Protein 2QGH (pdb70)

B-factor: mean 27.23, std 9.6, range [7.0, 59.51]

Radius of gyration: 22.52 Å; Cα contacts (8 Å, |Δi|>4): 878; chains: 1; bounding box: 40×56×71 Å

Foldseek 3Di:
DVVVVVVPDPDWFKEFALVLLVVLLVQLVVLDPVAFAAEAAECLFPLQLVSLLVCVVVQHAHEEAFLVSVVSNVSSNHQQQRYEYEYADYDLVRLLVNVVSNHNAYEYADLVVLVSSLVSLVVVVAAGEYEYEAQCQFFLPDFPVFFANHPPHSGGYHLVVVLVSQVVQVPRPRYAYAEYEYDGGAQHADLVRLLVSLLVSLVSVVVCVVVVRHYAEYESEEHFHDCQPPDDTDDSNVNSVSNVVSNVPPRHHYYYHHYLSSFQQRMKTKWFFADWDDVAIETETADWCLQFVCCLVRVGAGDKAWPDPDPWFFYWYAYPDPDPSGTRDHRDIDDDDHGGTMMIGGRCRTSGRSNHHCPVLNWHHWYWYDDVDIDTSHHTDDSCVSCVVVVVVD

Nearest PDB structures (foldseek):
  2qgh-assembly1_A-2  TM=1.003E+00  e=7.743E-89  unclassified
  3c5q-assembly1_A-2  TM=1.002E+00  e=3.601E-86  unclassified
  4xg1-assembly1_B  TM=9.597E-01  e=1.257E-49  Psychromonas ingrahamii 37
  3n2b-assembly2_D  TM=9.218E-01  e=8.362E-47  Vibrio cholerae O1 biovar El Tor str. N16961
  3n2b-assembly2_C  TM=9.068E-01  e=1.411E-44  Vibrio cholerae O1 biovar El Tor str. N16961

Structure (mmCIF, N/CA/C/O backbone):
data_2QGH
#
_entry.id   2QGH
#
_cell.length_a   79.248
_cell.length_b   79.248
_cell.length_c   134.275
_cell.angle_alpha   90.000
_cell.angle_beta   90.000
_cell.angle_gamma   120.000
#
_symmetry.space_group_name_H-M   'P 32 2 1'
#
loop_
_entity.id
_entity.type
_entity.pdbx_description
1 polymer 'Diaminopimelate decarboxylase'
2 non-polymer "PYRIDOXAL-5'-PHOSPHATE"
3 non-polymer LYSINE
4 non-polymer GLYCEROL
5 water water
#
loop_
_atom_site.group_PDB
_atom_site.id
_atom_site.type_symbol
_atom_site.label_atom_id
_atom_site.label_alt_id
_atom_site.label_comp_id
_atom_site.label_asym_id
_atom_site.label_entity_id
_atom_site.label_seq_id
_atom_site.pdbx_PDB_ins_code
_atom_site.Cartn_x
_atom_site.Cartn_y
_atom_site.Cartn_z
_atom_site.occupancy
_atom_site.B_iso_or_equiv
_atom_site.auth_seq_id
_atom_site.auth_comp_id
_atom_site.auth_asym_id
_atom_site.auth_atom_id
_atom_site.pdbx_PDB_model_num
ATOM 1 N N . ASN A 1 23 ? -31.683 23.044 42.999 1.00 49.63 3 ASN A N 1
ATOM 2 C CA . ASN A 1 23 ? -33.099 22.579 43.112 1.00 51.16 3 ASN A CA 1
ATOM 3 C C . ASN A 1 23 ? -33.154 21.060 43.046 1.00 50.12 3 ASN A C 1
ATOM 4 O O . ASN A 1 23 ? -34.219 20.467 42.869 1.00 48.46 3 ASN A O 1
ATOM 9 N N . TYR A 1 24 ? -31.994 20.439 43.188 1.00 49.25 4 TYR A N 1
ATOM 10 C CA . TYR A 1 24 ? -31.896 18.997 43.119 1.00 49.25 4 TYR A CA 1
ATOM 11 C C . TYR A 1 24 ? -32.833 18.231 44.046 1.00 48.35 4 TYR A C 1
ATOM 12 O O . TYR A 1 24 ? -33.227 17.103 43.739 1.00 47.93 4 TYR A O 1
ATOM 21 N N . GLU A 1 25 ? -33.207 18.837 45.167 1.00 47.51 5 GLU A N 1
ATOM 22 C CA . GLU A 1 25 ? -34.083 18.157 46.114 1.00 45.78 5 GLU A CA 1
ATOM 23 C C . GLU A 1 25 ? -35.478 17.859 45.587 1.00 44.00 5 GLU A C 1
ATOM 24 O O . GLU A 1 25 ? -35.969 16.737 45.735 1.00 42.37 5 GLU A O 1
ATOM 30 N N . GLU A 1 26 ? -36.124 18.846 44.976 1.00 41.73 6 GLU A N 1
ATOM 31 C CA . GLU A 1 26 ? -37.457 18.607 44.439 1.00 39.83 6 GLU A CA 1
ATOM 32 C C . GLU A 1 26 ? -37.336 17.536 43.366 1.00 38.41 6 GLU A C 1
ATOM 33 O O . GLU A 1 26 ? -38.182 16.645 43.253 1.00 38.02 6 GLU A O 1
ATOM 39 N N . LEU A 1 27 ? -36.259 17.632 42.594 1.00 35.77 7 LEU A N 1
ATOM 40 C CA . LEU A 1 27 ? -35.993 16.710 41.505 1.00 33.88 7 LEU A CA 1
ATOM 41 C C . LEU A 1 27 ? -35.891 15.260 41.979 1.00 32.54 7 LEU A C 1
ATOM 42 O O . LEU A 1 27 ? -36.631 14.394 41.513 1.00 30.14 7 LEU A O 1
ATOM 47 N N . PHE A 1 28 ? -34.983 15.005 42.914 1.00 31.38 8 PHE A N 1
ATOM 48 C CA . PHE A 1 28 ? -34.785 13.657 43.436 1.00 30.88 8 PHE A CA 1
ATOM 49 C C . PHE A 1 28 ? -36.004 13.099 44.168 1.00 30.94 8 PHE A C 1
ATOM 50 O O . PHE A 1 28 ? -36.078 11.900 44.462 1.00 30.46 8 PHE A O 1
ATOM 58 N N . GLN A 1 29 ? -36.966 13.968 44.453 1.00 29.12 9 GLN A N 1
ATOM 59 C CA . GLN A 1 29 ? -38.164 13.540 45.151 1.00 28.74 9 GLN A CA 1
ATOM 60 C C . GLN A 1 29 ? -39.201 12.971 44.189 1.00 28.47 9 GLN A C 1
ATOM 61 O O . GLN A 1 29 ? -39.944 12.055 44.545 1.00 28.75 9 GLN A O 1
ATOM 67 N N . THR A 1 30 ? -39.249 13.515 42.974 1.00 27.92 10 THR A N 1
ATOM 68 C CA . THR A 1 30 ? -40.221 13.071 41.978 1.00 28.64 10 THR A CA 1
ATOM 69 C C . THR A 1 30 ? -39.644 12.232 40.844 1.00 28.30 10 THR A C 1
ATOM 70 O O . THR A 1 30 ? -40.388 11.770 39.985 1.00 29.92 10 THR A O 1
ATOM 74 N N . HIS A 1 31 ? -38.328 12.030 40.842 1.00 27.57 11 HIS A N 1
ATOM 75 C CA . HIS A 1 31 ? -37.681 11.230 39.804 1.00 26.47 11 HIS A CA 1
ATOM 76 C C . HIS A 1 31 ? -36.569 10.342 40.354 1.00 26.50 11 HIS A C 1
ATOM 77 O O . HIS A 1 31 ? -35.719 10.779 41.128 1.00 26.79 11 HIS A O 1
ATOM 84 N N . LYS A 1 32 ? -36.592 9.080 39.948 1.00 26.53 12 LYS A N 1
ATOM 85 C CA . LYS A 1 32 ? -35.610 8.101 40.393 1.00 26.16 12 LYS A CA 1
ATOM 86 C C . LYS A 1 32 ? -34.432 8.048 39.431 1.00 24.35 12 LYS A C 1
ATOM 87 O O . LYS A 1 32 ? -34.603 8.281 38.237 1.00 23.11 12 LYS A O 1
ATOM 93 N N . THR A 1 33 ? -33.245 7.747 39.957 1.00 22.63 13 THR A N 1
ATOM 94 C CA . THR A 1 33 ? -32.032 7.643 39.143 1.00 22.11 13 THR A CA 1
ATOM 95 C C . THR A 1 33 ? -31.921 6.254 38.485 1.00 21.35 13 THR A C 1
ATOM 96 O O . THR A 1 33 ? -32.587 5.307 38.903 1.00 22.26 13 THR A O 1
ATOM 100 N N . PRO A 1 34 ? -31.086 6.118 37.440 1.00 20.26 14 PRO A N 1
ATOM 101 C CA . PRO A 1 34 ? -30.262 7.182 36.853 1.00 19.22 14 PRO A CA 1
ATOM 102 C C . PRO A 1 34 ? -31.031 7.829 35.705 1.00 18.37 14 PRO A C 1
ATOM 103 O O . PRO A 1 34 ? -31.946 7.228 35.143 1.00 19.35 14 PRO A O 1
ATOM 107 N N . PHE A 1 35 ? -30.682 9.057 35.364 1.00 17.77 15 PHE A N 1
ATOM 108 C CA . PHE A 1 35 ? -31.360 9.707 34.261 1.00 17.81 15 PHE A CA 1
ATOM 109 C C . PHE A 1 35 ? -30.508 10.768 33.606 1.00 17.64 15 PHE A C 1
ATOM 110 O O . PHE A 1 35 ? -29.486 11.181 34.142 1.00 20.79 15 PHE A O 1
ATOM 118 N N . TYR A 1 36 ? -30.914 11.179 32.417 1.00 17.58 16 TYR A N 1
ATOM 119 C CA . TYR A 1 36 ? -30.210 12.227 31.714 1.00 18.35 16 TYR A CA 1
ATOM 120 C C . TYR A 1 36 ? -30.930 13.544 32.010 1.00 19.04 16 TYR A C 1
ATOM 121 O O . TYR A 1 36 ? -32.160 13.596 32.005 1.00 20.37 16 TYR A O 1
ATOM 130 N N . LEU A 1 37 ? -30.164 14.594 32.288 1.00 19.58 17 LEU A N 1
ATOM 131 C CA . LEU A 1 37 ? -30.728 15.919 32.559 1.00 21.06 17 LEU A CA 1
ATOM 132 C C . LEU A 1 37 ? -30.076 16.932 31.616 1.00 21.94 17 LEU A C 1
ATOM 133 O O . LEU A 1 37 ? -28.844 17.044 31.568 1.00 22.14 17 LEU A O 1
ATOM 138 N N . TYR A 1 38 ? -30.900 17.668 30.874 1.00 23.39 18 TYR A N 1
ATOM 139 C CA . TYR A 1 38 ? -30.391 18.648 29.917 1.00 24.41 18 TYR A CA 1
ATOM 140 C C . TYR A 1 38 ? -30.738 20.097 30.228 1.00 25.13 18 TYR A C 1
ATOM 141 O O . TYR A 1 38 ? -31.910 20.436 30.407 1.00 26.16 18 TYR A O 1
ATOM 150 N N . ASP A 1 39 ? -29.713 20.945 30.283 1.00 25.42 19 ASP A N 1
ATOM 151 C CA . ASP A 1 39 ? -29.909 22.378 30.507 1.00 24.79 19 ASP A CA 1
ATOM 152 C C . ASP A 1 39 ? -30.094 22.906 29.091 1.00 22.97 19 ASP A C 1
ATOM 153 O O . ASP A 1 39 ? -29.124 23.095 28.364 1.00 21.97 19 ASP A O 1
ATOM 158 N N . PHE A 1 40 ? -31.340 23.130 28.700 1.00 23.32 20 PHE A N 1
ATOM 159 C CA . PHE A 1 40 ? -31.635 23.586 27.356 1.00 22.62 20 PHE A CA 1
ATOM 160 C C . PHE A 1 40 ? -31.024 24.931 26.946 1.00 25.75 20 PHE A C 1
ATOM 161 O O . PHE A 1 40 ? -30.708 25.132 25.765 1.00 25.02 20 PHE A O 1
ATOM 169 N N . ASP A 1 41 ? -30.843 25.842 27.902 1.00 26.52 21 ASP A N 1
ATOM 170 C CA . ASP A 1 41 ? -30.253 27.145 27.595 1.00 27.94 21 ASP A CA 1
ATOM 171 C C . ASP A 1 41 ? -28.891 26.986 26.947 1.00 28.49 21 ASP A C 1
ATOM 172 O O . ASP A 1 41 ? -28.543 27.712 26.010 1.00 30.51 21 ASP A O 1
ATOM 177 N N . LYS A 1 42 ? -28.107 26.048 27.460 1.00 27.42 22 LYS A N 1
ATOM 178 C CA . LYS A 1 42 ? -26.787 25.812 26.917 1.00 27.23 22 LYS A CA 1
ATOM 179 C C . LYS A 1 42 ? -26.858 25.338 25.470 1.00 26.83 22 LYS A C 1
ATOM 180 O O . LYS A 1 42 ? -25.943 25.585 24.686 1.00 26.84 22 LYS A O 1
ATOM 186 N N . ILE A 1 43 ? -27.949 24.662 25.117 1.00 26.73 23 ILE A N 1
ATOM 187 C CA . ILE A 1 43 ? -28.131 24.166 23.755 1.00 24.99 23 ILE A CA 1
ATOM 188 C C . ILE A 1 43 ? -28.481 25.338 22.843 1.00 26.41 23 ILE A C 1
ATOM 189 O O . ILE A 1 43 ? -27.983 25.437 21.722 1.00 25.02 23 ILE A O 1
ATOM 194 N N . LYS A 1 44 ? -29.341 26.219 23.346 1.00 27.13 24 LYS A N 1
ATOM 195 C CA . LYS A 1 44 ? -29.782 27.401 22.617 1.00 28.76 24 LYS A CA 1
ATOM 196 C C . LYS A 1 44 ? -28.651 28.410 22.432 1.00 30.25 24 LYS A C 1
ATOM 197 O O . LYS A 1 44 ? -28.573 29.087 21.403 1.00 32.32 24 LYS A O 1
ATOM 203 N N . GLN A 1 45 ? -27.774 28.508 23.426 1.00 30.53 25 GLN A N 1
ATOM 204 C CA . GLN A 1 45 ? -26.658 29.446 23.364 1.00 29.71 25 GLN A CA 1
ATOM 205 C C . GLN A 1 45 ? -25.544 28.918 22.460 1.00 29.50 25 GLN A C 1
ATOM 206 O O . GLN A 1 45 ? -24.952 29.677 21.693 1.00 30.25 25 GLN A O 1
ATOM 212 N N . ALA A 1 46 ? -25.267 27.619 22.541 1.00 28.38 26 ALA A N 1
ATOM 213 C CA . ALA A 1 46 ? -24.228 27.004 21.718 1.00 26.38 26 ALA A CA 1
ATOM 214 C C . ALA A 1 46 ? -24.615 27.094 20.248 1.00 26.64 26 ALA A C 1
ATOM 215 O O . ALA A 1 46 ? -23.766 27.286 19.378 1.00 26.18 26 ALA A O 1
ATOM 217 N N . PHE A 1 47 ? -25.905 26.946 19.971 1.00 26.90 27 PHE A N 1
ATOM 218 C CA . PHE A 1 47 ? -26.377 27.026 18.598 1.00 27.08 27 PHE A CA 1
ATOM 219 C C . PHE A 1 47 ? -26.282 28.464 18.106 1.00 27.13 27 PHE A C 1
ATOM 220 O O . PHE A 1 47 ? -25.827 28.718 16.994 1.00 27.47 27 PHE A O 1
ATOM 228 N N . LEU A 1 48 ? -26.726 29.396 18.943 1.00 27.24 28 LEU A N 1
ATOM 229 C CA . LEU A 1 48 ? -26.681 30.814 18.607 1.00 28.55 28 LEU A CA 1
ATOM 230 C C . LEU A 1 48 ? -25.255 31.304 18.361 1.00 28.47 28 LEU A C 1
ATOM 231 O O . LEU A 1 48 ? -25.051 32.281 17.655 1.00 28.84 28 LEU A O 1
ATOM 236 N N . ASN A 1 49 ? -24.268 30.630 18.938 1.00 29.08 29 ASN A N 1
ATOM 237 C CA . ASN A 1 49 ? -22.884 31.035 18.728 1.00 31.06 29 ASN A CA 1
ATOM 238 C C . ASN A 1 49 ? -22.419 30.660 17.317 1.00 32.62 29 ASN A C 1
ATOM 239 O O . ASN A 1 49 ? -21.660 31.398 16.695 1.00 33.77 29 ASN A O 1
ATOM 244 N N . TYR A 1 50 ? -22.875 29.514 16.816 1.00 32.65 30 TYR A N 1
ATOM 245 C CA . TYR A 1 50 ? -22.518 29.079 15.470 1.00 33.81 30 TYR A CA 1
ATOM 246 C C . TYR A 1 50 ? -23.250 29.954 14.462 1.00 36.15 30 TYR A C 1
ATOM 247 O O . TYR A 1 50 ? -22.711 30.307 13.416 1.00 36.02 30 TYR A O 1
ATOM 256 N N . LYS A 1 51 ? -24.487 30.304 14.795 1.00 38.88 31 LYS A N 1
ATOM 257 C CA . LYS A 1 51 ? -25.318 31.121 13.923 1.00 41.84 31 LYS A CA 1
ATOM 258 C C . LYS A 1 51 ? -24.744 32.518 13.717 1.00 43.11 31 LYS A C 1
ATOM 259 O O . LYS A 1 51 ? -24.853 33.078 12.628 1.00 44.61 31 LYS A O 1
ATOM 265 N N . GLU A 1 52 ? -24.124 33.075 14.754 1.00 43.48 32 GLU A N 1
ATOM 266 C CA . GLU A 1 52 ? -23.558 34.417 14.665 1.00 44.06 32 GLU A CA 1
ATOM 267 C C . GLU A 1 52 ? -22.095 34.431 14.222 1.00 44.25 32 GLU A C 1
ATOM 268 O O . GLU A 1 52 ? -21.603 35.438 13.713 1.00 44.24 32 GLU A O 1
ATOM 274 N N . ALA A 1 53 ? -21.396 33.320 14.424 1.00 44.13 33 ALA A N 1
ATOM 275 C CA . ALA A 1 53 ? -19.995 33.228 14.036 1.00 43.51 33 ALA A CA 1
ATOM 276 C C . ALA A 1 53 ? -19.840 33.462 12.534 1.00 43.86 33 ALA A C 1
ATOM 277 O O . ALA A 1 53 ? -18.732 33.630 12.029 1.00 44.23 33 ALA A O 1
ATOM 279 N N . PHE A 1 54 ? -20.964 33.478 11.830 1.00 44.17 34 PHE A N 1
ATOM 280 C CA . PHE A 1 54 ? -20.972 33.683 10.393 1.00 44.82 34 PHE A CA 1
ATOM 281 C C . PHE A 1 54 ? -22.039 34.699 9.999 1.00 46.30 34 PHE A C 1
ATOM 282 O O . PHE A 1 54 ? -23.096 34.337 9.482 1.00 47.26 34 PHE A O 1
ATOM 290 N N . LYS A 1 55 ? -21.758 35.971 10.249 1.00 48.37 35 LYS A N 1
ATOM 291 C CA . LYS A 1 55 ? -22.689 37.043 9.910 1.00 49.79 35 LYS A CA 1
ATOM 292 C C . LYS A 1 55 ? -22.267 37.707 8.599 1.00 49.40 35 LYS A C 1
ATOM 293 O O . LYS A 1 55 ? -23.110 38.125 7.801 1.00 49.59 35 LYS A O 1
ATOM 299 N N . GLY A 1 56 ? -20.956 37.794 8.385 1.00 48.90 36 GLY A N 1
ATOM 300 C CA . GLY A 1 56 ? -20.439 38.401 7.170 1.00 47.70 36 GLY A CA 1
ATOM 301 C C . GLY A 1 56 ? -20.587 37.497 5.959 1.00 47.03 36 GLY A C 1
ATOM 302 O O . GLY A 1 56 ? -19.918 37.694 4.939 1.00 48.54 36 GLY A O 1
ATOM 303 N N . ARG A 1 57 ? -21.466 36.504 6.075 1.00 43.83 37 ARG A N 1
ATOM 304 C CA . ARG A 1 57 ? -21.720 35.552 5.000 1.00 40.63 37 ARG A CA 1
ATOM 305 C C . ARG A 1 57 ? -23.010 34.773 5.211 1.00 38.76 37 ARG A C 1
ATOM 306 O O . ARG A 1 57 ? -23.550 34.714 6.318 1.00 39.32 37 ARG A O 1
ATOM 314 N N . LYS A 1 58 ? -23.499 34.173 4.133 1.00 36.29 38 LYS A N 1
ATOM 315 C CA . LYS A 1 58 ? -24.699 33.360 4.206 1.00 33.94 38 LYS A CA 1
ATOM 316 C C . LYS A 1 58 ? -24.222 31.992 4.690 1.00 31.51 38 LYS A C 1
ATOM 317 O O . LYS A 1 58 ? -23.264 31.427 4.161 1.00 29.48 38 LYS A O 1
ATOM 323 N N . SER A 1 59 ? -24.870 31.470 5.719 1.00 28.75 39 SER A N 1
ATOM 324 C CA . SER A 1 59 ? -24.469 30.179 6.241 1.00 27.43 39 SER A CA 1
ATOM 325 C C . SER A 1 59 ? -25.653 29.398 6.790 1.00 26.94 39 SER A C 1
ATOM 326 O O . SER A 1 59 ? -26.702 29.971 7.114 1.00 25.42 39 SER A O 1
ATOM 329 N N . LEU A 1 60 ? -25.478 28.081 6.874 1.00 24.96 40 LEU A N 1
ATOM 330 C CA . LEU A 1 60 ? -26.510 27.191 7.382 1.00 22.20 40 LEU A CA 1
ATOM 331 C C . LEU A 1 60 ? -25.895 26.243 8.395 1.00 20.74 40 LEU A C 1
ATOM 332 O O . LEU A 1 60 ? -24.930 25.539 8.087 1.00 20.59 40 LEU A O 1
ATOM 337 N N . ILE A 1 61 ? -26.448 26.233 9.605 1.00 19.67 41 ILE A N 1
ATOM 338 C CA . ILE A 1 61 ? -25.945 25.354 10.651 1.00 19.77 41 ILE A CA 1
ATOM 339 C C . ILE A 1 61 ? -26.825 24.109 10.757 1.00 19.87 41 ILE A C 1
ATOM 340 O O . ILE A 1 61 ? -27.939 24.160 11.266 1.00 19.89 41 ILE A O 1
ATOM 345 N N . CYS A 1 62 ? -26.319 22.991 10.252 1.00 19.88 42 CYS A N 1
ATOM 346 C CA . CYS A 1 62 ? -27.068 21.746 10.279 1.00 18.57 42 CYS A CA 1
ATOM 347 C C . CYS A 1 62 ? -26.651 20.866 11.433 1.00 17.07 42 CYS A C 1
ATOM 348 O O . CYS A 1 62 ? -25.648 20.154 11.356 1.00 17.22 42 CYS A O 1
ATOM 351 N N . TYR A 1 63 ? -27.434 20.918 12.505 1.00 15.27 43 TYR A N 1
ATOM 352 C CA . TYR A 1 63 ? -27.168 20.123 13.691 1.00 14.99 43 TYR A CA 1
ATOM 353 C C . TYR A 1 63 ? -27.083 18.623 13.364 1.00 15.72 43 TYR A C 1
ATOM 354 O O . TYR A 1 63 ? -27.995 18.048 12.775 1.00 15.43 43 TYR A O 1
ATOM 363 N N . ALA A 1 64 ? -25.971 17.997 13.730 1.00 16.61 44 ALA A N 1
ATOM 364 C CA . ALA A 1 64 ? -25.788 16.574 13.472 1.00 18.58 44 ALA A CA 1
ATOM 365 C C . ALA A 1 64 ? -26.572 15.774 14.517 1.00 19.10 44 ALA A C 1
ATOM 366 O O . ALA A 1 64 ? -26.139 15.644 15.665 1.00 17.52 44 ALA A O 1
ATOM 368 N N . LEU A 1 65 ? -27.727 15.250 14.107 1.00 19.74 45 LEU A N 1
ATOM 369 C CA . LEU A 1 65 ? -28.609 14.487 14.995 1.00 18.83 45 LEU A CA 1
ATOM 370 C C . LEU A 1 65 ? -27.951 13.324 15.726 1.00 17.73 45 LEU A C 1
ATOM 371 O O . LEU A 1 65 ? -28.281 13.042 16.877 1.00 17.77 45 LEU A O 1
ATOM 376 N N . LYS A 1 66 ? -27.024 12.652 15.058 1.00 17.58 46 LYS A N 1
ATOM 377 C CA . LYS A 1 66 ? -26.310 11.540 15.667 1.00 17.16 46 LYS A CA 1
ATOM 378 C C . LYS A 1 66 ? -25.832 11.898 17.076 1.00 17.94 46 LYS A C 1
ATOM 379 O O . LYS A 1 66 ? -25.739 11.030 17.938 1.00 19.31 46 LYS A O 1
ATOM 385 N N . ALA A 1 67 ? -25.528 13.172 17.321 1.00 17.72 47 ALA A N 1
ATOM 386 C CA . ALA A 1 67 ? -25.071 13.587 18.651 1.00 17.17 47 ALA A CA 1
ATOM 387 C C . ALA A 1 67 ? -26.170 13.339 19.681 1.00 17.96 47 ALA A C 1
ATOM 388 O O . ALA A 1 67 ? -25.936 12.728 20.726 1.00 16.63 47 ALA A O 1
ATOM 390 N N . ASN A 1 68 ? -27.371 13.822 19.370 1.00 16.82 48 ASN A N 1
ATOM 391 C CA . ASN A 1 68 ? -28.535 13.662 20.231 1.00 15.98 48 ASN A CA 1
ATOM 392 C C . ASN A 1 68 ? -29.757 14.025 19.397 1.00 15.77 48 ASN A C 1
ATOM 393 O O . ASN A 1 68 ? -29.890 15.160 18.951 1.00 15.47 48 ASN A O 1
ATOM 398 N N . SER A 1 69 ? -30.639 13.053 19.192 1.00 15.86 49 SER A N 1
ATOM 399 C CA . SER A 1 69 ? -31.834 13.236 18.375 1.00 17.06 49 SER A CA 1
ATOM 400 C C . SER A 1 69 ? -33.137 13.363 19.150 1.00 17.29 49 SER A C 1
ATOM 401 O O . SER A 1 69 ? -34.214 13.249 18.554 1.00 17.37 49 SER A O 1
ATOM 404 N N . ASN A 1 70 ? -33.060 13.588 20.460 1.00 15.50 50 ASN A N 1
ATOM 405 C CA . ASN A 1 70 ? -34.282 13.713 21.242 1.00 16.86 50 ASN A CA 1
ATOM 406 C C . ASN A 1 70 ? -35.223 14.756 20.609 1.00 16.93 50 ASN A C 1
ATOM 407 O O . ASN A 1 70 ? -34.823 15.882 20.289 1.00 17.08 50 ASN A O 1
ATOM 412 N N . LEU A 1 71 ? -36.470 14.339 20.400 1.00 16.69 51 LEU A N 1
ATOM 413 C CA . LEU A 1 71 ? -37.504 15.168 19.797 1.00 16.30 51 LEU A CA 1
ATOM 414 C C . LEU A 1 71 ? -37.618 16.570 20.377 1.00 16.44 51 LEU A C 1
ATOM 415 O O . LEU A 1 71 ? -37.783 17.534 19.641 1.00 15.52 51 LEU A O 1
ATOM 420 N N . SER A 1 72 ? -37.534 16.672 21.699 1.00 17.42 52 SER A N 1
ATOM 421 C CA . SER A 1 72 ? -37.643 17.955 22.371 1.00 18.64 52 SER A CA 1
ATOM 422 C C . SER A 1 72 ? -36.492 18.880 22.045 1.00 18.97 52 SER A C 1
ATOM 423 O O . SER A 1 72 ? -36.709 20.059 21.757 1.00 20.01 52 SER A O 1
ATOM 426 N N . ILE A 1 73 ? -35.270 18.367 22.075 1.00 18.64 53 ILE A N 1
ATOM 427 C CA . ILE A 1 73 ? -34.147 19.231 21.762 1.00 20.59 53 ILE A CA 1
ATOM 428 C C . ILE A 1 73 ? -34.173 19.638 20.283 1.00 21.21 53 ILE A C 1
ATOM 429 O O . ILE A 1 73 ? -33.857 20.782 19.952 1.00 20.51 53 ILE A O 1
ATOM 434 N N . LEU A 1 74 ? -34.548 18.714 19.399 1.00 20.75 54 LEU A N 1
ATOM 435 C CA . LEU A 1 74 ? -34.610 19.033 17.979 1.00 19.91 54 LEU A CA 1
ATOM 436 C C . LEU A 1 74 ? -35.648 20.138 17.755 1.00 21.68 54 LEU A C 1
ATOM 437 O O . LEU A 1 74 ? -35.483 21.000 16.889 1.00 19.97 54 LEU A O 1
ATOM 442 N N . SER A 1 75 ? -36.716 20.110 18.545 1.00 22.04 55 SER A N 1
ATOM 443 C CA . SER A 1 75 ? -37.768 21.112 18.430 1.00 21.42 55 SER A CA 1
ATOM 444 C C . SER A 1 75 ? -37.239 22.477 18.869 1.00 21.84 55 SER A C 1
ATOM 445 O O . SER A 1 75 ? -37.554 23.503 18.272 1.00 22.76 55 SER A O 1
ATOM 448 N N . LEU A 1 76 ? -36.446 22.483 19.932 1.00 22.39 56 LEU A N 1
ATOM 449 C CA . LEU A 1 76 ? -35.853 23.714 20.423 1.00 22.35 56 LEU A CA 1
ATOM 450 C C . LEU A 1 76 ? -34.956 24.278 19.321 1.00 22.38 56 LEU A C 1
ATOM 451 O O . LEU A 1 76 ? -34.969 25.478 19.038 1.00 23.92 56 LEU A O 1
ATOM 456 N N . LEU A 1 77 ? -34.178 23.412 18.685 1.00 21.15 57 LEU A N 1
ATOM 457 C CA . LEU A 1 77 ? -33.297 23.878 17.627 1.00 19.61 57 LEU A CA 1
ATOM 458 C C . LEU A 1 77 ? -34.095 24.373 16.435 1.00 20.58 57 LEU A C 1
ATOM 459 O O . LEU A 1 77 ? -33.693 25.319 15.768 1.00 22.32 57 LEU A O 1
ATOM 464 N N . ALA A 1 78 ? -35.240 23.750 16.178 1.00 20.87 58 ALA A N 1
ATOM 465 C CA . ALA A 1 78 ? -36.078 24.149 15.055 1.00 21.92 58 ALA A CA 1
ATOM 466 C C . ALA A 1 78 ? -36.638 25.559 15.241 1.00 24.33 58 ALA A C 1
ATOM 467 O O . ALA A 1 78 ? -36.751 26.323 14.283 1.00 24.15 58 ALA A O 1
ATOM 469 N N . HIS A 1 79 ? -36.991 25.898 16.477 1.00 26.33 59 HIS A N 1
ATOM 470 C CA . HIS A 1 79 ? -37.544 27.213 16.771 1.00 27.12 59 HIS A CA 1
ATOM 471 C C . HIS A 1 79 ? -36.489 28.280 16.515 1.00 26.84 59 HIS A C 1
ATOM 472 O O . HIS A 1 79 ? -36.810 29.456 16.335 1.00 28.42 59 HIS A O 1
ATOM 479 N N . LEU A 1 80 ? -35.231 27.853 16.491 1.00 24.52 60 LEU A N 1
ATOM 480 C CA . LEU A 1 80 ? -34.107 28.741 16.246 1.00 21.66 60 LEU A CA 1
ATOM 481 C C . LEU A 1 80 ? -33.748 28.653 14.771 1.00 22.50 60 LEU A C 1
ATOM 482 O O . LEU A 1 80 ? -32.683 29.097 14.348 1.00 22.40 60 LEU A O 1
ATOM 487 N N . GLU A 1 81 ? -34.659 28.070 13.999 1.00 22.82 61 GLU A N 1
ATOM 488 C CA . GLU A 1 81 ? -34.496 27.898 12.559 1.00 24.29 61 GLU A CA 1
ATOM 489 C C . GLU A 1 81 ? -33.252 27.118 12.195 1.00 22.64 61 GLU A C 1
ATOM 490 O O . GLU A 1 81 ? -32.590 27.404 11.201 1.00 23.51 61 GLU A O 1
ATOM 496 N N . SER A 1 82 ? -32.946 26.116 13.003 1.00 21.56 62 SER A N 1
ATOM 497 C CA . SER A 1 82 ? -31.781 25.287 12.767 1.00 20.18 62 SER A CA 1
ATOM 498 C C . SER A 1 82 ? -32.003 24.312 11.623 1.00 18.31 62 SER A C 1
ATOM 499 O O . SER A 1 82 ? -33.138 24.025 11.245 1.00 17.60 62 SER A O 1
ATOM 502 N N . GLY A 1 83 ? -30.899 23.816 11.078 1.00 17.02 63 GLY A N 1
ATOM 503 C CA . GLY A 1 83 ? -30.963 22.847 10.006 1.00 16.62 63 GLY A CA 1
ATOM 504 C C . GLY A 1 83 ? -30.694 21.498 10.633 1.00 14.55 63 GLY A C 1
ATOM 505 O O . GLY A 1 83 ? -30.635 21.393 11.855 1.00 14.45 63 GLY A O 1
ATOM 506 N N . ALA A 1 84 ? -30.525 20.467 9.817 1.00 15.11 64 ALA A N 1
ATOM 507 C CA . ALA A 1 84 ? -30.258 19.136 10.353 1.00 15.93 64 ALA A CA 1
ATOM 508 C C . ALA A 1 84 ? -29.368 18.295 9.453 1.00 14.94 64 ALA A C 1
ATOM 509 O O . ALA A 1 84 ? -29.602 18.196 8.254 1.00 17.16 64 ALA A O 1
ATOM 511 N N . ASP A 1 85 ? -28.327 17.713 10.033 1.00 16.14 65 ASP A N 1
ATOM 512 C CA . ASP A 1 85 ? -27.437 16.830 9.282 1.00 16.40 65 ASP A CA 1
ATOM 513 C C . ASP A 1 85 ? -27.881 15.434 9.700 1.00 14.78 65 ASP A C 1
ATOM 514 O O . ASP A 1 85 ? -27.726 15.044 10.856 1.00 11.95 65 ASP A O 1
ATOM 519 N N . CYS A 1 86 ? -28.462 14.705 8.754 1.00 14.99 66 CYS A N 1
ATOM 520 C CA . CYS A 1 86 ? -28.982 13.368 9.011 1.00 15.17 66 CYS A CA 1
ATOM 521 C C . CYS A 1 86 ? -28.179 12.278 8.319 1.00 15.74 66 CYS A C 1
ATOM 522 O O . CYS A 1 86 ? -27.537 12.525 7.293 1.00 15.55 66 CYS A O 1
ATOM 525 N N . VAL A 1 87 ? -28.213 11.070 8.878 1.00 14.91 67 VAL A N 1
ATOM 526 C CA . VAL A 1 87 ? -27.479 9.956 8.288 1.00 14.87 67 VAL A CA 1
ATOM 527 C C . VAL A 1 87 ? -28.388 8.750 8.057 1.00 16.31 67 VAL A C 1
ATOM 528 O O . VAL A 1 87 ? -27.923 7.668 7.699 1.00 18.36 67 VAL A O 1
ATOM 532 N N . SER A 1 88 ? -29.690 8.944 8.240 1.00 16.21 68 SER A N 1
ATOM 533 C CA . SER A 1 88 ? -30.661 7.866 8.046 1.00 16.59 68 SER A CA 1
ATOM 534 C C . SER A 1 88 ? -32.062 8.424 7.868 1.00 16.87 68 SER A C 1
ATOM 535 O O . SER A 1 88 ? -32.339 9.556 8.262 1.00 19.63 68 SER A O 1
ATOM 538 N N . ILE A 1 89 ? -32.952 7.631 7.281 1.00 16.85 69 ILE A N 1
ATOM 539 C CA . ILE A 1 89 ? -34.325 8.077 7.097 1.00 14.96 69 ILE A CA 1
ATOM 540 C C . ILE A 1 89 ? -34.910 8.325 8.478 1.00 15.86 69 ILE A C 1
ATOM 541 O O . ILE A 1 89 ? -35.714 9.236 8.667 1.00 17.67 69 ILE A O 1
ATOM 546 N N . GLY A 1 90 ? -34.485 7.523 9.450 1.00 16.22 70 GLY A N 1
ATOM 547 C CA . GLY A 1 90 ? -34.968 7.693 10.813 1.00 15.27 70 GLY A CA 1
ATOM 548 C C . GLY A 1 90 ? -34.657 9.082 11.361 1.00 15.61 70 GLY A C 1
ATOM 549 O O . GLY A 1 90 ? -35.495 9.698 12.025 1.00 15.41 70 GLY A O 1
ATOM 550 N N . GLU A 1 91 ? -33.456 9.586 11.089 1.00 14.53 71 GLU A N 1
ATOM 551 C CA . GLU A 1 91 ? -33.087 10.914 11.566 1.00 14.73 71 GLU A CA 1
ATOM 552 C C . GLU A 1 91 ? -33.813 12.010 10.782 1.00 14.46 71 GLU A C 1
ATOM 553 O O . GLU A 1 91 ? -34.160 13.055 11.334 1.00 15.65 71 GLU A O 1
ATOM 559 N N . ILE A 1 92 ? -34.030 11.780 9.492 1.00 13.38 72 ILE A N 1
ATOM 560 C CA . ILE A 1 92 ? -34.729 12.750 8.675 1.00 14.94 72 ILE A CA 1
ATOM 561 C C . ILE A 1 92 ? -36.164 12.862 9.195 1.00 17.60 72 ILE A C 1
ATOM 562 O O . ILE A 1 92 ? -36.700 13.970 9.348 1.00 16.80 72 ILE A O 1
ATOM 567 N N . GLN A 1 93 ? -36.781 11.716 9.484 1.00 17.05 73 GLN A N 1
ATOM 568 C CA . GLN A 1 93 ? -38.145 11.723 9.989 1.00 18.23 73 GLN A CA 1
ATOM 569 C C . GLN A 1 93 ? -38.228 12.428 11.330 1.00 17.58 73 GLN A C 1
ATOM 570 O O . GLN A 1 93 ? -39.166 13.184 11.566 1.00 17.95 73 GLN A O 1
ATOM 576 N N . ARG A 1 94 ? -37.255 12.187 12.209 1.00 16.95 74 ARG A N 1
ATOM 577 C CA . ARG A 1 94 ? -37.236 12.849 13.519 1.00 15.50 74 ARG A CA 1
ATOM 578 C C . ARG A 1 94 ? -37.193 14.366 13.331 1.00 16.17 74 ARG A C 1
ATOM 579 O O . ARG A 1 94 ? -38.001 15.096 13.904 1.00 12.77 74 ARG A O 1
ATOM 587 N N . ALA A 1 95 ? -36.230 14.818 12.529 1.00 15.79 75 ALA A N 1
ATOM 588 C CA . ALA A 1 95 ? -36.036 16.234 12.250 1.00 18.36 75 ALA A CA 1
ATOM 589 C C . ALA A 1 95 ? -37.300 16.912 11.742 1.00 19.25 75 ALA A C 1
ATOM 590 O O . ALA A 1 95 ? -37.684 17.973 12.243 1.00 20.00 75 ALA A O 1
ATOM 592 N N . LEU A 1 96 ? -37.937 16.303 10.745 1.00 19.68 76 LEU A N 1
ATOM 593 C CA . LEU A 1 96 ? -39.162 16.852 10.166 1.00 19.48 76 LEU A CA 1
ATOM 594 C C . LEU A 1 96 ? -40.278 16.905 11.194 1.00 18.98 76 LEU A C 1
ATOM 595 O O . LEU A 1 96 ? -41.042 17.862 11.247 1.00 21.62 76 LEU A O 1
ATOM 600 N N . LYS A 1 97 ? -40.361 15.866 12.009 1.00 20.26 77 LYS A N 1
ATOM 601 C CA . LYS A 1 97 ? -41.383 15.762 13.042 1.00 20.85 77 LYS A CA 1
ATOM 602 C C . LYS A 1 97 ? -41.158 16.798 14.144 1.00 19.97 77 LYS A C 1
ATOM 603 O O . LYS A 1 97 ? -42.099 17.205 14.816 1.00 21.23 77 LYS A O 1
ATOM 609 N N . ALA A 1 98 ? -39.914 17.228 14.329 1.00 19.73 78 ALA A N 1
ATOM 610 C CA . ALA A 1 98 ? -39.610 18.209 15.362 1.00 18.02 78 ALA A CA 1
ATOM 611 C C . ALA A 1 98 ? -39.781 19.630 14.857 1.00 17.72 78 ALA A C 1
ATOM 612 O O . ALA A 1 98 ? -39.659 20.577 15.629 1.00 17.29 78 ALA A O 1
ATOM 614 N N . GLY A 1 99 ? -40.046 19.782 13.561 1.00 17.84 79 GLY A N 1
ATOM 615 C CA . GLY A 1 99 ? -40.258 21.108 13.005 1.00 17.99 79 GLY A CA 1
ATOM 616 C C . GLY A 1 99 ? -39.145 21.702 12.160 1.00 19.85 79 GLY A C 1
ATOM 617 O O . GLY A 1 99 ? -39.209 22.875 11.775 1.00 19.71 79 GLY A O 1
ATOM 618 N N . ILE A 1 100 ? -38.116 20.916 11.868 1.00 19.87 80 ILE A N 1
ATOM 619 C CA . ILE A 1 100 ? -37.019 21.420 11.061 1.00 18.95 80 ILE A CA 1
ATOM 620 C C . ILE A 1 100 ? -37.482 21.466 9.610 1.00 20.26 80 ILE A C 1
ATOM 621 O O . ILE A 1 100 ? -38.152 20.552 9.142 1.00 20.81 80 ILE A O 1
ATOM 626 N N . LYS A 1 101 ? -37.169 22.555 8.911 1.00 21.00 81 LYS A N 1
ATOM 627 C CA . LYS A 1 101 ? -37.590 22.692 7.518 1.00 21.06 81 LYS A CA 1
ATOM 628 C C . LYS A 1 101 ? -36.852 21.708 6.627 1.00 19.30 81 LYS A C 1
ATOM 629 O O . LYS A 1 101 ? -35.636 21.536 6.741 1.00 18.96 81 LYS A O 1
ATOM 635 N N . PRO A 1 102 ? -37.583 21.035 5.729 1.00 18.50 82 PRO A N 1
ATOM 636 C CA . PRO A 1 102 ? -36.937 20.076 4.834 1.00 17.90 82 PRO A CA 1
ATOM 637 C C . PRO A 1 102 ? -35.773 20.674 4.045 1.00 18.93 82 PRO A C 1
ATOM 638 O O . PRO A 1 102 ? -34.756 19.999 3.832 1.00 20.60 82 PRO A O 1
ATOM 642 N N . TYR A 1 103 ? -35.904 21.936 3.633 1.00 16.94 83 TYR A N 1
ATOM 643 C CA . TYR A 1 103 ? -34.847 22.593 2.864 1.00 16.34 83 TYR A CA 1
ATOM 644 C C . TYR A 1 103 ? -33.604 22.951 3.686 1.00 17.24 83 TYR A C 1
ATOM 645 O O . TYR A 1 103 ? -32.676 23.580 3.176 1.00 17.45 83 TYR A O 1
ATOM 654 N N . ARG A 1 104 ? -33.588 22.547 4.954 1.00 14.28 84 ARG A N 1
ATOM 655 C CA . ARG A 1 104 ? -32.436 22.780 5.817 1.00 15.15 84 ARG A CA 1
ATOM 656 C C . ARG A 1 104 ? -31.894 21.424 6.275 1.00 15.26 84 ARG A C 1
ATOM 657 O O . ARG A 1 104 ? -31.083 21.342 7.198 1.00 15.26 84 ARG A O 1
ATOM 665 N N . ILE A 1 105 ? -32.357 20.362 5.623 1.00 16.50 85 ILE A N 1
ATOM 666 C CA . ILE A 1 105 ? -31.944 19.000 5.948 1.00 16.15 85 ILE A CA 1
ATOM 667 C C . ILE A 1 105 ? -30.965 18.440 4.927 1.00 16.44 85 ILE A C 1
ATOM 668 O O . ILE A 1 105 ? -31.248 18.413 3.731 1.00 18.79 85 ILE A O 1
ATOM 673 N N . VAL A 1 106 ? -29.811 17.994 5.402 1.00 15.91 86 VAL A N 1
ATOM 674 C CA . VAL A 1 106 ? -28.818 17.406 4.518 1.00 16.08 86 VAL A CA 1
ATOM 675 C C . VAL A 1 106 ? -28.653 15.944 4.936 1.00 17.23 86 VAL A C 1
ATOM 676 O O . VAL A 1 106 ? -28.640 15.622 6.122 1.00 15.58 86 VAL A O 1
ATOM 680 N N . PHE A 1 107 ? -28.535 15.066 3.946 1.00 18.46 87 PHE A N 1
ATOM 681 C CA . PHE A 1 107 ? -28.445 13.625 4.176 1.00 17.86 87 PHE A CA 1
ATOM 682 C C . PHE A 1 107 ? -27.101 13.033 3.756 1.00 18.27 87 PHE A C 1
ATOM 683 O O . PHE A 1 107 ? -26.797 12.940 2.569 1.00 18.61 87 PHE A O 1
ATOM 691 N N . SER A 1 108 ? -26.298 12.651 4.745 1.00 18.62 88 SER A N 1
ATOM 692 C CA . SER A 1 108 ? -24.996 12.029 4.508 1.00 20.76 88 SER A CA 1
ATOM 693 C C . SER A 1 108 ? -25.151 10.529 4.718 1.00 20.51 88 SER A C 1
ATOM 694 O O . SER A 1 108 ? -26.227 10.060 5.078 1.00 20.21 88 SER A O 1
ATOM 697 N N . GLY A 1 109 ? -24.083 9.776 4.494 1.00 19.79 89 GLY A N 1
ATOM 698 C CA . GLY A 1 109 ? -24.166 8.343 4.688 1.00 18.93 89 GLY A CA 1
ATOM 699 C C . GLY A 1 109 ? -23.556 7.529 3.568 1.00 21.29 89 GLY A C 1
ATOM 700 O O . GLY A 1 109 ? -23.903 7.686 2.389 1.00 20.88 89 GLY A O 1
ATOM 701 N N . VAL A 1 110 ? -22.637 6.647 3.942 1.00 20.64 90 VAL A N 1
ATOM 702 C CA . VAL A 1 110 ? -21.976 5.786 2.980 1.00 19.86 90 VAL A CA 1
ATOM 703 C C . VAL A 1 110 ? -22.881 4.594 2.657 1.00 20.70 90 VAL A C 1
ATOM 704 O O . VAL A 1 110 ? -22.714 3.927 1.633 1.00 21.49 90 VAL A O 1
ATOM 708 N N . GLY A 1 111 ? -23.857 4.336 3.520 1.00 19.79 91 GLY A N 1
ATOM 709 C CA . GLY A 1 111 ? -24.737 3.210 3.280 1.00 19.67 91 GLY A CA 1
ATOM 710 C C . GLY A 1 111 ? -26.229 3.485 3.182 1.00 19.44 91 GLY A C 1
ATOM 711 O O . GLY A 1 111 ? -27.031 2.728 3.728 1.00 18.23 91 GLY A O 1
ATOM 712 N N . LYS A 1 112 ? -26.619 4.552 2.494 1.00 19.33 92 LYS A N 1
ATOM 713 C CA . LYS A 1 112 ? -28.045 4.845 2.342 1.00 18.22 92 LYS A CA 1
ATOM 714 C C . LYS A 1 112 ? -28.648 3.743 1.463 1.00 19.11 92 LYS A C 1
ATOM 715 O O . LYS A 1 112 ? -28.053 3.351 0.456 1.00 18.76 92 LYS A O 1
ATOM 721 N N . SER A 1 113 ? -29.820 3.240 1.827 1.00 16.86 93 SER A N 1
ATOM 722 C CA . SER A 1 113 ? -30.435 2.213 1.007 1.00 18.13 93 SER A CA 1
ATOM 723 C C . SER A 1 113 ? -31.391 2.865 0.011 1.00 19.19 93 SER A C 1
ATOM 724 O O . SER A 1 113 ? -31.754 4.027 0.161 1.00 20.77 93 SER A O 1
ATOM 727 N N . ALA A 1 114 ? -31.779 2.115 -1.015 1.00 20.98 94 ALA A N 1
ATOM 728 C CA . ALA A 1 114 ? -32.701 2.616 -2.025 1.00 20.50 94 ALA A CA 1
ATOM 729 C C . ALA A 1 114 ? -33.935 3.192 -1.349 1.00 20.20 94 ALA A C 1
ATOM 730 O O . ALA A 1 114 ? -34.471 4.210 -1.783 1.00 19.20 94 ALA A O 1
ATOM 732 N N . PHE A 1 115 ? -34.392 2.544 -0.283 1.00 20.39 95 PHE A N 1
ATOM 733 C CA . PHE A 1 115 ? -35.572 3.052 0.405 1.00 21.80 95 PHE A CA 1
ATOM 734 C C . PHE A 1 115 ? -35.312 4.443 0.981 1.00 21.82 95 PHE A C 1
ATOM 735 O O . PHE A 1 115 ? -36.133 5.346 0.822 1.00 20.86 95 PHE A O 1
ATOM 743 N N . GLU A 1 116 ? -34.170 4.614 1.643 1.00 21.35 96 GLU A N 1
ATOM 744 C CA . GLU A 1 116 ? -33.826 5.902 2.237 1.00 20.99 96 GLU A CA 1
ATOM 745 C C . GLU A 1 116 ? -33.641 6.981 1.155 1.00 21.21 96 GLU A C 1
ATOM 746 O O . GLU A 1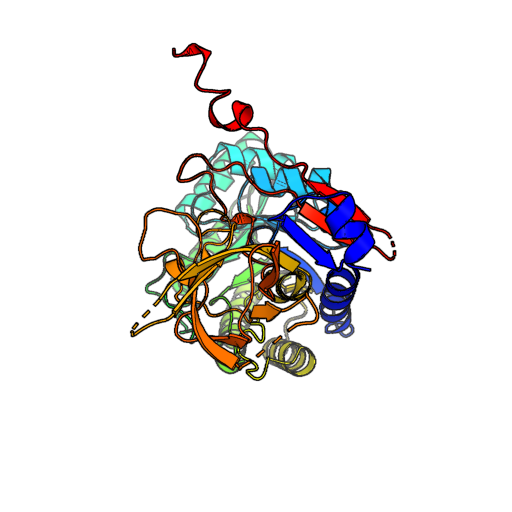 116 ? -34.110 8.115 1.305 1.00 21.09 96 GLU A O 1
ATOM 752 N N . ILE A 1 117 ? -32.968 6.631 0.065 1.00 20.88 97 ILE A N 1
ATOM 753 C CA . ILE A 1 117 ? -32.753 7.581 -1.030 1.00 22.54 97 ILE A CA 1
ATOM 754 C C . ILE A 1 117 ? -34.094 8.072 -1.575 1.00 24.18 97 ILE A C 1
ATOM 755 O O . ILE A 1 117 ? -34.364 9.276 -1.618 1.00 25.31 97 ILE A O 1
ATOM 760 N N . GLU A 1 118 ? -34.929 7.126 -1.995 1.00 25.77 98 GLU A N 1
ATOM 761 C CA . GLU A 1 118 ? -36.249 7.429 -2.535 1.00 26.30 98 GLU A CA 1
ATOM 762 C C . GLU A 1 118 ? -37.076 8.309 -1.595 1.00 26.07 98 GLU A C 1
ATOM 763 O O . GLU A 1 118 ? -37.684 9.289 -2.024 1.00 26.41 98 GLU A O 1
ATOM 769 N N . GLN A 1 119 ? -37.101 7.952 -0.316 1.00 25.71 99 GLN A N 1
ATOM 770 C CA . GLN A 1 119 ? -37.867 8.697 0.676 1.00 24.39 99 GLN A CA 1
ATOM 771 C C . GLN A 1 119 ? -37.347 10.104 0.851 1.00 22.82 99 GLN A C 1
ATOM 772 O O . GLN A 1 119 ? -38.117 11.041 1.023 1.00 22.53 99 GLN A O 1
ATOM 778 N N . ALA A 1 120 ? -36.032 10.250 0.802 1.00 22.35 100 ALA A N 1
ATOM 779 C CA . ALA A 1 120 ? -35.422 11.555 0.972 1.00 22.13 100 ALA A CA 1
ATOM 780 C C . ALA A 1 120 ? -35.755 12.475 -0.193 1.00 22.12 100 ALA A C 1
ATOM 781 O O . ALA A 1 120 ? -36.075 13.646 0.006 1.00 22.56 100 ALA A O 1
ATOM 783 N N . LEU A 1 121 ? -35.674 11.940 -1.406 1.00 23.00 101 LEU A N 1
ATOM 784 C CA . LEU A 1 121 ? -35.960 12.711 -2.613 1.00 23.92 101 LEU A CA 1
ATOM 785 C C . LEU A 1 121 ? -37.398 13.205 -2.632 1.00 24.36 101 LEU A C 1
ATOM 786 O O . LEU A 1 121 ? -37.687 14.289 -3.132 1.00 23.30 101 LEU A O 1
ATOM 791 N N . LYS A 1 122 ? -38.294 12.397 -2.082 1.00 24.80 102 LYS A N 1
ATOM 792 C CA . LYS A 1 122 ? -39.707 12.739 -2.029 1.00 26.07 102 LYS A CA 1
ATOM 793 C C . LYS A 1 122 ? -40.028 13.752 -0.936 1.00 25.96 102 LYS A C 1
ATOM 794 O O . LYS A 1 122 ? -41.104 14.344 -0.938 1.00 25.97 102 LYS A O 1
ATOM 800 N N . LEU A 1 123 ? -39.096 13.940 -0.006 1.00 25.80 103 LEU A N 1
ATOM 801 C CA . LEU A 1 123 ? -39.282 14.856 1.108 1.00 24.07 103 LEU A CA 1
ATOM 802 C C . LEU A 1 123 ? -38.671 16.228 0.852 1.00 24.06 103 LEU A C 1
ATOM 803 O O . LEU A 1 123 ? -38.727 17.124 1.697 1.00 24.54 103 LEU A O 1
ATOM 808 N N . ASN A 1 124 ? -38.077 16.382 -0.320 1.00 25.38 104 ASN A N 1
ATOM 809 C CA . ASN A 1 124 ? -37.491 17.653 -0.729 1.00 26.26 104 ASN A CA 1
ATOM 810 C C . ASN A 1 124 ? -36.468 18.256 0.223 1.00 24.49 104 ASN A C 1
ATOM 811 O O . ASN A 1 124 ? -36.529 19.448 0.524 1.00 26.03 104 ASN A O 1
ATOM 816 N N . ILE A 1 125 ? -35.522 17.450 0.693 1.00 21.34 105 ILE A N 1
ATOM 817 C CA . ILE A 1 125 ? -34.498 17.965 1.590 1.00 17.32 105 ILE A CA 1
ATOM 818 C C . ILE A 1 125 ? -33.490 18.797 0.791 1.00 15.47 105 ILE A C 1
ATOM 819 O O . ILE A 1 125 ? -33.587 18.872 -0.434 1.00 12.45 105 ILE A O 1
ATOM 824 N N . LEU A 1 126 ? -32.529 19.429 1.462 1.00 16.00 106 LEU A N 1
ATOM 825 C CA . LEU A 1 126 ? -31.567 20.276 0.738 1.00 16.54 106 LEU A CA 1
ATOM 826 C C . LEU A 1 126 ? -30.754 19.499 -0.295 1.00 17.06 106 LEU A C 1
ATOM 827 O O . LEU A 1 126 ? -30.717 19.850 -1.472 1.00 16.84 106 LEU A O 1
ATOM 832 N N . PHE A 1 127 ? -30.080 18.450 0.142 1.00 17.15 107 PHE A N 1
ATOM 833 C CA . PHE A 1 127 ? -29.323 17.660 -0.807 1.00 18.05 107 PHE A CA 1
ATOM 834 C C . PHE A 1 127 ? -28.862 16.364 -0.192 1.00 18.64 107 PHE A C 1
ATOM 835 O O . PHE A 1 127 ? -28.887 16.208 1.035 1.00 17.76 107 PHE A O 1
ATOM 843 N N . LEU A 1 128 ? -28.490 15.426 -1.058 1.00 18.47 108 LEU A N 1
ATOM 844 C CA . LEU A 1 128 ? -27.969 14.137 -0.632 1.00 18.95 108 LEU A CA 1
ATOM 845 C C . LEU A 1 128 ? -26.460 14.243 -0.803 1.00 18.07 108 LEU A C 1
ATOM 846 O O . LEU A 1 128 ? -25.975 14.606 -1.873 1.00 17.32 108 LEU A O 1
ATOM 851 N N . ASN A 1 129 ? -25.723 13.951 0.261 1.00 18.09 109 ASN A N 1
ATOM 852 C CA . ASN A 1 129 ? -24.271 14.023 0.222 1.00 17.11 109 ASN A CA 1
ATOM 853 C C . ASN A 1 129 ? -23.780 12.620 -0.062 1.00 16.32 109 ASN A C 1
ATOM 854 O O . ASN A 1 129 ? -23.779 11.764 0.820 1.00 14.98 109 ASN A O 1
ATOM 859 N N . VAL A 1 130 ? -23.376 12.380 -1.307 1.00 17.78 110 VAL A N 1
ATOM 860 C CA . VAL A 1 130 ? -22.945 11.044 -1.710 1.00 18.34 110 VAL A CA 1
ATOM 861 C C . VAL A 1 130 ? -21.487 10.735 -1.391 1.00 18.37 110 VAL A C 1
ATOM 862 O O . VAL A 1 130 ? -20.611 11.597 -1.492 1.00 18.57 110 VAL A O 1
ATOM 866 N N . GLU A 1 131 ? -21.241 9.485 -1.015 1.00 19.76 111 GLU A N 1
ATOM 867 C CA . GLU A 1 131 ? -19.911 9.051 -0.635 1.00 20.91 111 GLU A CA 1
ATOM 868 C C . GLU A 1 131 ? -19.277 8.073 -1.621 1.00 21.16 111 GLU A C 1
ATOM 869 O O . GLU A 1 131 ? -18.110 7.719 -1.474 1.00 20.73 111 GLU A O 1
ATOM 875 N N . SER A 1 132 ? -20.038 7.627 -2.617 1.00 22.32 112 SER A N 1
ATOM 876 C CA . SER A 1 132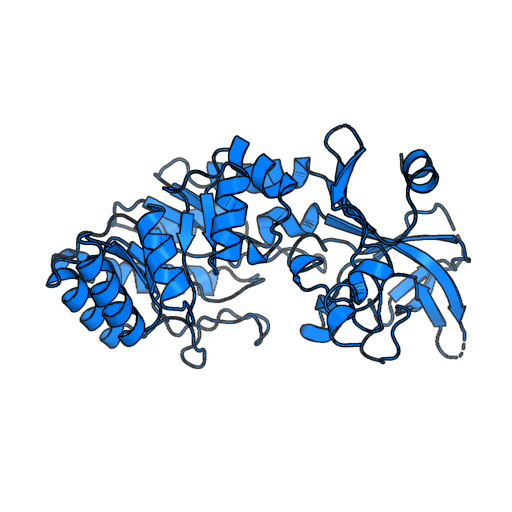 ? -19.490 6.701 -3.606 1.00 23.78 112 SER A CA 1
ATOM 877 C C . SER A 1 132 ? -20.084 6.940 -4.986 1.00 24.21 112 SER A C 1
ATOM 878 O O . SER A 1 132 ? -21.186 7.461 -5.115 1.00 26.27 112 SER A O 1
ATOM 881 N N . PHE A 1 133 ? -19.350 6.559 -6.024 1.00 25.39 113 PHE A N 1
ATOM 882 C CA . PHE A 1 133 ? -19.840 6.736 -7.379 1.00 25.67 113 PHE A CA 1
ATOM 883 C C . PHE A 1 133 ? -21.053 5.832 -7.602 1.00 25.25 113 PHE A C 1
ATOM 884 O O . PHE A 1 133 ? -21.992 6.216 -8.294 1.00 24.69 113 PHE A O 1
ATOM 892 N N . MET A 1 134 ? -21.037 4.641 -7.004 1.00 25.11 114 MET A N 1
ATOM 893 C CA . MET A 1 134 ? -22.152 3.708 -7.147 1.00 24.55 114 MET A CA 1
ATOM 894 C C . MET A 1 134 ? -23.401 4.263 -6.462 1.00 23.73 114 MET A C 1
ATOM 895 O O . MET A 1 134 ? -24.520 3.963 -6.863 1.00 24.14 114 MET A O 1
ATOM 900 N N . GLU A 1 135 ? -23.211 5.073 -5.424 1.00 23.62 115 GLU A N 1
ATOM 901 C CA . GLU A 1 135 ? -24.342 5.682 -4.729 1.00 21.87 115 GLU A CA 1
ATOM 902 C C . GLU A 1 135 ? -24.949 6.732 -5.656 1.00 20.78 115 GLU A C 1
ATOM 903 O O . GLU A 1 135 ? -26.161 6.871 -5.748 1.00 20.58 115 GLU A O 1
ATOM 909 N N . LEU A 1 136 ? -24.086 7.483 -6.330 1.00 20.72 116 LEU A N 1
ATOM 910 C CA . LEU A 1 136 ? -24.517 8.525 -7.247 1.00 20.25 116 LEU A CA 1
ATOM 911 C C . LEU A 1 136 ? -25.362 7.938 -8.379 1.00 21.29 116 LEU A C 1
ATOM 912 O O . LEU A 1 136 ? -26.375 8.515 -8.772 1.00 21.35 116 LEU A O 1
ATOM 917 N N . LYS A 1 137 ? -24.939 6.794 -8.904 1.00 21.47 117 LYS A N 1
ATOM 918 C CA . LYS A 1 137 ? -25.670 6.140 -9.986 1.00 24.11 117 LYS A CA 1
ATOM 919 C C . LYS A 1 137 ? -26.991 5.586 -9.463 1.00 23.48 117 LYS A C 1
ATOM 920 O O . LYS A 1 137 ? -27.992 5.547 -10.179 1.00 22.50 117 LYS A O 1
ATOM 926 N N . THR A 1 138 ? -26.983 5.158 -8.206 1.00 23.23 118 THR A N 1
ATOM 927 C CA . THR A 1 138 ? -28.174 4.607 -7.584 1.00 22.89 118 THR A CA 1
ATOM 928 C C . THR A 1 138 ? -29.209 5.706 -7.406 1.00 23.41 118 THR A C 1
ATOM 929 O O . THR A 1 138 ? -30.390 5.518 -7.709 1.00 25.68 118 THR A O 1
ATOM 933 N N . ILE A 1 139 ? -28.759 6.856 -6.920 1.00 22.19 119 ILE A N 1
ATOM 934 C CA . ILE A 1 139 ? -29.642 7.993 -6.713 1.00 21.46 119 ILE A CA 1
ATOM 935 C C . ILE A 1 139 ? -30.237 8.435 -8.051 1.00 22.94 119 ILE A C 1
ATOM 936 O O . ILE A 1 139 ? -31.434 8.733 -8.147 1.00 23.11 119 ILE A O 1
ATOM 941 N N . GLU A 1 140 ? -29.398 8.470 -9.083 1.00 22.53 120 GLU A N 1
ATOM 942 C CA . GLU A 1 140 ? -29.844 8.877 -10.406 1.00 24.98 120 GLU A CA 1
ATOM 943 C C . GLU A 1 140 ? -30.985 8.008 -10.904 1.00 26.37 120 GLU A C 1
ATOM 944 O O . GLU A 1 140 ? -31.992 8.513 -11.407 1.00 28.87 120 GLU A O 1
ATOM 950 N N . THR A 1 141 ? -30.819 6.697 -10.779 1.00 26.16 121 THR A N 1
ATOM 951 C CA . THR A 1 141 ? -31.843 5.765 -11.225 1.00 25.64 121 THR A CA 1
ATOM 952 C C . THR A 1 141 ? -33.163 6.000 -10.498 1.00 25.01 121 THR A C 1
ATOM 953 O O . THR A 1 141 ? -34.236 5.935 -11.102 1.00 23.88 121 THR A O 1
ATOM 957 N N . ILE A 1 142 ? -33.085 6.269 -9.198 1.00 24.77 122 ILE A N 1
ATOM 958 C CA . ILE A 1 142 ? -34.288 6.488 -8.410 1.00 24.19 122 ILE A CA 1
ATOM 959 C C . ILE A 1 142 ? -34.904 7.846 -8.726 1.00 25.21 122 ILE A C 1
ATOM 960 O O . ILE A 1 142 ? -36.120 7.970 -8.831 1.00 26.09 122 ILE A O 1
ATOM 965 N N . ALA A 1 143 ? -34.063 8.860 -8.893 1.00 25.47 123 ALA A N 1
ATOM 966 C CA . ALA A 1 143 ? -34.553 10.196 -9.203 1.00 25.48 123 ALA A CA 1
ATOM 967 C C . ALA A 1 143 ? -35.262 10.158 -10.553 1.00 24.97 123 ALA A C 1
ATOM 968 O O . ALA A 1 143 ? -36.324 10.761 -10.742 1.00 21.05 123 ALA A O 1
ATOM 970 N N . GLN A 1 144 ? -34.664 9.429 -11.484 1.00 25.03 124 GLN A N 1
ATOM 971 C CA . GLN A 1 144 ? -35.217 9.309 -12.814 1.00 26.36 124 GLN A CA 1
ATOM 972 C C . GLN A 1 144 ? -36.611 8.705 -12.800 1.00 28.01 124 GLN A C 1
ATOM 973 O O . GLN A 1 144 ? -37.502 9.170 -13.512 1.00 28.08 124 GLN A O 1
ATOM 979 N N . SER A 1 145 ? -36.810 7.674 -11.988 1.00 26.78 125 SER A N 1
ATOM 980 C CA . SER A 1 145 ? -38.112 7.027 -11.938 1.00 26.91 125 SER A CA 1
ATOM 981 C C . SER A 1 145 ? -39.147 7.927 -11.297 1.00 28.12 125 SER A C 1
ATOM 982 O O . SER A 1 145 ? -40.339 7.803 -11.572 1.00 27.45 125 SER A O 1
ATOM 985 N N . LEU A 1 146 ? -38.694 8.832 -10.436 1.00 29.73 126 LEU A N 1
ATOM 986 C CA . LEU A 1 146 ? -39.611 9.752 -9.766 1.00 32.21 126 LEU A CA 1
ATOM 987 C C . LEU A 1 146 ? -39.772 11.023 -10.598 1.00 32.39 126 LEU A C 1
ATOM 988 O O . LEU A 1 146 ? -40.585 11.888 -10.280 1.00 32.57 126 LEU A O 1
ATOM 993 N N . GLY A 1 147 ? -38.987 11.124 -11.665 1.00 33.41 127 GLY A N 1
ATOM 994 C CA . GLY A 1 147 ? -39.059 12.276 -12.544 1.00 32.91 127 GLY A CA 1
ATOM 995 C C . GLY A 1 147 ? -38.563 13.588 -11.965 1.00 32.98 127 GLY A C 1
ATOM 996 O O . GLY A 1 147 ? -39.060 14.647 -12.348 1.00 34.05 127 GLY A O 1
ATOM 997 N N . ILE A 1 148 ? -37.592 13.535 -11.054 1.00 31.77 128 ILE A N 1
ATOM 998 C CA . ILE A 1 148 ? -37.049 14.752 -10.455 1.00 29.97 128 ILE A CA 1
ATOM 999 C C . ILE A 1 148 ? -35.541 14.869 -10.664 1.00 29.08 128 ILE A C 1
ATOM 1000 O O . ILE A 1 148 ? -34.869 13.896 -11.000 1.00 27.46 128 ILE A O 1
ATOM 1005 N N . LYS A 1 149 ? -35.023 16.076 -10.465 1.00 28.18 129 LYS A N 1
ATOM 1006 C CA . LYS A 1 149 ? -33.595 16.344 -10.604 1.00 28.21 129 LYS A CA 1
ATOM 1007 C C . LYS A 1 149 ? -33.084 16.454 -9.165 1.00 27.67 129 LYS A C 1
ATOM 1008 O O . LYS A 1 149 ? -33.314 17.454 -8.487 1.00 27.15 129 LYS A O 1
ATOM 1014 N N . ALA A 1 150 ? -32.403 15.413 -8.704 1.00 26.30 130 ALA A N 1
ATOM 1015 C CA . ALA A 1 150 ? -31.894 15.372 -7.340 1.00 24.39 130 ALA A CA 1
ATOM 1016 C C . ALA A 1 150 ? -30.697 16.273 -7.051 1.00 23.27 130 ALA A C 1
ATOM 1017 O O . ALA A 1 150 ? -29.658 16.174 -7.705 1.00 21.56 130 ALA A O 1
ATOM 1019 N N . ARG A 1 151 ? -30.854 17.153 -6.064 1.00 23.24 131 ARG A N 1
ATOM 1020 C CA . ARG A 1 151 ? -29.770 18.040 -5.650 1.00 22.79 131 ARG A CA 1
ATOM 1021 C C . ARG A 1 151 ? -28.794 17.184 -4.860 1.00 23.05 131 ARG A C 1
ATOM 1022 O O . ARG A 1 151 ? -29.182 16.531 -3.902 1.00 24.84 131 ARG A O 1
ATOM 1030 N N . ILE A 1 152 ? -27.531 17.162 -5.262 1.00 23.41 132 ILE A N 1
ATOM 1031 C CA . ILE A 1 152 ? -26.559 16.368 -4.529 1.00 24.40 132 ILE A CA 1
ATOM 1032 C C . ILE A 1 152 ? -25.306 17.162 -4.201 1.00 24.10 132 ILE A C 1
ATOM 1033 O O . ILE A 1 152 ? -25.019 18.188 -4.812 1.00 24.40 132 ILE A O 1
ATOM 1038 N N . SER A 1 153 ? -24.584 16.683 -3.201 1.00 23.25 133 SER A N 1
ATOM 1039 C CA . SER A 1 153 ? -23.330 17.278 -2.775 1.00 22.17 133 SER A CA 1
ATOM 1040 C C . SER A 1 153 ? -22.377 16.092 -2.817 1.00 21.05 133 SER A C 1
ATOM 1041 O O . SER A 1 153 ? -22.816 14.951 -2.746 1.00 20.79 133 SER A O 1
ATOM 1044 N N . ILE A 1 154 ? -21.085 16.335 -2.955 1.00 20.62 134 ILE A N 1
ATOM 1045 C CA . ILE A 1 154 ? -20.162 15.218 -2.976 1.00 21.72 134 ILE A CA 1
ATOM 1046 C C . ILE A 1 154 ? -19.125 15.403 -1.897 1.00 22.13 134 ILE A C 1
ATOM 1047 O O . ILE A 1 154 ? -18.494 16.447 -1.801 1.00 23.57 134 ILE A O 1
ATOM 1052 N N . ARG A 1 155 ? -18.973 14.378 -1.068 1.00 24.20 135 ARG A N 1
ATOM 1053 C CA . ARG A 1 155 ? -18.013 14.408 0.026 1.00 24.48 135 ARG A CA 1
ATOM 1054 C C . ARG A 1 155 ? -16.642 13.960 -0.454 1.00 24.97 135 ARG A C 1
ATOM 1055 O O . ARG A 1 155 ? -16.494 12.861 -0.983 1.00 23.30 135 ARG A O 1
ATOM 1063 N N . ILE A 1 156 ? -15.634 14.808 -0.284 1.00 26.73 136 ILE A N 1
ATOM 1064 C CA . ILE A 1 156 ? -14.305 14.413 -0.711 1.00 29.36 136 ILE A CA 1
ATOM 1065 C C . ILE A 1 156 ? -13.427 14.109 0.489 1.00 30.73 136 ILE A C 1
ATOM 1066 O O . ILE A 1 156 ? -13.555 14.721 1.550 1.00 28.50 136 ILE A O 1
ATOM 1071 N N . ASN A 1 157 ? -12.548 13.134 0.312 1.00 32.62 137 ASN A N 1
ATOM 1072 C CA . ASN A 1 157 ? -11.617 12.746 1.351 1.00 34.06 137 ASN A CA 1
ATOM 1073 C C . ASN A 1 157 ? -10.329 13.494 1.009 1.00 35.49 137 ASN A C 1
ATOM 1074 O O . ASN A 1 157 ? -9.585 13.091 0.122 1.00 36.63 137 ASN A O 1
ATOM 1079 N N . PRO A 1 158 ? -10.062 14.613 1.699 1.00 37.05 138 PRO A N 1
ATOM 1080 C CA . PRO A 1 158 ? -8.858 15.408 1.446 1.00 38.03 138 PRO A CA 1
ATOM 1081 C C . PRO A 1 158 ? -7.595 14.717 1.957 1.00 39.67 138 PRO A C 1
ATOM 1082 O O . PRO A 1 158 ? -6.515 15.311 1.977 1.00 40.94 138 PRO A O 1
ATOM 1086 N N . ASN A 1 159 ? -7.743 13.460 2.362 1.00 40.31 139 ASN A N 1
ATOM 1087 C CA . ASN A 1 159 ? -6.637 12.668 2.892 1.00 41.97 139 ASN A CA 1
ATOM 1088 C C . ASN A 1 159 ? -5.808 13.449 3.909 1.00 41.55 139 ASN A C 1
ATOM 1089 O O . ASN A 1 159 ? -4.601 13.619 3.740 1.00 41.16 139 ASN A O 1
ATOM 1094 N N . ILE A 1 160 ? -6.469 13.926 4.960 1.00 41.15 140 ILE A N 1
ATOM 1095 C CA . ILE A 1 160 ? -5.799 14.681 6.011 1.00 41.75 140 ILE A CA 1
ATOM 1096 C C . ILE A 1 160 ? -6.127 14.098 7.390 1.00 42.24 140 ILE A C 1
ATOM 1097 O O . ILE A 1 160 ? -7.283 13.807 7.702 1.00 42.31 140 ILE A O 1
ATOM 1102 N N . ASP A 1 161 ? -5.091 13.924 8.205 1.00 42.23 141 ASP A N 1
ATOM 1103 C CA . ASP A 1 161 ? -5.225 13.379 9.554 1.00 41.35 141 ASP A CA 1
ATOM 1104 C C . ASP A 1 161 ? -5.808 14.450 10.484 1.00 40.17 141 ASP A C 1
ATOM 1105 O O . ASP A 1 161 ? -5.189 15.487 10.714 1.00 39.84 141 ASP A O 1
ATOM 1110 N N . ALA A 1 162 ? -6.998 14.195 11.020 1.00 39.12 142 ALA A N 1
ATOM 1111 C CA . ALA A 1 162 ? -7.656 15.155 11.906 1.00 39.13 142 ALA A CA 1
ATOM 1112 C C . ALA A 1 162 ? -7.025 15.231 13.301 1.00 39.34 142 ALA A C 1
ATOM 1113 O O . ALA A 1 162 ? -7.347 16.124 14.092 1.00 38.22 142 ALA A O 1
ATOM 1115 N N . LYS A 1 163 ? -6.129 14.294 13.597 1.00 38.46 143 LYS A N 1
ATOM 1116 C CA . LYS A 1 163 ? -5.452 14.251 14.888 1.00 39.03 143 LYS A CA 1
ATOM 1117 C C . LYS A 1 163 ? -6.426 14.062 16.051 1.00 38.95 143 LYS A C 1
ATOM 1118 O O . LYS A 1 163 ? -6.496 14.892 16.961 1.00 38.79 143 LYS A O 1
ATOM 1124 N N . THR A 1 164 ? -7.168 12.960 16.014 1.00 37.60 144 THR A N 1
ATOM 1125 C CA . THR A 1 164 ? -8.133 12.644 17.055 1.00 37.59 144 THR A CA 1
ATOM 1126 C C . THR A 1 164 ? -8.096 11.137 17.329 1.00 37.36 144 THR A C 1
ATOM 1127 O O . THR A 1 164 ? -7.105 10.469 17.028 1.00 36.36 144 THR A O 1
ATOM 1131 N N . HIS A 1 165 ? -9.163 10.603 17.913 1.00 38.60 145 HIS A N 1
ATOM 1132 C CA . HIS A 1 165 ? -9.226 9.170 18.193 1.00 39.79 145 HIS A CA 1
ATOM 1133 C C . HIS A 1 165 ? -9.486 8.462 16.857 1.00 40.01 145 HIS A C 1
ATOM 1134 O O . HIS A 1 165 ? -10.309 8.909 16.057 1.00 39.56 145 HIS A O 1
ATOM 1141 N N . PRO A 1 166 ? -8.775 7.355 16.595 1.00 40.26 146 PRO A N 1
ATOM 1142 C CA . PRO A 1 166 ? -8.977 6.638 15.331 1.00 39.71 146 PRO A CA 1
ATOM 1143 C C . PRO A 1 166 ? -10.437 6.316 14.990 1.00 39.68 146 PRO A C 1
ATOM 1144 O O . PRO A 1 166 ? -10.830 6.382 13.823 1.00 39.29 146 PRO A O 1
ATOM 1148 N N . TYR A 1 167 ? -11.237 5.983 16.002 1.00 38.66 147 TYR A N 1
ATOM 1149 C CA . TYR A 1 167 ? -12.644 5.638 15.780 1.00 37.61 147 TYR A CA 1
ATOM 1150 C C . TYR A 1 167 ? -13.528 6.781 15.284 1.00 36.60 147 TYR A C 1
ATOM 1151 O O . TYR A 1 167 ? -14.551 6.545 14.640 1.00 36.72 147 TYR A O 1
ATOM 1160 N N . ILE A 1 168 ? -13.142 8.012 15.594 1.00 34.92 148 ILE A N 1
ATOM 1161 C CA . ILE A 1 168 ? -13.906 9.175 15.168 1.00 34.10 148 ILE A CA 1
ATOM 1162 C C . ILE A 1 168 ? -13.073 10.078 14.254 1.00 33.14 148 ILE A C 1
ATOM 1163 O O . ILE A 1 168 ? -13.368 11.260 14.090 1.00 31.59 148 ILE A O 1
ATOM 1168 N N . SER A 1 169 ? -12.014 9.513 13.683 1.00 32.65 149 SER A N 1
ATOM 1169 C CA . SER A 1 169 ? -11.158 10.242 12.757 1.00 33.46 149 SER A CA 1
ATOM 1170 C C . SER A 1 169 ? -11.624 9.722 11.402 1.00 33.66 149 SER A C 1
ATOM 1171 O O . SER A 1 169 ? -11.592 8.517 11.156 1.00 33.93 149 SER A O 1
ATOM 1174 N N . THR A 1 170 ? -12.056 10.618 10.522 1.00 33.25 150 THR A N 1
ATOM 1175 C CA . THR A 1 170 ? -12.589 10.178 9.239 1.00 33.68 150 THR A CA 1
ATOM 1176 C C . THR A 1 170 ? -12.023 10.843 7.983 1.00 35.31 150 THR A C 1
ATOM 1177 O O . THR A 1 170 ? -12.491 10.566 6.875 1.00 35.34 150 THR A O 1
ATOM 1181 N N . GLY A 1 171 ? -11.016 11.699 8.146 1.00 37.67 151 GLY A N 1
ATOM 1182 C CA . GLY A 1 171 ? -10.449 12.402 7.000 1.00 39.10 151 GLY A CA 1
ATOM 1183 C C . GLY A 1 171 ? -9.241 11.810 6.293 1.00 39.81 151 GLY A C 1
ATOM 1184 O O . GLY A 1 171 ? -8.700 12.418 5.370 1.00 40.25 151 GLY A O 1
ATOM 1185 N N . LEU A 1 172 ? -8.814 10.627 6.709 1.00 40.17 152 LEU A N 1
ATOM 1186 C CA . LEU A 1 172 ? -7.665 9.991 6.094 1.00 40.64 152 LEU A CA 1
ATOM 1187 C C . LEU A 1 172 ? -8.149 9.115 4.944 1.00 41.62 152 LEU A C 1
ATOM 1188 O O . LEU A 1 172 ? -9.306 8.699 4.924 1.00 42.95 152 LEU A O 1
ATOM 1193 N N . LYS A 1 173 ? -7.271 8.841 3.985 1.00 41.10 153 LYS A N 1
ATOM 1194 C CA . LYS A 1 173 ? -7.641 8.019 2.836 1.00 42.18 153 LYS A CA 1
ATOM 1195 C C . LYS A 1 173 ? -7.973 6.600 3.296 1.00 41.97 153 LYS A C 1
ATOM 1196 O O . LYS A 1 173 ? -8.661 5.843 2.610 1.00 42.66 153 LYS A O 1
ATOM 1202 N N . GLU A 1 174 ? -7.463 6.257 4.470 1.00 40.93 154 GLU A N 1
ATOM 1203 C CA . GLU A 1 174 ? -7.652 4.948 5.081 1.00 39.44 154 GLU A CA 1
ATOM 1204 C C . GLU A 1 174 ? -9.135 4.681 5.384 1.00 37.41 154 GLU A C 1
ATOM 1205 O O . GLU A 1 174 ? -9.594 3.540 5.349 1.00 36.82 154 GLU A O 1
ATOM 1211 N N . ASN A 1 175 ? -9.870 5.751 5.674 1.00 34.64 155 ASN A N 1
ATOM 1212 C CA . ASN A 1 175 ? -11.291 5.675 6.019 1.00 32.65 155 ASN A CA 1
ATOM 1213 C C . ASN A 1 175 ? -12.250 5.455 4.839 1.00 30.23 155 ASN A C 1
ATOM 1214 O O . ASN A 1 175 ? -11.898 5.679 3.682 1.00 28.63 155 ASN A O 1
ATOM 1219 N N . LYS A 1 176 ? -13.471 5.031 5.159 1.00 27.87 156 LYS A N 1
ATOM 1220 C CA . LYS A 1 176 ? -14.511 4.746 4.169 1.00 24.77 156 LYS A CA 1
ATOM 1221 C C . LYS A 1 176 ? -15.329 5.966 3.773 1.00 22.32 156 LYS A C 1
ATOM 1222 O O . LYS A 1 176 ? -16.246 5.862 2.970 1.00 22.54 156 LYS A O 1
ATOM 1228 N N . PHE A 1 177 ? -14.991 7.122 4.323 1.00 22.69 157 PHE A N 1
ATOM 1229 C CA . PHE A 1 177 ? -15.743 8.338 4.050 1.00 23.56 157 PHE A CA 1
ATOM 1230 C C . PHE A 1 177 ? -15.174 9.233 2.961 1.00 25.33 157 PHE A C 1
ATOM 1231 O O . PHE A 1 177 ? -13.973 9.497 2.922 1.00 26.54 157 PHE A O 1
ATOM 1239 N N . GLY A 1 178 ? -16.060 9.704 2.087 1.00 25.84 158 GLY A N 1
ATOM 1240 C CA . GLY A 1 178 ? -15.663 10.588 1.008 1.00 27.59 158 GLY A CA 1
ATOM 1241 C C . GLY A 1 178 ? -14.853 9.916 -0.082 1.00 28.95 158 GLY A C 1
ATOM 1242 O O . GLY A 1 178 ? -14.648 8.703 -0.061 1.00 29.49 158 GLY A O 1
ATOM 1243 N N . VAL A 1 179 ? -14.401 10.706 -1.050 1.00 30.25 159 VAL A N 1
ATOM 1244 C CA . VAL A 1 179 ? -13.595 10.170 -2.142 1.00 30.33 159 VAL A CA 1
ATOM 1245 C C . VAL A 1 179 ? -12.478 11.140 -2.523 1.00 28.66 159 VAL A C 1
ATOM 1246 O O . VAL A 1 179 ? -12.572 12.342 -2.259 1.00 28.05 159 VAL A O 1
ATOM 1250 N N . GLY A 1 180 ? -11.422 10.603 -3.131 1.00 27.57 160 GLY A N 1
ATOM 1251 C CA . GLY A 1 180 ? -10.298 11.422 -3.552 1.00 27.02 160 GLY A CA 1
ATOM 1252 C C . GLY A 1 180 ? -10.673 12.469 -4.582 1.00 27.05 160 GLY A C 1
ATOM 1253 O O . GLY A 1 180 ? -11.761 12.436 -5.149 1.00 27.79 160 GLY A O 1
ATOM 1254 N N . GLU A 1 181 ? -9.765 13.397 -4.841 1.00 28.61 161 GLU A N 1
ATOM 1255 C CA . GLU A 1 181 ? -10.023 14.468 -5.798 1.00 30.77 161 GLU A CA 1
ATOM 1256 C C . GLU A 1 181 ? -10.300 14.003 -7.226 1.00 30.99 161 GLU A C 1
ATOM 1257 O O . GLU A 1 181 ? -11.270 14.433 -7.844 1.00 31.03 161 GLU A O 1
ATOM 1263 N N . LYS A 1 182 ? -9.446 13.135 -7.753 1.00 31.50 162 LYS A N 1
ATOM 1264 C CA . LYS A 1 182 ? -9.622 12.647 -9.113 1.00 32.55 162 LYS A CA 1
ATOM 1265 C C . LYS A 1 182 ? -11.004 12.025 -9.300 1.00 31.59 162 LYS A C 1
ATOM 1266 O O . LYS A 1 182 ? -11.755 12.415 -10.194 1.00 30.20 162 LYS A O 1
ATOM 1272 N N . GLU A 1 183 ? -11.333 11.055 -8.452 1.00 31.30 163 GLU A N 1
ATOM 1273 C CA . GLU A 1 183 ? -12.619 10.377 -8.529 1.00 31.54 163 GLU A CA 1
ATOM 1274 C C . GLU A 1 183 ? -13.778 11.356 -8.367 1.00 31.08 163 GLU A C 1
ATOM 1275 O O . GLU A 1 183 ? -14.804 11.230 -9.033 1.00 31.41 163 GLU A O 1
ATOM 1281 N N . ALA A 1 184 ? -13.614 12.326 -7.475 1.00 30.17 164 ALA A N 1
ATOM 1282 C CA . ALA A 1 184 ? -14.655 13.314 -7.230 1.00 30.55 164 ALA A CA 1
ATOM 1283 C C . ALA A 1 184 ? -14.888 14.158 -8.476 1.00 30.98 164 ALA A C 1
ATOM 1284 O O . ALA A 1 184 ? -16.031 14.424 -8.855 1.00 30.26 164 ALA A O 1
ATOM 1286 N N . LEU A 1 185 ? -13.798 14.582 -9.104 1.00 31.53 165 LEU A N 1
ATOM 1287 C CA . LEU A 1 185 ? -13.886 15.388 -10.312 1.00 31.89 165 LEU A CA 1
ATOM 1288 C C . LEU A 1 185 ? -14.712 14.646 -11.342 1.00 30.34 165 LEU A C 1
ATOM 1289 O O . LEU A 1 185 ? -15.562 15.230 -12.007 1.00 31.84 165 LEU A O 1
ATOM 1294 N N . GLU A 1 186 ? -14.467 13.350 -11.457 1.00 28.84 166 GLU A N 1
ATOM 1295 C CA . GLU A 1 186 ? -15.188 12.531 -12.413 1.00 29.17 166 GLU A CA 1
ATOM 1296 C C . GLU A 1 186 ? -16.666 12.422 -12.033 1.00 28.44 166 GLU A C 1
ATOM 1297 O O . GLU A 1 186 ? -17.546 12.577 -12.881 1.00 29.13 166 GLU A O 1
ATOM 1303 N N . MET A 1 187 ? -16.933 12.165 -10.756 1.00 27.28 167 MET A N 1
ATOM 1304 C CA . MET A 1 187 ? -18.304 12.040 -10.271 1.00 26.36 167 MET A CA 1
ATOM 1305 C C . MET A 1 187 ? -19.097 13.323 -10.531 1.00 26.27 167 MET A C 1
ATOM 1306 O O . MET A 1 187 ? -20.253 13.281 -10.960 1.00 24.24 167 MET A O 1
ATOM 1311 N N . PHE A 1 188 ? -18.467 14.462 -10.276 1.00 26.19 168 PHE A N 1
ATOM 1312 C CA . PHE A 1 188 ? -19.116 15.746 -10.494 1.00 27.96 168 PHE A CA 1
ATOM 1313 C C . PHE A 1 188 ? -19.505 15.937 -11.957 1.00 28.10 168 PHE A C 1
ATOM 1314 O O . PHE A 1 188 ? -20.642 16.300 -12.266 1.00 28.07 168 PHE A O 1
ATOM 1322 N N . LEU A 1 189 ? -18.555 15.708 -12.856 1.00 27.51 169 LEU A N 1
ATOM 1323 C CA . LEU A 1 189 ? -18.823 15.859 -14.280 1.00 29.57 169 LEU A CA 1
ATOM 1324 C C . LEU A 1 189 ? -20.005 14.973 -14.643 1.00 28.18 169 LEU A C 1
ATOM 1325 O O . LEU A 1 189 ? -20.869 15.358 -15.427 1.00 28.62 169 LEU A O 1
ATOM 1330 N N . TRP A 1 190 ? -20.039 13.792 -14.034 1.00 28.36 170 TRP A N 1
ATOM 1331 C CA . TRP A 1 190 ? -21.092 12.817 -14.271 1.00 27.79 170 TRP A CA 1
ATOM 1332 C C . TRP A 1 190 ? -22.464 13.321 -13.838 1.00 28.74 170 TRP A C 1
ATOM 1333 O O . TRP A 1 190 ? -23.463 13.091 -14.523 1.00 29.17 170 TRP A O 1
ATOM 1344 N N . ALA A 1 191 ? -22.512 13.997 -12.693 1.00 27.94 171 ALA A N 1
ATOM 1345 C CA . ALA A 1 191 ? -23.769 14.527 -12.180 1.00 28.60 171 ALA A CA 1
ATOM 1346 C C . ALA A 1 191 ? -24.213 15.729 -13.010 1.00 29.14 171 ALA A C 1
ATOM 1347 O O . ALA A 1 191 ? -25.401 16.028 -13.093 1.00 30.02 171 ALA A O 1
ATOM 1349 N N . LYS A 1 192 ? -23.254 16.414 -13.623 1.00 28.58 172 LYS A N 1
ATOM 1350 C CA . LYS A 1 192 ? -23.560 17.578 -14.452 1.00 29.04 172 LYS A CA 1
ATOM 1351 C C . LYS A 1 192 ? -24.289 17.137 -15.724 1.00 27.49 172 LYS A C 1
ATOM 1352 O O . LYS A 1 192 ? -25.326 17.690 -16.070 1.00 26.84 172 LYS A O 1
ATOM 1358 N N . LYS A 1 193 ? -23.740 16.131 -16.399 1.00 28.41 173 LYS A N 1
ATOM 1359 C CA . LYS A 1 193 ? -24.317 15.593 -17.633 1.00 29.50 173 LYS A CA 1
ATOM 1360 C C . LYS A 1 193 ? -25.706 14.992 -17.411 1.00 30.11 173 LYS A C 1
ATOM 1361 O O . LYS A 1 193 ? -26.599 15.138 -18.246 1.00 30.62 173 LYS A O 1
ATOM 1367 N N . SER A 1 194 ? -25.880 14.306 -16.287 1.00 29.27 174 SER A N 1
ATOM 1368 C CA . SER A 1 194 ? -27.153 13.674 -15.974 1.00 28.38 174 SER A CA 1
ATOM 1369 C C . SER A 1 194 ? -28.279 14.690 -15.869 1.00 27.20 174 SER A C 1
ATOM 1370 O O . SER A 1 194 ? -28.084 15.802 -15.389 1.00 28.20 174 SER A O 1
ATOM 1373 N N . ALA A 1 195 ? -29.461 14.291 -16.323 1.00 26.49 175 ALA A N 1
ATOM 1374 C CA . ALA A 1 195 ? -30.633 15.152 -16.291 1.00 25.64 175 ALA A CA 1
ATOM 1375 C C . ALA A 1 195 ? -31.373 14.945 -14.977 1.00 26.58 175 ALA A C 1
ATOM 1376 O O . ALA A 1 195 ? -32.348 15.645 -14.673 1.00 26.62 175 ALA A O 1
ATOM 1378 N N . PHE A 1 196 ? -30.900 13.983 -14.189 1.00 26.81 176 PHE A N 1
ATOM 1379 C CA . PHE A 1 196 ? -31.549 13.680 -12.925 1.00 26.82 176 PHE A CA 1
ATOM 1380 C C . PHE A 1 196 ? -30.700 13.960 -11.697 1.00 26.64 176 PHE A C 1
ATOM 1381 O O . PHE A 1 196 ? -31.053 13.573 -10.584 1.00 28.21 176 PHE A O 1
ATOM 1389 N N . LEU A 1 197 ? -29.584 14.643 -11.904 1.00 25.98 177 LEU A N 1
ATOM 1390 C CA . LEU A 1 197 ? -28.703 15.002 -10.810 1.00 27.38 177 LEU A CA 1
ATOM 1391 C C . LEU A 1 197 ? -28.358 16.466 -10.976 1.00 27.01 177 LEU A C 1
ATOM 1392 O O . LEU A 1 197 ? -28.292 16.966 -12.090 1.00 29.02 177 LEU A O 1
ATOM 1397 N N . GLU A 1 198 ? -28.151 17.150 -9.862 1.00 28.06 178 GLU A N 1
ATOM 1398 C CA . GLU A 1 198 ? -27.803 18.561 -9.879 1.00 25.99 178 GLU A CA 1
ATOM 1399 C C . GLU A 1 198 ? -26.784 18.808 -8.773 1.00 24.63 178 GLU A C 1
ATOM 1400 O O . GLU A 1 198 ? -27.148 19.034 -7.618 1.00 24.51 178 GLU A O 1
ATOM 1406 N N . PRO A 1 199 ? -25.484 18.753 -9.112 1.00 23.32 179 PRO A N 1
ATOM 1407 C CA . PRO A 1 199 ? -24.435 18.978 -8.113 1.00 22.52 179 PRO A CA 1
ATOM 1408 C C . PRO A 1 199 ? -24.466 20.429 -7.660 1.00 23.06 179 PRO A C 1
ATOM 1409 O O . PRO A 1 199 ? -24.262 21.338 -8.463 1.00 25.06 179 PRO A O 1
ATOM 1413 N N . VAL A 1 200 ? -24.722 20.650 -6.377 1.00 21.74 180 VAL A N 1
ATOM 1414 C CA . VAL A 1 200 ? -24.801 22.010 -5.863 1.00 20.01 180 VAL A CA 1
ATOM 1415 C C . VAL A 1 200 ? -23.897 22.267 -4.664 1.00 19.66 180 VAL A C 1
ATOM 1416 O O . VAL A 1 200 ? -23.832 23.383 -4.153 1.00 20.82 180 VAL A O 1
ATOM 1420 N N . SER A 1 201 ? -23.167 21.254 -4.229 1.00 17.45 181 SER A N 1
ATOM 1421 C CA . SER A 1 201 ? -22.347 21.448 -3.059 1.00 17.55 181 SER A CA 1
ATOM 1422 C C . SER A 1 201 ? -21.126 20.551 -2.971 1.00 18.35 181 SER A C 1
ATOM 1423 O O . SER A 1 201 ? -21.102 19.469 -3.556 1.00 20.86 181 SER A O 1
ATOM 1426 N N . VAL A 1 202 ? -20.101 21.024 -2.263 1.00 16.35 182 VAL A N 1
ATOM 1427 C CA . VAL A 1 202 ? -18.897 20.230 -2.030 1.00 15.72 182 VAL A CA 1
ATOM 1428 C C . VAL A 1 202 ? -18.947 20.044 -0.532 1.00 15.83 182 VAL A C 1
ATOM 1429 O O . VAL A 1 202 ? -19.420 20.931 0.183 1.00 14.47 182 VAL A O 1
ATOM 1433 N N . HIS A 1 203 ? -18.450 18.918 -0.045 1.00 15.46 183 HIS A N 1
ATOM 1434 C CA . HIS A 1 203 ? -18.484 18.679 1.390 1.00 17.15 183 HIS A CA 1
ATOM 1435 C C . HIS A 1 203 ? -17.275 17.901 1.904 1.00 17.87 183 HIS A C 1
ATOM 1436 O O . HIS A 1 203 ? -16.620 17.180 1.152 1.00 18.07 183 HIS A O 1
ATOM 1443 N N . PHE A 1 204 ? -16.964 18.078 3.184 1.00 19.00 184 PHE A N 1
ATOM 1444 C CA . PHE A 1 204 ? -15.877 17.337 3.807 1.00 19.08 184 PHE A CA 1
ATOM 1445 C C . PHE A 1 204 ? -16.052 17.308 5.319 1.00 20.47 184 PHE A C 1
ATOM 1446 O O . PHE A 1 204 ? -16.599 18.239 5.920 1.00 20.73 184 PHE A O 1
ATOM 1454 N N . HIS A 1 205 ? -15.607 16.214 5.922 1.00 19.80 185 HIS A N 1
ATOM 1455 C CA . HIS A 1 205 ? -15.670 16.045 7.367 1.00 19.81 185 HIS A CA 1
ATOM 1456 C C . HIS A 1 205 ? -14.490 15.156 7.732 1.00 18.76 185 HIS A C 1
ATOM 1457 O O . HIS A 1 205 ? -14.519 13.952 7.477 1.00 15.91 185 HIS A O 1
ATOM 1464 N N . ILE A 1 206 ? -13.457 15.748 8.327 1.00 19.05 186 ILE A N 1
ATOM 1465 C CA . ILE A 1 206 ? -12.247 15.001 8.663 1.00 21.18 186 ILE A CA 1
ATOM 1466 C C . ILE A 1 206 ? -12.156 14.291 10.013 1.00 22.25 186 ILE A C 1
ATOM 1467 O O . ILE A 1 206 ? -11.203 13.536 10.243 1.00 24.08 186 ILE A O 1
ATOM 1472 N N . GLY A 1 207 ? -13.123 14.514 10.902 1.00 21.82 187 GLY A N 1
ATOM 1473 C CA . GLY A 1 207 ? -13.080 13.853 12.196 1.00 19.52 187 GLY A CA 1
ATOM 1474 C C . GLY A 1 207 ? -13.954 14.493 13.259 1.00 20.69 187 GLY A C 1
ATOM 1475 O O . GLY A 1 207 ? -14.621 15.498 13.009 1.00 17.27 187 GLY A O 1
ATOM 1476 N N . SER A 1 208 ? -13.943 13.905 14.454 1.00 20.43 188 SER A N 1
ATOM 1477 C CA . SER A 1 208 ? -14.736 14.404 15.573 1.00 21.08 188 SER A CA 1
ATOM 1478 C C . SER A 1 208 ? -13.870 14.683 16.806 1.00 23.00 188 SER A C 1
ATOM 1479 O O . SER A 1 208 ? -12.789 14.115 16.958 1.00 25.31 188 SER A O 1
ATOM 1482 N N . GLN A 1 209 ? -14.361 15.555 17.683 1.00 24.15 189 GLN A N 1
ATOM 1483 C CA . GLN A 1 209 ? -13.650 15.923 18.904 1.00 25.28 189 GLN A CA 1
ATOM 1484 C C . GLN A 1 209 ? -12.260 16.444 18.557 1.00 26.09 189 GLN A C 1
ATOM 1485 O O . GLN A 1 209 ? -11.264 16.029 19.140 1.00 27.32 189 GLN A O 1
ATOM 1491 N N . LEU A 1 210 ? -12.207 17.366 17.600 1.00 27.72 190 LEU A N 1
ATOM 1492 C CA . LEU A 1 210 ? -10.947 17.950 17.151 1.00 26.92 190 LEU A CA 1
ATOM 1493 C C . LEU A 1 210 ? -10.549 19.145 18.011 1.00 27.14 190 LEU A C 1
ATOM 1494 O O . LEU A 1 210 ? -11.354 20.046 18.242 1.00 26.19 190 LEU A O 1
ATOM 1499 N N . LEU A 1 211 ? -9.306 19.149 18.483 1.00 28.14 191 LEU A N 1
ATOM 1500 C CA . LEU A 1 211 ? -8.815 20.243 19.313 1.00 28.96 191 LEU A CA 1
ATOM 1501 C C . LEU A 1 211 ? -7.827 21.126 18.550 1.00 30.27 191 LEU A C 1
ATOM 1502 O O . LEU A 1 211 ? -7.513 22.235 18.988 1.00 29.34 191 LEU A O 1
ATOM 1507 N N . ASP A 1 212 ? -7.334 20.638 17.416 1.00 30.08 192 ASP A N 1
ATOM 1508 C CA . ASP A 1 212 ? -6.393 21.417 16.620 1.00 31.96 192 ASP A CA 1
ATOM 1509 C C . ASP A 1 212 ? -7.086 21.965 15.366 1.00 32.69 192 ASP A C 1
ATOM 1510 O O . ASP A 1 212 ? -7.636 21.208 14.565 1.00 32.63 192 ASP A O 1
ATOM 1515 N N . LEU A 1 213 ? -7.051 23.286 15.203 1.00 33.00 193 LEU A N 1
ATOM 1516 C CA . LEU A 1 213 ? -7.687 23.947 14.063 1.00 32.90 193 LEU A CA 1
ATOM 1517 C C . LEU A 1 213 ? -6.911 23.877 12.747 1.00 32.82 193 LEU A C 1
ATOM 1518 O O . LEU A 1 213 ? -7.449 24.218 11.703 1.00 32.49 193 LEU A O 1
ATOM 1523 N N . GLU A 1 214 ? -5.656 23.440 12.785 1.00 35.19 194 GLU A N 1
ATOM 1524 C CA . GLU A 1 214 ? -4.861 23.361 11.557 1.00 35.28 194 GLU A CA 1
ATOM 1525 C C . GLU A 1 214 ? -5.375 22.348 10.545 1.00 34.29 194 GLU A C 1
ATOM 1526 O O . GLU A 1 214 ? -5.499 22.665 9.361 1.00 35.46 194 GLU A O 1
ATOM 1532 N N . PRO A 1 215 ? -5.682 21.116 10.986 1.00 32.78 195 PRO A N 1
ATOM 1533 C CA . PRO A 1 215 ? -6.177 20.123 10.028 1.00 31.44 195 PRO A CA 1
ATOM 1534 C C . PRO A 1 215 ? -7.457 20.571 9.319 1.00 30.95 195 PRO A C 1
ATOM 1535 O O . PRO A 1 215 ? -7.634 20.328 8.127 1.00 31.25 195 PRO A O 1
ATOM 1539 N N . ILE A 1 216 ? -8.340 21.235 10.054 1.00 30.97 196 ILE A N 1
ATOM 1540 C CA . ILE A 1 216 ? -9.597 21.715 9.493 1.00 29.97 196 ILE A CA 1
ATOM 1541 C C . ILE A 1 216 ? -9.309 22.751 8.406 1.00 31.53 196 ILE A C 1
ATOM 1542 O O . ILE A 1 216 ? -9.810 22.646 7.277 1.00 32.63 196 ILE A O 1
ATOM 1547 N N . ILE A 1 217 ? -8.483 23.738 8.746 1.00 32.00 197 ILE A N 1
ATOM 1548 C CA . ILE A 1 217 ? -8.107 24.789 7.807 1.00 30.45 197 ILE A CA 1
ATOM 1549 C C . ILE A 1 217 ? -7.429 24.213 6.565 1.00 30.26 197 ILE A C 1
ATOM 1550 O O . ILE A 1 217 ? -7.751 24.600 5.438 1.00 28.75 197 ILE A O 1
ATOM 1555 N N . GLU A 1 218 ? -6.501 23.280 6.766 1.00 29.44 198 GLU A N 1
ATOM 1556 C CA . GLU A 1 218 ? -5.818 22.666 5.639 1.00 30.12 198 GLU A CA 1
ATOM 1557 C C . GLU A 1 218 ? -6.846 22.004 4.726 1.00 30.38 198 GLU A C 1
ATOM 1558 O O . GLU A 1 218 ? -6.737 22.066 3.507 1.00 31.39 198 GLU A O 1
ATOM 1564 N N . ALA A 1 219 ? -7.857 21.382 5.321 1.00 30.04 199 ALA A N 1
ATOM 1565 C CA . ALA A 1 219 ? -8.898 20.722 4.541 1.00 29.13 199 ALA A CA 1
ATOM 1566 C C . ALA A 1 219 ? -9.730 21.756 3.779 1.00 27.78 199 ALA A C 1
ATOM 1567 O O . ALA A 1 219 ? -10.083 21.549 2.622 1.00 27.55 199 ALA A O 1
ATOM 1569 N N . SER A 1 220 ? -10.035 22.872 4.430 1.00 27.61 200 SER A N 1
ATOM 1570 C CA . SER A 1 220 ? -10.813 23.930 3.798 1.00 28.06 200 SER A CA 1
ATOM 1571 C C . SER A 1 220 ? -10.109 24.490 2.563 1.00 28.78 200 SER A C 1
ATOM 1572 O O . SER A 1 220 ? -10.736 24.727 1.532 1.00 29.09 200 SER A O 1
ATOM 1575 N N . GLN A 1 221 ? -8.804 24.704 2.670 1.00 28.66 201 GLN A N 1
ATOM 1576 C CA . GLN A 1 221 ? -8.033 25.240 1.557 1.00 27.50 201 GLN A CA 1
ATOM 1577 C C . GLN A 1 221 ? -8.030 24.275 0.381 1.00 28.46 201 GLN A C 1
ATOM 1578 O O . GLN A 1 221 ? -8.315 24.661 -0.753 1.00 28.84 201 GLN A O 1
ATOM 1584 N N . LYS A 1 222 ? -7.710 23.016 0.651 1.00 29.11 202 LYS A N 1
ATOM 1585 C CA . LYS A 1 222 ? -7.672 22.024 -0.406 1.00 29.17 202 LYS A CA 1
ATOM 1586 C C . LYS A 1 222 ? -9.014 21.882 -1.100 1.00 29.01 202 LYS A C 1
ATOM 1587 O O . LYS A 1 222 ? -9.072 21.834 -2.322 1.00 29.54 202 LYS A O 1
ATOM 1593 N N . VAL A 1 223 ? -10.093 21.816 -0.326 1.00 29.08 203 VAL A N 1
ATOM 1594 C CA . VAL A 1 223 ? -11.425 21.672 -0.908 1.00 27.30 203 VAL A CA 1
ATOM 1595 C C . VAL A 1 223 ? -11.865 22.960 -1.596 1.00 26.32 203 VAL A C 1
ATOM 1596 O O . VAL A 1 223 ? -12.629 22.926 -2.557 1.00 25.55 203 VAL A O 1
ATOM 1600 N N . ALA A 1 224 ? -11.390 24.099 -1.105 1.00 26.32 204 ALA A N 1
ATOM 1601 C CA . ALA A 1 224 ? -11.739 25.369 -1.727 1.00 26.20 204 ALA A CA 1
ATOM 1602 C C . ALA A 1 224 ? -11.065 25.399 -3.097 1.00 28.10 204 ALA A C 1
ATOM 1603 O O . ALA A 1 224 ? -11.595 25.969 -4.058 1.00 29.07 204 ALA A O 1
ATOM 1605 N N . LYS A 1 225 ? -9.900 24.766 -3.190 1.00 28.09 205 LYS A N 1
ATOM 1606 C CA . LYS A 1 225 ? -9.179 24.736 -4.449 1.00 30.15 205 LYS A CA 1
ATOM 1607 C C . LYS A 1 225 ? -9.928 23.872 -5.456 1.00 30.33 205 LYS A C 1
ATOM 1608 O O . LYS A 1 225 ? -10.156 24.290 -6.590 1.00 30.23 205 LYS A O 1
ATOM 1614 N N . ILE A 1 226 ? -10.322 22.671 -5.044 1.00 30.24 206 ILE A N 1
ATOM 1615 C CA . ILE A 1 226 ? -11.048 21.786 -5.947 1.00 30.94 206 ILE A CA 1
ATOM 1616 C C . ILE A 1 226 ? -12.370 22.439 -6.357 1.00 30.42 206 ILE A C 1
ATOM 1617 O O . ILE A 1 226 ? -12.806 22.313 -7.505 1.00 31.28 206 ILE A O 1
ATOM 1622 N N . ALA A 1 227 ? -12.998 23.145 -5.420 1.00 27.88 207 ALA A N 1
ATOM 1623 C CA . ALA A 1 227 ? -14.257 23.831 -5.695 1.00 27.32 207 ALA A CA 1
ATOM 1624 C C . ALA A 1 227 ? -14.043 24.889 -6.775 1.00 27.22 207 ALA A C 1
ATOM 1625 O O . ALA A 1 227 ? -14.795 24.952 -7.744 1.00 26.24 207 ALA A O 1
ATOM 1627 N N . LYS A 1 228 ? -13.024 25.725 -6.598 1.00 28.71 208 LYS A N 1
ATOM 1628 C CA . LYS A 1 228 ? -12.724 26.761 -7.577 1.00 31.72 208 LYS A CA 1
ATOM 1629 C C . LYS A 1 228 ? -12.560 26.096 -8.940 1.00 32.23 208 LYS A C 1
ATOM 1630 O O . LYS A 1 228 ? -13.010 26.615 -9.962 1.00 33.40 208 LYS A O 1
ATOM 1636 N N . SER A 1 229 ? -11.926 24.930 -8.935 1.00 32.58 209 SER A N 1
ATOM 1637 C CA . SER A 1 229 ? -11.699 24.154 -10.146 1.00 32.06 209 SER A CA 1
ATOM 1638 C C . SER A 1 229 ? -13.027 23.666 -10.718 1.00 32.01 209 SER A C 1
ATOM 1639 O O . SER A 1 229 ? -13.241 23.689 -11.930 1.00 32.67 209 SER A O 1
ATOM 1642 N N . LEU A 1 230 ? -13.915 23.221 -9.837 1.00 32.84 210 LEU A N 1
ATOM 1643 C CA . LEU A 1 230 ? -15.226 22.724 -10.240 1.00 32.72 210 LEU A CA 1
ATOM 1644 C C . LEU A 1 230 ? -16.056 23.785 -10.944 1.00 32.68 210 LEU A C 1
ATOM 1645 O O . LEU A 1 230 ? -16.691 23.508 -11.959 1.00 33.91 210 LEU A O 1
ATOM 1650 N N . ILE A 1 231 ? -16.060 24.997 -10.401 1.00 32.42 211 ILE A N 1
ATOM 1651 C CA . ILE A 1 231 ? -16.834 26.077 -10.997 1.00 32.89 211 ILE A CA 1
ATOM 1652 C C . ILE A 1 231 ? -16.301 26.422 -12.385 1.00 33.43 211 ILE A C 1
ATOM 1653 O O . ILE A 1 231 ? -17.057 26.816 -13.269 1.00 34.89 211 ILE A O 1
ATOM 1658 N N . ALA A 1 232 ? -14.999 26.269 -12.581 1.00 33.61 212 ALA A N 1
ATOM 1659 C CA . ALA A 1 232 ? -14.412 26.567 -13.880 1.00 33.62 212 ALA A CA 1
ATOM 1660 C C . ALA A 1 232 ? -14.864 25.533 -14.908 1.00 33.23 212 ALA A C 1
ATOM 1661 O O . ALA A 1 232 ? -14.851 25.796 -16.108 1.00 33.52 212 ALA A O 1
ATOM 1663 N N . LEU A 1 233 ? -15.270 24.360 -14.430 1.00 33.62 213 LEU A N 1
ATOM 1664 C CA . LEU A 1 233 ? -15.727 23.287 -15.313 1.00 33.63 213 LEU A CA 1
ATOM 1665 C C . LEU A 1 233 ? -17.240 23.261 -15.520 1.00 32.94 213 LEU A C 1
ATOM 1666 O O . LEU A 1 233 ? -17.784 22.258 -15.982 1.00 33.23 213 LEU A O 1
ATOM 1671 N N . GLY A 1 234 ? -17.918 24.352 -15.173 1.00 32.42 214 GLY A N 1
ATOM 1672 C CA . GLY A 1 234 ? -19.358 24.418 -15.362 1.00 31.46 214 GLY A CA 1
ATOM 1673 C C . GLY A 1 234 ? -20.237 23.996 -14.196 1.00 32.01 214 GLY A C 1
ATOM 1674 O O . GLY A 1 234 ? -21.440 24.254 -14.208 1.00 31.38 214 GLY A O 1
ATOM 1675 N N . ILE A 1 235 ? -19.654 23.353 -13.189 1.00 31.31 215 ILE A N 1
ATOM 1676 C CA . ILE A 1 235 ? -20.421 22.916 -12.026 1.00 30.96 215 ILE A CA 1
ATOM 1677 C C . ILE A 1 235 ? -20.883 24.116 -11.201 1.00 30.10 215 ILE A C 1
ATOM 1678 O O . ILE A 1 235 ? -20.081 24.854 -10.632 1.00 29.95 215 ILE A O 1
ATOM 1683 N N . ASP A 1 236 ? -22.193 24.295 -11.139 1.00 30.47 216 ASP A N 1
ATOM 1684 C CA . ASP A 1 236 ? -22.784 25.410 -10.418 1.00 31.59 216 ASP A CA 1
ATOM 1685 C C . ASP A 1 236 ? -22.935 25.210 -8.900 1.00 28.98 216 ASP A C 1
ATOM 1686 O O . ASP A 1 236 ? -24.033 24.968 -8.402 1.00 29.77 216 ASP A O 1
ATOM 1691 N N . LEU A 1 237 ? -21.830 25.330 -8.171 1.00 27.21 217 LEU A N 1
ATOM 1692 C CA . LEU A 1 237 ? -21.838 25.166 -6.717 1.00 25.22 217 LEU A CA 1
ATOM 1693 C C . LEU A 1 237 ? -22.507 26.338 -6.016 1.00 24.57 217 LEU A C 1
ATOM 1694 O O . LEU A 1 237 ? -22.328 27.488 -6.408 1.00 23.41 217 LEU A O 1
ATOM 1699 N N . ARG A 1 238 ? -23.260 26.037 -4.963 1.00 24.53 218 ARG A N 1
ATOM 1700 C CA . ARG A 1 238 ? -23.957 27.062 -4.196 1.00 24.68 218 ARG A CA 1
ATOM 1701 C C . ARG A 1 238 ? -23.627 26.941 -2.710 1.00 22.69 218 ARG A C 1
ATOM 1702 O O . ARG A 1 238 ? -23.819 27.890 -1.952 1.00 18.99 218 ARG A O 1
ATOM 1710 N N . PHE A 1 239 ? -23.115 25.774 -2.312 1.00 20.77 219 PHE A N 1
ATOM 1711 C CA . PHE A 1 239 ? -22.769 25.499 -0.914 1.00 20.42 219 PHE A CA 1
ATOM 1712 C C . PHE A 1 239 ? -21.353 24.943 -0.714 1.00 19.13 219 PHE A C 1
ATOM 1713 O O . PHE A 1 239 ? -20.797 24.262 -1.581 1.00 19.67 219 PHE A O 1
ATOM 1721 N N . PHE A 1 240 ? -20.792 25.222 0.456 1.00 17.44 220 PHE A N 1
ATOM 1722 C CA . PHE A 1 240 ? -19.469 24.741 0.836 1.00 17.04 220 PHE A CA 1
ATOM 1723 C C . PHE A 1 240 ? -19.673 24.198 2.256 1.00 17.22 220 PHE A C 1
ATOM 1724 O O . PHE A 1 240 ? -19.827 24.968 3.213 1.00 18.25 220 PHE A O 1
ATOM 1732 N N . ASP A 1 241 ? -19.679 22.877 2.391 1.00 15.00 221 ASP A N 1
ATOM 1733 C CA . ASP A 1 241 ? -19.918 22.246 3.680 1.00 14.31 221 ASP A CA 1
ATOM 1734 C C . ASP A 1 241 ? -18.661 21.751 4.387 1.00 14.23 221 ASP A C 1
ATOM 1735 O O . ASP A 1 241 ? -17.990 20.844 3.907 1.00 14.74 221 ASP A O 1
ATOM 1740 N N . VAL A 1 242 ? -18.373 22.324 5.552 1.00 15.91 222 VAL A N 1
ATOM 1741 C CA . VAL A 1 242 ? -17.194 21.952 6.329 1.00 17.41 222 VAL A CA 1
ATOM 1742 C C . VAL A 1 242 ? -17.447 20.857 7.371 1.00 19.26 222 VAL A C 1
ATOM 1743 O O . VAL A 1 242 ? -16.529 20.462 8.092 1.00 17.80 222 VAL A O 1
ATOM 1747 N N . GLY A 1 243 ? -18.684 20.366 7.445 1.00 19.97 223 GLY A N 1
ATOM 1748 C CA . GLY A 1 243 ? -19.015 19.333 8.414 1.00 18.43 223 GLY A CA 1
ATOM 1749 C C . GLY A 1 243 ? -18.974 19.838 9.847 1.00 19.22 223 GLY A C 1
ATOM 1750 O O . GLY A 1 243 ? -19.122 21.036 10.100 1.00 19.47 223 GLY A O 1
ATOM 1751 N N . GLY A 1 244 ? -18.792 18.923 10.792 1.00 19.59 224 GLY A N 1
ATOM 1752 C CA . GLY A 1 244 ? -18.712 19.304 12.193 1.00 20.69 224 GLY A CA 1
ATOM 1753 C C . GLY A 1 244 ? -17.322 18.963 12.693 1.00 21.87 224 GLY A C 1
ATOM 1754 O O . GLY A 1 244 ? -16.342 19.202 11.988 1.00 23.58 224 GLY A O 1
ATOM 1755 N N . GLY A 1 245 ? -17.217 18.423 13.903 1.00 21.92 225 GLY A N 1
ATOM 1756 C CA . GLY A 1 245 ? -15.910 18.034 14.403 1.00 20.83 225 GLY A CA 1
ATOM 1757 C C . GLY A 1 245 ? -15.255 18.831 15.512 1.00 19.69 225 GLY A C 1
ATOM 1758 O O . GLY A 1 245 ? -14.272 18.372 16.081 1.00 21.39 225 GLY A O 1
ATOM 1759 N N . ILE A 1 246 ? -15.764 20.014 15.829 1.00 21.03 226 ILE A N 1
ATOM 1760 C CA . ILE A 1 246 ? -15.158 20.811 16.896 1.00 22.11 226 ILE A CA 1
ATOM 1761 C C . ILE A 1 246 ? -15.323 20.125 18.253 1.00 22.92 226 ILE A C 1
ATOM 1762 O O . ILE A 1 246 ? -16.442 19.845 18.684 1.00 24.86 226 ILE A O 1
ATOM 1767 N N . GLY A 1 247 ? -14.203 19.854 18.915 1.00 22.92 227 GLY A N 1
ATOM 1768 C CA . GLY A 1 247 ? -14.234 19.178 20.203 1.00 23.34 227 GLY A CA 1
ATOM 1769 C C . GLY A 1 247 ? -14.606 20.027 21.403 1.00 24.35 227 GLY A C 1
ATOM 1770 O O . GLY A 1 247 ? -14.573 21.259 21.344 1.00 24.99 227 GLY A O 1
ATOM 1771 N N . VAL A 1 248 ? -14.986 19.369 22.497 1.00 24.74 228 VAL A N 1
ATOM 1772 C CA . VAL A 1 248 ? -15.345 20.085 23.715 1.00 25.16 228 VAL A CA 1
ATOM 1773 C C . VAL A 1 248 ? -14.281 19.843 24.773 1.00 27.39 228 VAL A C 1
ATOM 1774 O O . VAL A 1 248 ? -13.354 19.050 24.572 1.00 27.90 228 VAL A O 1
ATOM 1778 N N . SER A 1 249 ? -14.409 20.528 25.899 1.00 27.74 229 SER A N 1
ATOM 1779 C CA . SER A 1 249 ? -13.426 20.389 26.954 1.00 31.03 229 SER A CA 1
ATOM 1780 C C . SER A 1 249 ? -13.764 19.281 27.946 1.00 31.26 229 SER A C 1
ATOM 1781 O O . SER A 1 249 ? -14.192 19.551 29.059 1.00 32.71 229 SER A O 1
ATOM 1784 N N . TYR A 1 250 ? -13.563 18.033 27.547 1.00 31.06 230 TYR A N 1
ATOM 1785 C CA . TYR A 1 250 ? -13.855 16.928 28.443 1.00 32.79 230 TYR A CA 1
ATOM 1786 C C . TYR A 1 250 ? -12.897 16.919 29.627 1.00 35.00 230 TYR A C 1
ATOM 1787 O O . TYR A 1 250 ? -13.309 16.676 30.760 1.00 35.90 230 TYR A O 1
ATOM 1796 N N . GLU A 1 251 ? -11.621 17.191 29.363 1.00 36.89 231 GLU A N 1
ATOM 1797 C CA . GLU A 1 251 ? -10.611 17.200 30.412 1.00 38.05 231 GLU A CA 1
ATOM 1798 C C . GLU A 1 251 ? -9.948 18.573 30.595 1.00 39.69 231 GLU A C 1
ATOM 1799 O O . GLU A 1 251 ? -8.726 18.672 30.721 1.00 39.80 231 GLU A O 1
ATOM 1805 N N . ASN A 1 252 ? -10.758 19.628 30.600 1.00 41.63 232 ASN A N 1
ATOM 1806 C CA . ASN A 1 252 ? -10.265 20.999 30.775 1.00 44.34 232 ASN A CA 1
ATOM 1807 C C . ASN A 1 252 ? -9.238 21.475 29.737 1.00 43.89 232 ASN A C 1
ATOM 1808 O O . ASN A 1 252 ? -8.449 22.380 30.015 1.00 43.54 232 ASN A O 1
ATOM 1813 N N . GLU A 1 253 ? -9.242 20.868 28.553 1.00 43.21 233 GLU A N 1
ATOM 1814 C CA . GLU A 1 253 ? -8.316 21.260 27.493 1.00 42.35 233 GLU A CA 1
ATOM 1815 C C . GLU A 1 253 ? -8.829 22.528 26.815 1.00 42.23 233 GLU A C 1
ATOM 1816 O O . GLU A 1 253 ? -9.991 22.908 26.991 1.00 42.25 233 GLU A O 1
ATOM 1822 N N . GLU A 1 254 ? -7.965 23.178 26.041 1.00 42.07 234 GLU A N 1
ATOM 1823 C CA . GLU A 1 254 ? -8.344 24.403 25.337 1.00 41.34 234 GLU A CA 1
ATOM 1824 C C . GLU A 1 254 ? -9.163 24.029 24.114 1.00 39.19 234 GLU A C 1
ATOM 1825 O O . GLU A 1 254 ? -8.813 23.104 23.382 1.00 37.94 234 GLU A O 1
ATOM 1831 N N . THR A 1 255 ? -10.245 24.761 23.888 1.00 37.97 235 THR A N 1
ATOM 1832 C CA . THR A 1 255 ? -11.121 24.486 22.760 1.00 37.42 235 THR A CA 1
ATOM 1833 C C . THR A 1 255 ? -10.943 25.448 21.587 1.00 36.87 235 THR A C 1
ATOM 1834 O O . THR A 1 255 ? -10.646 26.628 21.776 1.00 36.05 235 THR A O 1
ATOM 1838 N N . ILE A 1 256 ? -11.134 24.929 20.375 1.00 35.77 236 ILE A N 1
ATOM 1839 C CA . ILE A 1 256 ? -11.037 25.736 19.165 1.00 33.99 236 ILE A CA 1
ATOM 1840 C C . ILE A 1 256 ? -12.113 26.813 19.237 1.00 34.38 236 ILE A C 1
ATOM 1841 O O . ILE A 1 256 ? -13.305 26.502 19.262 1.00 33.39 236 ILE A O 1
ATOM 1846 N N . LYS A 1 257 ? -11.696 28.076 19.281 1.00 34.90 237 LYS A N 1
ATOM 1847 C CA . LYS A 1 257 ? -12.643 29.188 19.338 1.00 34.45 237 LYS A CA 1
ATOM 1848 C C . LYS A 1 257 ? -13.390 29.316 18.008 1.00 34.26 237 LYS A C 1
ATOM 1849 O O . LYS A 1 257 ? -12.831 29.046 16.946 1.00 34.87 237 LYS A O 1
ATOM 1855 N N . LEU A 1 258 ? -14.650 29.732 18.068 1.00 33.56 238 LEU A N 1
ATOM 1856 C CA . LEU A 1 258 ? -15.451 29.890 16.860 1.00 32.76 238 LEU A CA 1
ATOM 1857 C C . LEU A 1 258 ? -14.955 31.053 16.007 1.00 31.71 238 LEU A C 1
ATOM 1858 O O . LEU A 1 258 ? -15.022 30.999 14.779 1.00 31.27 238 LEU A O 1
ATOM 1863 N N . TYR A 1 259 ? -14.464 32.102 16.658 1.00 30.92 239 TYR A N 1
ATOM 1864 C CA . TYR A 1 259 ? -13.957 33.271 15.943 1.00 30.59 239 TYR A CA 1
ATOM 1865 C C . TYR A 1 259 ? -12.779 32.889 15.052 1.00 28.84 239 TYR A C 1
ATOM 1866 O O . TYR A 1 259 ? -12.680 33.338 13.913 1.00 28.47 239 TYR A O 1
ATOM 1875 N N . ASP A 1 260 ? -11.892 32.054 15.576 1.00 26.97 240 ASP A N 1
ATOM 1876 C CA . ASP A 1 260 ? -10.730 31.604 14.825 1.00 26.86 240 ASP A CA 1
ATOM 1877 C C . ASP A 1 260 ? -11.156 30.605 13.750 1.00 26.40 240 ASP A C 1
ATOM 1878 O O . ASP A 1 260 ? -10.630 30.615 12.636 1.00 25.72 240 ASP A O 1
ATOM 1883 N N . TYR A 1 261 ? -12.115 29.747 14.093 1.00 24.98 241 TYR A N 1
ATOM 1884 C CA . TYR A 1 261 ? -12.640 28.736 13.173 1.00 24.82 241 TYR A CA 1
ATOM 1885 C C . TYR A 1 261 ? -13.222 29.415 11.936 1.00 24.00 241 TYR A C 1
ATOM 1886 O O . TYR A 1 261 ? -12.864 29.087 10.795 1.00 23.13 241 TYR A O 1
ATOM 1895 N N . ALA A 1 262 ? -14.124 30.361 12.180 1.00 23.09 242 ALA A N 1
ATOM 1896 C CA . ALA A 1 262 ? -14.784 31.097 11.112 1.00 24.86 242 ALA A CA 1
ATOM 1897 C C . ALA A 1 262 ? -13.770 31.915 10.316 1.00 25.81 242 ALA A C 1
ATOM 1898 O O . ALA A 1 262 ? -13.798 31.915 9.083 1.00 25.92 242 ALA A O 1
ATOM 1900 N N . GLN A 1 263 ? -12.873 32.605 11.020 1.00 25.34 243 GLN A N 1
ATOM 1901 C CA . GLN A 1 263 ? -11.865 33.414 10.346 1.00 25.10 243 GLN A CA 1
ATOM 1902 C C . GLN A 1 263 ? -11.064 32.526 9.399 1.00 24.28 243 GLN A C 1
ATOM 1903 O O . GLN A 1 263 ? -10.834 32.882 8.242 1.00 23.18 243 GLN A O 1
ATOM 1909 N N . GLY A 1 264 ? -10.662 31.359 9.891 1.00 25.35 244 GLY A N 1
ATOM 1910 C CA . GLY A 1 264 ? -9.887 30.443 9.076 1.00 26.15 244 GLY A CA 1
ATOM 1911 C C . GLY A 1 264 ? -10.601 30.011 7.808 1.00 29.24 244 GLY A C 1
ATOM 1912 O O . GLY A 1 264 ? -10.022 30.040 6.717 1.00 29.89 244 GLY A O 1
ATOM 1913 N N . ILE A 1 265 ? -11.863 29.614 7.948 1.00 28.90 245 ILE A N 1
ATOM 1914 C CA . ILE A 1 265 ? -12.648 29.154 6.812 1.00 29.77 245 ILE A CA 1
ATOM 1915 C C . ILE A 1 265 ? -12.947 30.278 5.825 1.00 30.11 245 ILE A C 1
ATOM 1916 O O . ILE A 1 265 ? -13.013 30.047 4.621 1.00 28.92 245 ILE A O 1
ATOM 1921 N N . LEU A 1 266 ? -13.122 31.494 6.327 1.00 30.95 246 LEU A N 1
ATOM 1922 C CA . LEU A 1 266 ? -13.387 32.616 5.440 1.00 32.16 246 LEU A CA 1
ATOM 1923 C C . LEU A 1 266 ? -12.154 32.898 4.592 1.00 32.85 246 LEU A C 1
ATOM 1924 O O . LEU A 1 266 ? -12.273 33.178 3.403 1.00 35.18 246 LEU A O 1
ATOM 1929 N N . ASN A 1 267 ? -10.971 32.822 5.193 1.00 32.72 247 ASN A N 1
ATOM 1930 C CA . ASN A 1 267 ? -9.752 33.078 4.438 1.00 33.41 247 ASN A CA 1
ATOM 1931 C C . ASN A 1 267 ? -9.506 31.957 3.440 1.00 32.72 247 ASN A C 1
ATOM 1932 O O . ASN A 1 267 ? -9.007 32.194 2.344 1.00 33.90 247 ASN A O 1
ATOM 1937 N N . ALA A 1 268 ? -9.870 30.736 3.812 1.00 32.30 248 ALA A N 1
ATOM 1938 C CA . ALA A 1 268 ? -9.678 29.598 2.925 1.00 31.88 248 ALA A CA 1
ATOM 1939 C C . ALA A 1 268 ? -10.608 29.683 1.719 1.00 31.58 248 ALA A C 1
ATOM 1940 O O . ALA A 1 268 ? -10.329 29.099 0.676 1.00 31.43 248 ALA A O 1
ATOM 1942 N N . LEU A 1 269 ? -11.708 30.417 1.869 1.00 31.03 249 LEU A N 1
ATOM 1943 C CA . LEU A 1 269 ? -12.699 30.578 0.804 1.00 32.81 249 LEU A CA 1
ATOM 1944 C C . LEU A 1 269 ? -12.523 31.816 -0.071 1.00 33.45 249 LEU A C 1
ATOM 1945 O O . LEU A 1 269 ? -13.489 32.273 -0.699 1.00 35.18 249 LEU A O 1
ATOM 1950 N N . GLN A 1 270 ? -11.315 32.370 -0.117 1.00 33.12 250 GLN A N 1
ATOM 1951 C CA . GLN A 1 270 ? -11.093 33.567 -0.917 1.00 32.53 250 GLN A CA 1
ATOM 1952 C C . GLN A 1 270 ? -11.474 33.351 -2.373 1.00 31.47 250 GLN A C 1
ATOM 1953 O O . GLN A 1 270 ? -11.004 32.417 -3.021 1.00 31.10 250 GLN A O 1
ATOM 1959 N N . GLY A 1 271 ? -12.349 34.216 -2.872 1.00 30.68 251 GLY A N 1
ATOM 1960 C CA . GLY A 1 271 ? -12.774 34.129 -4.253 1.00 27.41 251 GLY A CA 1
ATOM 1961 C C .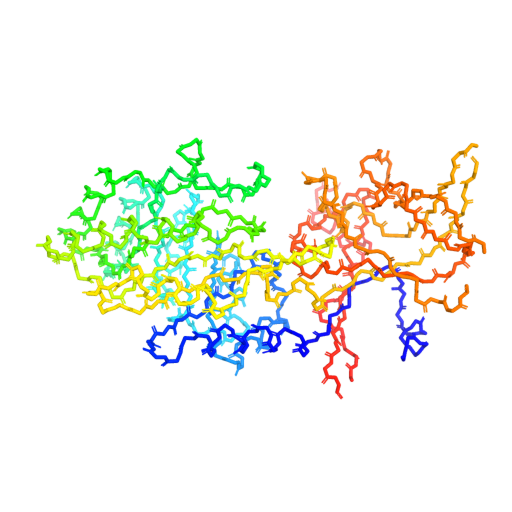 GLY A 1 271 ? -13.952 33.210 -4.495 1.00 27.06 251 GLY A C 1
ATOM 1962 O O . GLY A 1 271 ? -14.394 33.069 -5.635 1.00 27.17 251 GLY A O 1
ATOM 1963 N N . LEU A 1 272 ? -14.459 32.578 -3.442 1.00 25.16 252 LEU A N 1
ATOM 1964 C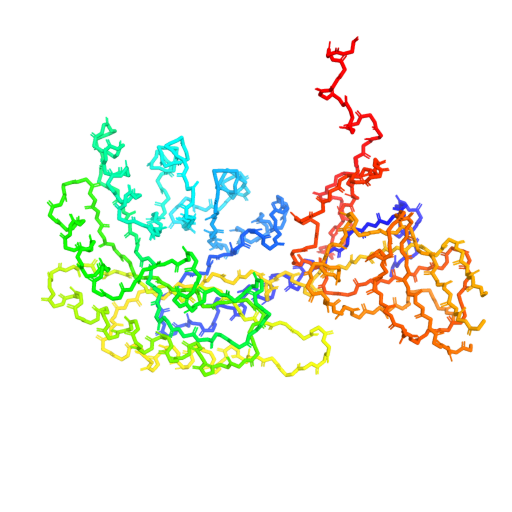 CA . LEU A 1 272 ? -15.600 31.673 -3.585 1.00 25.32 252 LEU A CA 1
ATOM 1965 C C . LEU A 1 272 ? -16.847 32.200 -2.884 1.00 24.40 252 LEU A C 1
ATOM 1966 O O . LEU A 1 272 ? -16.945 32.151 -1.658 1.00 24.73 252 LEU A O 1
ATOM 1971 N N . ASP A 1 273 ? -17.798 32.707 -3.662 1.00 22.91 253 ASP A N 1
ATOM 1972 C CA . ASP A 1 273 ? -19.033 33.217 -3.089 1.00 22.83 253 ASP A CA 1
ATOM 1973 C C . ASP A 1 273 ? -20.004 32.044 -2.942 1.00 22.47 253 ASP A C 1
ATOM 1974 O O . ASP A 1 273 ? -20.811 31.760 -3.824 1.00 21.99 253 ASP 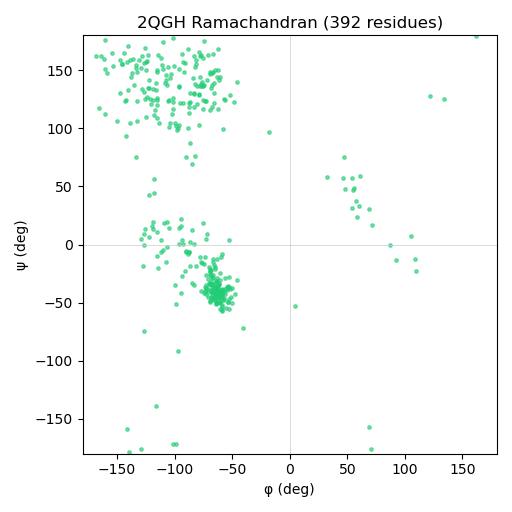A O 1
ATOM 1979 N N . LEU A 1 274 ? -19.903 31.361 -1.809 1.00 23.53 254 LEU A N 1
ATOM 1980 C CA . LEU A 1 274 ? -20.731 30.195 -1.522 1.00 22.86 254 LEU A CA 1
ATOM 1981 C C . LEU A 1 274 ? -21.313 30.265 -0.125 1.00 22.69 254 LEU A C 1
ATOM 1982 O O . LEU A 1 274 ? -20.752 30.916 0.755 1.00 20.90 254 LEU A O 1
ATOM 1987 N N . THR A 1 275 ? -22.443 29.594 0.074 1.00 22.97 255 THR A N 1
ATOM 1988 C CA . THR A 1 275 ? -23.079 29.564 1.382 1.00 22.03 255 THR A CA 1
ATOM 1989 C C . THR A 1 275 ? -22.334 28.518 2.199 1.00 22.25 255 THR A C 1
ATOM 1990 O O . THR A 1 275 ? -22.257 27.351 1.810 1.00 22.30 255 THR A O 1
ATOM 1994 N N . ILE A 1 276 ? -21.772 28.932 3.325 1.00 21.05 256 ILE A N 1
ATOM 1995 C CA . ILE A 1 276 ? -21.041 27.992 4.144 1.00 22.93 256 ILE A CA 1
ATOM 1996 C C . ILE A 1 276 ? -22.003 27.193 5.018 1.00 22.96 256 ILE A C 1
ATOM 1997 O O . ILE A 1 276 ? -22.977 27.727 5.547 1.00 22.31 256 ILE A O 1
ATOM 2002 N N . ILE A 1 277 ? -21.745 25.893 5.119 1.00 21.56 257 ILE A N 1
ATOM 2003 C CA . ILE A 1 277 ? -22.563 25.003 5.930 1.00 20.33 257 ILE A CA 1
ATOM 2004 C C . ILE A 1 277 ? -21.692 24.321 6.974 1.00 20.41 257 ILE A C 1
ATOM 20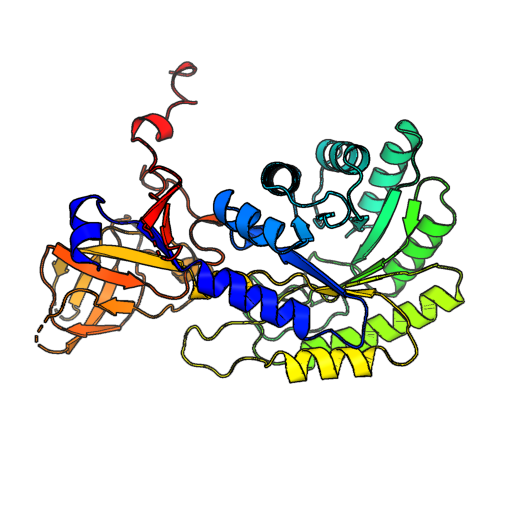05 O O . ILE A 1 277 ? -20.592 23.836 6.672 1.00 19.29 257 ILE A O 1
ATOM 2010 N N . CYS A 1 278 ? -22.190 24.288 8.203 1.00 20.09 258 CYS A N 1
ATOM 2011 C CA . CYS A 1 278 ? -21.481 23.629 9.289 1.00 20.37 258 CYS A CA 1
ATOM 2012 C C . CYS A 1 278 ? -22.420 22.560 9.834 1.00 20.29 258 CYS A C 1
ATOM 2013 O O . CYS A 1 278 ? -23.633 22.768 9.928 1.00 19.05 258 CYS A O 1
ATOM 2016 N N . GLU A 1 279 ? -21.853 21.417 10.190 1.00 20.22 259 GLU A N 1
ATOM 2017 C CA . GLU A 1 279 ? -22.635 20.318 10.728 1.00 19.77 259 GLU A CA 1
ATOM 2018 C C . GLU A 1 279 ? -22.209 19.986 12.170 1.00 20.51 259 GLU A C 1
ATOM 2019 O O . GLU A 1 279 ? -21.856 18.848 12.480 1.00 18.26 259 GLU A O 1
ATOM 2025 N N . PRO A 1 280 ? -22.250 20.985 13.072 1.00 19.25 260 PRO A N 1
ATOM 2026 C CA . PRO A 1 280 ? -21.861 20.759 14.465 1.00 19.33 260 PRO A CA 1
ATOM 2027 C C . PRO A 1 280 ? -22.808 19.810 15.199 1.00 19.67 260 PRO A C 1
ATOM 2028 O O . PRO A 1 280 ? -24.030 19.877 15.039 1.00 19.83 260 PRO A O 1
ATOM 2032 N N . GLY A 1 281 ? -22.233 18.925 16.002 1.00 20.83 261 GLY A N 1
ATOM 2033 C CA . GLY A 1 281 ? -23.030 17.984 16.766 1.00 21.38 261 GLY A CA 1
ATOM 2034 C C . GLY A 1 281 ? -22.677 18.062 18.242 1.00 22.07 261 GLY A C 1
ATOM 2035 O O . GLY A 1 281 ? -23.430 18.615 19.046 1.00 22.75 261 GLY A O 1
ATOM 2036 N N . ARG A 1 282 ? -21.517 17.515 18.585 1.00 20.91 262 ARG A N 1
ATOM 2037 C CA . ARG A 1 282 ? -21.015 17.490 19.953 1.00 21.56 262 ARG A CA 1
ATOM 2038 C C . ARG A 1 282 ? -21.006 18.872 20.604 1.00 22.98 262 ARG A C 1
ATOM 2039 O O . ARG A 1 282 ? -21.590 19.068 21.674 1.00 23.59 262 ARG A O 1
ATOM 2047 N N . SER A 1 283 ? -20.337 19.825 19.958 1.00 24.21 263 SER A N 1
ATOM 2048 C CA . SER A 1 283 ? -20.233 21.191 20.476 1.00 23.96 263 SER A CA 1
ATOM 2049 C C . SER A 1 283 ? -21.575 21.903 20.678 1.00 23.21 263 SER A C 1
ATOM 2050 O O . SER A 1 283 ? -21.628 22.988 21.250 1.00 23.23 263 SER A O 1
ATOM 2053 N N . ILE A 1 284 ? -22.661 21.297 20.212 1.00 22.78 264 ILE A N 1
ATOM 2054 C CA . ILE A 1 284 ? -23.971 21.907 20.387 1.00 21.61 264 ILE A CA 1
ATOM 2055 C C . ILE A 1 284 ? -24.662 21.362 21.637 1.00 21.82 264 ILE A C 1
ATOM 2056 O O . ILE A 1 284 ? -25.269 22.119 22.393 1.00 20.88 264 ILE A O 1
ATOM 2061 N N . VAL A 1 285 ? -24.552 20.054 21.857 1.00 19.18 265 VAL A N 1
ATOM 2062 C CA . VAL A 1 285 ? -25.238 19.421 22.976 1.00 19.60 265 VAL A CA 1
ATOM 2063 C C . VAL A 1 285 ? -24.423 18.805 24.106 1.00 20.55 265 VAL A C 1
ATOM 2064 O O . VAL A 1 285 ? -24.954 18.594 25.194 1.00 22.16 265 VAL A O 1
ATOM 2068 N N . ALA A 1 286 ? -23.155 18.501 23.867 1.00 21.06 266 ALA A N 1
ATOM 2069 C CA . ALA A 1 286 ? -22.345 17.879 24.906 1.00 22.84 266 ALA A CA 1
ATOM 2070 C C . ALA A 1 286 ? -22.571 18.448 26.316 1.00 25.74 266 ALA A C 1
ATOM 2071 O O . ALA A 1 286 ? -23.176 17.792 27.171 1.00 27.14 266 ALA A O 1
ATOM 2073 N N . GLU A 1 287 ? -22.101 19.670 26.546 1.00 27.25 267 GLU A N 1
ATOM 2074 C CA . GLU A 1 287 ? -22.197 20.311 27.850 1.00 27.61 267 GLU A CA 1
ATOM 2075 C C . GLU A 1 287 ? -23.581 20.386 28.505 1.00 27.15 267 GLU A C 1
ATOM 2076 O O . GLU A 1 287 ? -23.689 20.252 29.727 1.00 27.34 267 GLU A O 1
ATOM 2082 N N . SER A 1 288 ? -24.632 20.584 27.714 1.00 25.20 268 SER A N 1
ATOM 2083 C CA . SER A 1 288 ? -25.986 20.709 28.264 1.00 23.70 268 SER A CA 1
ATOM 2084 C C . SER A 1 288 ? -26.540 19.455 28.929 1.00 23.50 268 SER A C 1
ATOM 2085 O O . SER A 1 288 ? -27.507 19.523 29.687 1.00 22.93 268 SER A O 1
ATOM 2088 N N . GLY A 1 289 ? -25.939 18.311 28.636 1.00 24.99 269 GLY A N 1
ATOM 2089 C CA . GLY A 1 289 ? -26.431 17.071 29.203 1.00 24.20 269 GLY A CA 1
ATOM 2090 C C . GLY A 1 289 ? -25.560 16.446 30.269 1.00 23.49 269 GLY A C 1
ATOM 2091 O O . GLY A 1 289 ? -24.334 16.426 30.167 1.00 22.15 269 GLY A O 1
ATOM 2092 N N . GLU A 1 290 ? -26.211 15.938 31.308 1.00 22.24 270 GLU A N 1
ATOM 2093 C CA . GLU A 1 290 ? -25.505 15.288 32.392 1.00 20.84 270 GLU A CA 1
ATOM 2094 C C . GLU A 1 290 ? -26.207 14.018 32.844 1.00 18.67 270 GLU A C 1
ATOM 2095 O O . GLU A 1 290 ? -27.435 13.929 32.828 1.00 17.60 270 GLU A O 1
ATOM 2101 N N . LEU A 1 291 ? -25.406 13.028 33.214 1.00 17.19 271 LEU A N 1
ATOM 2102 C CA . LEU A 1 291 ? -25.918 11.747 33.670 1.00 17.60 271 LEU A CA 1
ATOM 2103 C C . LEU A 1 291 ? -25.924 11.686 35.202 1.00 17.45 271 LEU A C 1
ATOM 2104 O O . LEU A 1 291 ? -24.886 11.489 35.842 1.00 15.28 271 LEU A O 1
ATOM 2109 N N . ILE A 1 292 ? -27.110 11.874 35.772 1.00 17.01 272 ILE A N 1
ATOM 2110 C CA . ILE A 1 292 ? -27.293 11.845 37.214 1.00 17.71 272 ILE A CA 1
ATOM 2111 C C . ILE A 1 292 ? -27.551 10.401 37.616 1.00 18.63 272 ILE A C 1
ATOM 2112 O O . ILE A 1 292 ? -28.507 9.771 37.154 1.00 18.58 272 ILE A O 1
ATOM 2117 N N . THR A 1 293 ? -26.696 9.892 38.490 1.00 18.97 273 THR A N 1
ATOM 2118 C CA . THR A 1 293 ? -26.779 8.523 38.950 1.00 19.83 273 THR A CA 1
ATOM 2119 C C . THR A 1 293 ? -26.543 8.476 40.459 1.00 23.81 273 THR A C 1
ATOM 2120 O O . THR A 1 293 ? -25.771 9.271 41.008 1.00 24.20 273 THR A O 1
ATOM 2124 N N . GLN A 1 294 ? -27.206 7.532 41.118 1.00 24.27 274 GLN A N 1
ATOM 2125 C CA . GLN A 1 294 ? -27.104 7.374 42.566 1.00 26.65 274 GLN A CA 1
ATOM 2126 C C . GLN A 1 294 ? -26.083 6.321 42.973 1.00 25.53 274 GLN A C 1
ATOM 2127 O O . GLN A 1 294 ? -25.841 5.365 42.242 1.00 24.23 274 GLN A O 1
ATOM 2133 N N . VAL A 1 295 ? -25.485 6.501 44.146 1.00 25.98 275 VAL A N 1
ATOM 2134 C CA . VAL A 1 295 ? -24.497 5.549 44.650 1.00 24.74 275 VAL A CA 1
ATOM 2135 C C . VAL A 1 295 ? -25.212 4.379 45.320 1.00 23.88 275 VAL A C 1
ATOM 2136 O O . VAL A 1 295 ? -26.083 4.584 46.154 1.00 22.98 275 VAL A O 1
ATOM 2140 N N . LEU A 1 296 ? -24.844 3.155 44.961 1.00 23.94 276 LEU A N 1
ATOM 2141 C CA . LEU A 1 296 ? -25.475 1.986 45.567 1.00 23.64 276 LEU A CA 1
ATOM 2142 C C . LEU A 1 296 ? -24.614 1.402 46.679 1.00 23.49 276 LEU A C 1
ATOM 2143 O O . LEU A 1 296 ? -25.097 1.179 47.789 1.00 24.14 276 LEU A O 1
ATOM 2148 N N . TYR A 1 297 ? -23.340 1.162 46.378 1.00 24.00 277 TYR A N 1
ATOM 2149 C CA . TYR A 1 297 ? -22.402 0.605 47.355 1.00 25.08 277 TYR A CA 1
ATOM 2150 C C . TYR A 1 297 ? -21.000 1.195 47.186 1.00 25.79 277 TYR A C 1
ATOM 2151 O O . TYR A 1 297 ? -20.686 1.792 46.158 1.00 25.65 277 TYR A O 1
ATOM 2160 N N . GLU A 1 298 ? -20.173 1.001 48.211 1.00 28.08 278 GLU A N 1
ATOM 2161 C CA . GLU A 1 298 ? -18.769 1.412 48.231 1.00 29.98 278 GLU A CA 1
ATOM 2162 C C . GLU A 1 298 ? -18.055 0.097 48.519 1.00 31.29 278 GLU A C 1
ATOM 2163 O O . GLU A 1 298 ? -18.474 -0.652 49.397 1.00 34.11 278 GLU A O 1
ATOM 2169 N N . LYS A 1 299 ? -16.983 -0.192 47.799 1.00 32.48 279 LYS A N 1
ATOM 2170 C CA . LYS A 1 299 ? -16.285 -1.452 48.004 1.00 34.09 279 LYS A CA 1
ATOM 2171 C C . LYS A 1 299 ? -14.762 -1.345 48.074 1.00 36.28 279 LYS A C 1
ATOM 2172 O O . LYS A 1 299 ? -14.143 -0.622 47.289 1.00 35.82 279 LYS A O 1
ATOM 2178 N N . LYS A 1 300 ? -14.173 -2.072 49.025 1.00 37.77 280 LYS A N 1
ATOM 2179 C CA . LYS A 1 300 ? -12.724 -2.107 49.203 1.00 38.37 280 LYS A CA 1
ATOM 2180 C C . LYS A 1 300 ? -12.232 -3.550 49.188 1.00 38.90 280 LYS A C 1
ATOM 2181 O O . LYS A 1 300 ? -11.518 -3.965 48.271 1.00 39.42 280 LYS A O 1
ATOM 2187 N N . ASN A 1 303 ? -7.342 -2.944 48.902 1.00 55.73 283 ASN A N 1
ATOM 2188 C CA . ASN A 1 303 ? -6.299 -2.132 48.281 1.00 55.74 283 ASN A CA 1
ATOM 2189 C C . ASN A 1 303 ? -6.909 -0.994 47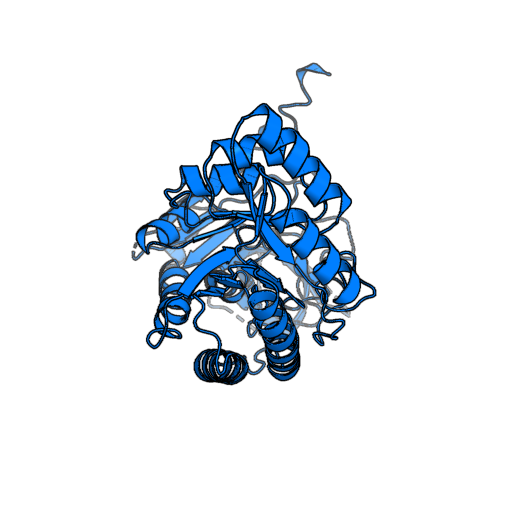.473 1.00 54.50 283 ASN A C 1
ATOM 2190 O O . ASN A 1 303 ? -6.554 0.171 47.667 1.00 56.05 283 ASN A O 1
ATOM 2195 N N . LYS A 1 304 ? -7.825 -1.333 46.567 1.00 51.44 284 LYS A N 1
ATOM 2196 C CA . LYS A 1 304 ? -8.479 -0.332 45.726 1.00 48.10 284 LYS A CA 1
ATOM 2197 C C . LYS A 1 304 ? -9.915 -0.088 46.176 1.00 44.01 284 LYS A C 1
ATOM 2198 O O . LYS A 1 304 ? -10.545 -0.964 46.763 1.00 42.40 284 LYS A O 1
ATOM 2204 N N . ARG A 1 305 ? -10.423 1.113 45.912 1.00 40.53 285 ARG A N 1
ATOM 2205 C CA . ARG A 1 305 ? -11.791 1.451 46.281 1.00 36.71 285 ARG A CA 1
ATOM 2206 C C . ARG A 1 305 ? -12.664 1.492 45.046 1.00 34.55 285 ARG A C 1
ATOM 2207 O O . ARG A 1 305 ? -12.267 2.028 44.007 1.00 33.99 285 ARG A O 1
ATOM 2215 N N . PHE A 1 306 ? -13.857 0.921 45.168 1.00 31.53 286 PHE A N 1
ATOM 2216 C CA . PHE A 1 306 ? -14.801 0.902 44.070 1.00 27.85 286 PHE A CA 1
ATOM 2217 C C . PHE A 1 306 ? -16.097 1.592 44.469 1.00 27.65 286 PHE A C 1
ATOM 2218 O O . PHE A 1 306 ? -16.718 1.242 45.478 1.00 27.41 286 PHE A O 1
ATOM 2226 N N . VAL A 1 307 ? -16.495 2.583 43.680 1.00 25.74 287 VAL A N 1
ATOM 2227 C CA . VAL A 1 307 ? -17.735 3.303 43.925 1.00 23.15 287 VAL A CA 1
ATOM 2228 C C . VAL A 1 307 ? -18.756 2.813 42.896 1.00 23.89 287 VAL A C 1
ATOM 2229 O O . VAL A 1 307 ? -18.731 3.224 41.735 1.00 23.79 287 VAL A O 1
ATOM 2233 N N . ILE A 1 308 ? -19.646 1.927 43.339 1.00 22.56 288 ILE A N 1
ATOM 2234 C CA . ILE A 1 308 ? -20.675 1.339 42.489 1.00 21.02 288 ILE A CA 1
ATOM 2235 C C . ILE A 1 308 ? -21.890 2.241 42.371 1.00 21.71 288 ILE A C 1
ATOM 2236 O O . ILE A 1 308 ? -22.570 2.541 43.356 1.00 22.09 288 ILE A O 1
ATOM 2241 N N . VAL A 1 309 ? -22.158 2.650 41.136 1.00 21.74 289 VAL A N 1
ATOM 2242 C CA . VAL A 1 309 ? -23.250 3.547 40.814 1.00 21.28 289 VAL A CA 1
ATOM 2243 C C . VAL A 1 309 ? -24.329 2.814 39.999 1.00 21.54 289 VAL A C 1
ATOM 2244 O O . VAL A 1 309 ? -24.052 1.769 39.412 1.00 22.71 289 VAL A O 1
ATOM 2248 N N . ASP A 1 310 ? -25.556 3.341 39.958 1.00 20.33 290 ASP A N 1
ATOM 2249 C CA . ASP A 1 310 ? -26.622 2.643 39.239 1.00 18.11 290 ASP A CA 1
ATOM 2250 C C . ASP A 1 310 ? -26.739 2.836 37.725 1.00 17.59 290 ASP A C 1
ATOM 2251 O O . ASP A 1 310 ? -27.634 2.267 37.113 1.00 18.03 290 ASP A O 1
ATOM 2256 N N . ALA A 1 311 ? -25.852 3.628 37.125 1.00 16.91 291 ALA A N 1
ATOM 2257 C CA . ALA A 1 311 ? -25.846 3.830 35.671 1.00 15.97 291 ALA A CA 1
ATOM 2258 C C . ALA A 1 311 ? -24.722 2.930 35.153 1.00 16.98 291 ALA A C 1
ATOM 2259 O O . ALA A 1 311 ? -23.783 2.637 35.886 1.00 18.80 291 ALA A O 1
ATOM 2261 N N . GLY A 1 312 ? -24.812 2.481 33.907 1.00 16.20 292 GLY A N 1
ATOM 2262 C CA . GLY A 1 312 ? -23.775 1.611 33.392 1.00 16.19 292 GLY A CA 1
ATOM 2263 C C . GLY A 1 312 ? -23.384 1.893 31.957 1.00 16.74 292 GLY A C 1
ATOM 2264 O O . GLY A 1 312 ? -23.921 2.796 31.315 1.00 16.86 292 GLY A O 1
ATOM 2265 N N . MET A 1 313 ? -22.453 1.100 31.448 1.00 15.51 293 MET A N 1
ATOM 2266 C CA . MET A 1 313 ? -21.978 1.262 30.084 1.00 16.71 293 MET A CA 1
ATOM 2267 C C . MET A 1 313 ? -23.106 1.194 29.056 1.00 17.22 293 MET A C 1
ATOM 2268 O O . MET A 1 313 ? -23.013 1.807 27.992 1.00 16.94 293 MET A O 1
ATOM 2273 N N . ASN A 1 314 ? -24.174 0.456 29.357 1.00 16.67 294 ASN A N 1
ATOM 2274 C CA . ASN A 1 314 ? -25.285 0.386 28.413 1.00 15.90 294 ASN A CA 1
ATOM 2275 C C . ASN A 1 314 ? -25.907 1.776 28.265 1.00 15.50 294 ASN A C 1
ATOM 2276 O O . ASN A 1 314 ? -26.405 2.125 27.197 1.00 17.52 294 ASN A O 1
ATOM 2281 N N . ASP A 1 315 ? -25.866 2.568 29.332 1.00 14.95 295 ASP A N 1
ATOM 2282 C CA . ASP A 1 315 ? -26.429 3.921 29.310 1.00 16.33 295 ASP A CA 1
ATOM 2283 C C . ASP A 1 315 ? -25.450 4.930 28.726 1.00 16.82 295 ASP A C 1
ATOM 2284 O O . ASP A 1 315 ? -25.844 5.888 28.068 1.00 17.58 295 ASP A O 1
ATOM 2289 N N . PHE A 1 316 ? -24.168 4.720 28.990 1.00 18.00 296 PHE A N 1
ATOM 2290 C CA . PHE A 1 316 ? -23.140 5.639 28.522 1.00 18.65 296 PHE A CA 1
ATOM 2291 C C . PHE A 1 316 ? -21.963 4.820 28.037 1.00 17.81 296 PHE A C 1
ATOM 2292 O O . PHE A 1 316 ? -21.180 4.298 28.829 1.00 16.77 296 PHE A O 1
ATOM 2300 N N . LEU A 1 317 ? -21.843 4.741 26.717 1.00 17.80 297 LEU A N 1
ATOM 2301 C CA . LEU A 1 317 ? -20.822 3.949 26.046 1.00 16.78 297 LEU A CA 1
ATOM 2302 C C . LEU A 1 317 ? -19.450 4.581 25.788 1.00 17.92 297 LEU A C 1
ATOM 2303 O O . LEU A 1 317 ? -18.472 3.861 25.555 1.00 15.61 297 LEU A O 1
ATOM 2308 N N . ARG A 1 318 ? -19.359 5.908 25.844 1.00 18.37 298 ARG A N 1
ATOM 2309 C CA . ARG A 1 318 ? -18.102 6.584 25.524 1.00 19.24 298 ARG A CA 1
ATOM 2310 C C . ARG A 1 318 ? -16.814 6.095 26.201 1.00 21.00 298 ARG A C 1
ATOM 2311 O O . ARG A 1 318 ? -15.813 5.844 25.524 1.00 19.75 298 ARG A O 1
ATOM 2319 N N . PRO A 1 319 ? -16.814 5.945 27.536 1.00 22.05 299 PRO A N 1
ATOM 2320 C CA . PRO A 1 319 ? -15.597 5.484 28.215 1.00 21.42 299 PRO A CA 1
ATOM 2321 C C . PRO A 1 319 ? -15.020 4.184 27.664 1.00 22.04 299 PRO A C 1
ATOM 2322 O O . PRO A 1 319 ? -13.827 4.099 27.376 1.00 22.94 299 PRO A O 1
ATOM 2326 N N . SER A 1 320 ? -15.860 3.168 27.511 1.00 22.74 300 SER A N 1
ATOM 2327 C CA . SER A 1 320 ? -15.384 1.879 27.011 1.00 22.86 300 SER A CA 1
ATOM 2328 C C . SER A 1 320 ? -15.052 1.882 25.515 1.00 21.36 300 SER A C 1
ATOM 2329 O O . SER A 1 320 ? -14.035 1.328 25.093 1.00 21.48 300 SER A O 1
ATOM 2332 N N . LEU A 1 321 ? -15.901 2.516 24.715 1.00 20.68 301 LEU A N 1
ATOM 2333 C CA . LEU A 1 321 ? -15.691 2.573 23.270 1.00 19.50 301 LEU A CA 1
ATOM 2334 C C . LEU A 1 321 ? -14.513 3.436 22.837 1.00 19.35 301 LEU A C 1
ATOM 2335 O O . LEU A 1 321 ? -13.787 3.080 21.911 1.00 20.33 301 LEU A O 1
ATOM 2340 N N . TYR A 1 322 ? -14.316 4.571 23.493 1.00 18.66 302 TYR A N 1
ATOM 2341 C CA . TYR A 1 322 ? -13.232 5.464 23.095 1.00 20.58 302 TYR A CA 1
ATOM 2342 C C . TYR A 1 322 ? -12.229 5.782 24.193 1.00 21.75 302 TYR A C 1
ATOM 2343 O O . TYR A 1 322 ? -11.341 6.609 23.989 1.00 21.52 302 TYR A O 1
ATOM 2352 N N . HIS A 1 323 ? -12.357 5.126 25.344 1.00 23.66 303 HIS A N 1
ATOM 2353 C CA . HIS A 1 323 ? -11.471 5.396 26.472 1.00 25.68 303 HIS A CA 1
ATOM 2354 C C . HIS A 1 323 ? -11.633 6.868 26.850 1.00 25.54 303 HIS A C 1
ATOM 2355 O O . HIS A 1 323 ? -10.679 7.520 27.275 1.00 24.85 303 HIS A O 1
ATOM 2362 N N . ALA A 1 324 ? -12.846 7.387 26.686 1.00 24.48 304 ALA A N 1
ATOM 2363 C CA . ALA A 1 324 ? -13.129 8.783 27.000 1.00 24.18 304 ALA A CA 1
ATOM 2364 C C . ALA A 1 324 ? -13.292 9.014 28.499 1.00 25.51 304 ALA A C 1
ATOM 2365 O O . ALA A 1 324 ? -13.815 8.170 29.228 1.00 26.42 304 ALA A O 1
ATOM 2367 N N . LYS A 1 325 ? -12.836 10.171 28.955 1.00 26.19 305 LYS A N 1
ATOM 2368 C CA . LYS A 1 325 ? -12.939 10.521 30.357 1.00 26.48 305 LYS A CA 1
ATOM 2369 C C . LYS A 1 325 ? -13.805 11.755 30.524 1.00 26.48 305 LYS A C 1
ATOM 2370 O O . LYS A 1 325 ? -13.430 12.849 30.093 1.00 27.71 305 LYS A O 1
ATOM 2376 N N . HIS A 1 326 ? -14.976 11.571 31.122 1.00 24.45 306 HIS A N 1
ATOM 2377 C CA . HIS A 1 326 ? -15.878 12.680 31.392 1.00 23.50 306 HIS A CA 1
ATOM 2378 C C . HIS A 1 326 ? -15.772 12.990 32.885 1.00 24.19 306 HIS A C 1
ATOM 2379 O O . HIS A 1 326 ? -15.625 12.086 33.705 1.00 25.20 306 HIS A O 1
ATOM 2386 N N . ALA A 1 327 ? -15.834 14.266 33.242 1.00 24.52 307 ALA A N 1
ATOM 2387 C CA . ALA A 1 327 ? -15.723 14.643 34.642 1.00 25.96 307 ALA A CA 1
ATOM 2388 C C . ALA A 1 327 ? -16.887 14.109 35.475 1.00 26.66 307 ALA A C 1
ATOM 2389 O O . ALA A 1 327 ? -18.000 13.929 34.975 1.00 26.36 307 ALA A O 1
ATOM 2391 N N . ILE A 1 328 ? -16.604 13.843 36.747 1.00 27.44 308 ILE A N 1
ATOM 2392 C CA . ILE A 1 328 ? -17.599 13.345 37.691 1.00 29.30 308 ILE A CA 1
ATOM 2393 C C . ILE A 1 328 ? -17.693 14.348 38.842 1.00 29.45 308 ILE A C 1
ATOM 2394 O O . ILE A 1 328 ? -16.706 14.635 39.518 1.00 29.81 308 ILE A O 1
ATOM 2399 N N . ARG A 1 329 ? -18.887 14.884 39.048 1.00 29.71 309 ARG A N 1
ATOM 2400 C CA . ARG A 1 329 ? -19.114 15.868 40.093 1.00 31.80 309 ARG A CA 1
ATOM 2401 C C . ARG A 1 329 ? -20.136 15.368 41.116 1.00 32.17 309 ARG A C 1
ATOM 2402 O O . ARG A 1 329 ? -21.188 14.843 40.749 1.00 31.79 309 ARG A O 1
ATOM 2410 N N . VAL A 1 330 ? -19.822 15.524 42.399 1.00 33.43 310 VAL A N 1
ATOM 2411 C CA . VAL A 1 330 ? -20.739 15.100 43.447 1.00 33.40 310 VAL A CA 1
ATOM 2412 C C . VAL A 1 330 ? -21.824 16.160 43.595 1.00 36.86 310 VAL A C 1
ATOM 2413 O O . VAL A 1 330 ? -21.531 17.349 43.716 1.00 37.37 310 VAL A O 1
ATOM 2417 N N . ILE A 1 331 ? -23.078 15.723 43.576 1.00 39.44 311 ILE A N 1
ATOM 2418 C CA . ILE A 1 331 ? -24.211 16.628 43.694 1.00 42.31 311 ILE A CA 1
ATOM 2419 C C . ILE A 1 331 ? -24.675 16.764 45.142 1.00 45.91 311 ILE A C 1
ATOM 2420 O O . ILE A 1 331 ? -25.237 17.792 45.534 1.00 46.31 311 ILE A O 1
ATOM 2425 N N . THR A 1 332 ? -24.434 15.722 45.931 1.00 48.70 312 THR A N 1
ATOM 2426 C CA . THR A 1 332 ? -24.827 15.707 47.334 1.00 51.25 312 THR A CA 1
ATOM 2427 C C . THR A 1 332 ? -23.754 16.324 48.231 1.00 52.90 312 THR A C 1
ATOM 2428 O O . THR A 1 332 ? -22.623 15.831 48.304 1.00 53.05 312 THR A O 1
ATOM 2432 N N . PRO A 1 333 ? -24.099 17.419 48.929 1.00 54.64 313 PRO A N 1
ATOM 2433 C CA . PRO A 1 333 ? -23.137 18.080 49.817 1.00 55.82 313 PRO A CA 1
ATOM 2434 C C . PRO A 1 333 ? -22.649 17.097 50.864 1.00 56.25 313 PRO A C 1
ATOM 2435 O O . PRO A 1 333 ? -23.338 16.844 51.849 1.00 58.02 313 PRO A O 1
ATOM 2439 N N . SER A 1 334 ? -21.464 16.537 50.642 1.00 56.18 314 SER A N 1
ATOM 2440 C CA . SER A 1 334 ? -20.900 15.562 51.569 1.00 55.02 314 SER A CA 1
ATOM 2441 C C . SER A 1 334 ? -19.392 15.459 51.352 1.00 54.65 314 SER A C 1
ATOM 2442 O O . SER A 1 334 ? -18.693 16.470 51.292 1.00 53.68 314 SER A O 1
ATOM 2445 N N . GLU A 1 338 ? -13.320 12.794 53.268 1.00 52.00 318 GLU A N 1
ATOM 2446 C CA . GLU A 1 338 ? -11.995 12.262 52.963 1.00 52.27 318 GLU A CA 1
ATOM 2447 C C . GLU A 1 338 ? -11.888 11.835 51.502 1.00 51.95 318 GLU A C 1
ATOM 2448 O O . GLU A 1 338 ? -12.281 10.723 51.139 1.00 51.38 318 GLU A O 1
ATOM 2454 N N . ILE A 1 339 ? -11.342 12.722 50.675 1.00 51.41 319 ILE A N 1
ATOM 2455 C CA . ILE A 1 339 ? -11.175 12.461 49.248 1.00 50.25 319 ILE A CA 1
ATOM 2456 C C . ILE A 1 339 ? -10.049 11.459 48.976 1.00 49.88 319 ILE A C 1
ATOM 2457 O O . ILE A 1 339 ? -8.909 11.667 49.394 1.00 50.75 319 ILE A O 1
ATOM 2462 N N . SER A 1 340 ? -10.376 10.371 48.279 1.00 47.64 320 SER A N 1
ATOM 2463 C CA . SER A 1 340 ? -9.386 9.346 47.959 1.00 45.41 320 SER A CA 1
ATOM 2464 C C . SER A 1 340 ? -9.549 8.787 46.542 1.00 44.68 320 SER A C 1
ATOM 2465 O O . SER A 1 340 ? -10.511 9.102 45.843 1.00 44.03 320 SER A O 1
ATOM 2468 N N . PRO A 1 341 ? -8.583 7.974 46.087 1.00 43.13 321 PRO A N 1
ATOM 2469 C CA . PRO A 1 341 ? -8.672 7.394 44.744 1.00 42.33 321 PRO A CA 1
ATOM 2470 C C . PRO A 1 341 ? -9.699 6.259 44.674 1.00 41.18 321 PRO A C 1
ATOM 2471 O O . PRO A 1 341 ? -9.765 5.419 45.575 1.00 40.18 321 PRO A O 1
ATOM 2475 N N . CYS A 1 342 ? -10.492 6.238 43.601 1.00 39.38 322 CYS A N 1
ATOM 2476 C CA . CYS A 1 342 ? -11.520 5.211 43.424 1.00 36.32 322 CYS A CA 1
ATOM 2477 C C . CYS A 1 342 ? -11.978 5.071 41.978 1.00 35.53 322 CYS A C 1
ATOM 2478 O O . CYS A 1 342 ? -11.954 6.034 41.215 1.00 36.36 322 CYS A O 1
ATOM 2481 N N . ASP A 1 343 ? -12.401 3.863 41.614 1.00 34.11 323 ASP A N 1
ATOM 2482 C CA . ASP A 1 343 ? -12.919 3.587 40.278 1.00 30.26 323 ASP A CA 1
ATOM 2483 C C . ASP A 1 343 ? -14.433 3.711 40.351 1.00 29.17 323 ASP A C 1
ATOM 2484 O O . ASP A 1 343 ? -15.075 3.023 41.141 1.00 30.06 323 ASP A O 1
ATOM 2489 N N . VAL A 1 344 ? -15.001 4.599 39.546 1.00 27.77 324 VAL A N 1
ATOM 2490 C CA . VAL A 1 344 ? -16.448 4.789 39.521 1.00 25.67 324 VAL A CA 1
ATOM 2491 C C . VAL A 1 344 ? -16.983 3.778 38.505 1.00 25.12 324 VAL A C 1
ATOM 2492 O O . VAL A 1 344 ? -16.697 3.877 37.312 1.00 24.64 324 VAL A O 1
ATOM 2496 N N . VAL A 1 345 ? -17.745 2.799 38.990 1.00 24.10 325 VAL A N 1
ATOM 2497 C CA . VAL A 1 345 ? -18.265 1.737 38.137 1.00 23.29 325 VAL A CA 1
ATOM 2498 C C . VAL A 1 345 ? -19.775 1.556 38.157 1.00 24.71 325 VAL A C 1
ATOM 2499 O O . VAL A 1 345 ? -20.456 1.954 39.106 1.00 27.63 325 VAL A O 1
ATOM 2503 N N . GLY A 1 346 ? -20.287 0.941 37.095 1.00 24.10 326 GLY A N 1
ATOM 2504 C CA . GLY A 1 346 ? -21.711 0.695 36.981 1.00 21.79 326 GLY A CA 1
ATOM 2505 C C . GLY A 1 346 ? -22.088 -0.724 37.378 1.00 21.85 326 GLY A C 1
ATOM 2506 O O . GLY A 1 346 ? -21.255 -1.478 37.884 1.00 20.83 326 GLY A O 1
ATOM 2507 N N . PRO A 1 347 ? -23.344 -1.125 37.149 1.00 20.03 327 PRO A N 1
ATOM 2508 C CA . PRO A 1 347 ? -23.774 -2.474 37.514 1.00 20.25 327 PRO A CA 1
ATOM 2509 C C . PRO A 1 347 ? -23.557 -3.581 36.491 1.00 19.42 327 PRO A C 1
ATOM 2510 O O . PRO A 1 347 ? -23.782 -4.745 36.810 1.00 18.54 327 PRO A O 1
ATOM 2514 N N . VAL A 1 348 ? -23.122 -3.257 35.278 1.00 20.73 328 VAL A N 1
ATOM 2515 C CA . VAL A 1 348 ? -22.995 -4.322 34.293 1.00 22.25 328 VAL A CA 1
ATOM 2516 C C . VAL A 1 348 ? -21.790 -5.234 34.476 1.00 23.47 328 VAL A C 1
ATOM 2517 O O . VAL A 1 348 ? -20.699 -4.806 34.847 1.00 25.79 328 VAL A O 1
ATOM 2521 N N . CYS A 1 349 ? -22.045 -6.517 34.243 1.00 23.63 329 CYS A N 1
ATOM 2522 C CA . CYS A 1 349 ? -21.094 -7.615 34.394 1.00 24.29 329 CYS A CA 1
ATOM 2523 C C . CYS A 1 349 ? -19.728 -7.569 33.708 1.00 24.25 329 CYS A C 1
ATOM 2524 O O . CYS A 1 349 ? -18.972 -8.533 33.799 1.00 25.55 329 CYS A O 1
ATOM 2527 N N . GLU A 1 350 ? -19.399 -6.467 33.044 1.00 24.91 330 GLU A N 1
ATOM 2528 C CA . GLU A 1 350 ? -18.123 -6.344 32.334 1.00 25.14 330 GLU A CA 1
ATOM 2529 C C . GLU A 1 350 ? -17.123 -5.384 32.945 1.00 25.42 330 GLU A C 1
ATOM 2530 O O . GLU A 1 350 ? -17.505 -4.386 33.549 1.00 26.90 330 GLU A O 1
ATOM 2536 N N . SER A 1 351 ? -15.839 -5.669 32.741 1.00 25.54 331 SER A N 1
ATOM 2537 C CA . SER A 1 351 ? -14.773 -4.817 33.261 1.00 27.37 331 SER A CA 1
ATOM 2538 C C . SER A 1 351 ? -14.756 -3.461 32.562 1.00 27.50 331 SER A C 1
ATOM 2539 O O . SER A 1 351 ? -14.342 -2.463 33.147 1.00 28.62 331 SER A O 1
ATOM 2542 N N . SER A 1 352 ? -15.202 -3.425 31.310 1.00 26.20 332 SER A N 1
ATOM 2543 C CA . SER A 1 352 ? -15.243 -2.175 30.569 1.00 24.64 332 SER A CA 1
ATOM 2544 C C . SER A 1 352 ? -16.262 -1.245 31.202 1.00 24.48 332 SER A C 1
ATOM 2545 O O . SER A 1 352 ? -16.298 -0.048 30.906 1.00 25.00 332 SER A O 1
ATOM 2548 N N . ASP A 1 353 ? -17.086 -1.790 32.092 1.00 21.38 333 ASP A N 1
ATOM 2549 C CA . ASP A 1 353 ? -18.094 -0.977 32.743 1.00 19.66 333 ASP A CA 1
ATOM 2550 C C . ASP A 1 353 ? -17.626 -0.215 33.976 1.00 20.61 333 ASP A C 1
ATOM 2551 O O . ASP A 1 353 ? -18.016 -0.524 35.106 1.00 19.19 333 ASP A O 1
ATOM 2556 N N . THR A 1 354 ? -16.770 0.775 33.748 1.00 22.00 334 THR A N 1
ATOM 2557 C CA . THR A 1 354 ? -16.285 1.648 34.806 1.00 22.65 334 THR A CA 1
ATOM 2558 C C . THR A 1 354 ? -16.191 3.012 34.141 1.00 23.22 334 THR A C 1
ATOM 2559 O O . THR A 1 354 ? -15.547 3.167 33.107 1.00 22.72 334 THR A O 1
ATOM 2563 N N . PHE A 1 355 ? -16.871 3.989 34.724 1.00 23.01 335 PHE A N 1
ATOM 2564 C CA . PHE A 1 355 ? -16.907 5.334 34.185 1.00 24.62 335 PHE A CA 1
ATOM 2565 C C . 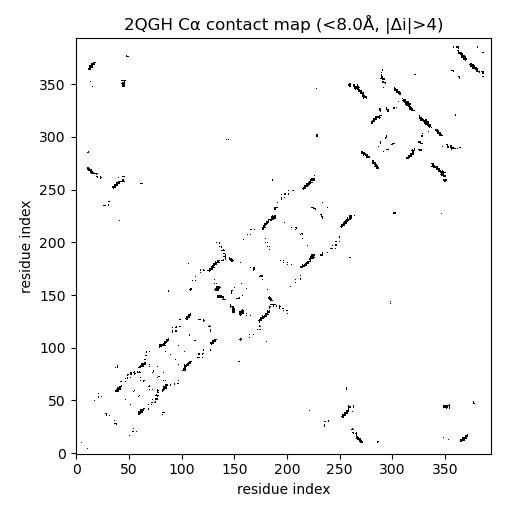PHE A 1 355 ? -15.576 6.068 34.281 1.00 27.49 335 PHE A C 1
ATOM 2566 O O . PHE A 1 355 ? -15.125 6.672 33.309 1.00 27.72 335 PHE A O 1
ATOM 2574 N N . LEU A 1 356 ? -14.939 6.016 35.446 1.00 30.71 336 LEU A N 1
ATOM 2575 C CA . LEU A 1 356 ? -13.667 6.704 35.620 1.00 32.08 336 LEU A CA 1
ATOM 2576 C C . LEU A 1 356 ? -12.683 5.916 36.491 1.00 32.29 336 LEU A C 1
ATOM 2577 O O . LEU A 1 356 ? -13.001 5.540 37.619 1.00 32.72 336 LEU A O 1
ATOM 2582 N N . LYS A 1 357 ? -11.494 5.652 35.959 1.00 32.64 337 LYS A N 1
ATOM 2583 C CA . LYS A 1 357 ? -10.474 4.937 36.718 1.00 35.87 337 LYS A CA 1
ATOM 2584 C C . LYS A 1 357 ? -9.747 5.925 37.616 1.00 36.87 337 LYS A C 1
ATOM 2585 O O . LYS A 1 357 ? -9.659 7.110 37.298 1.00 38.11 337 LYS A O 1
ATOM 2591 N N . ASP A 1 358 ? -9.220 5.433 38.730 1.00 38.10 338 ASP A N 1
ATOM 2592 C CA . ASP A 1 358 ? -8.494 6.274 39.676 1.00 39.72 338 ASP A CA 1
ATOM 2593 C C . ASP A 1 358 ? -9.007 7.704 39.757 1.00 40.37 338 ASP A C 1
ATOM 2594 O O . ASP A 1 358 ? -8.259 8.653 39.508 1.00 40.91 338 ASP A O 1
ATOM 2599 N N . ALA A 1 359 ? -10.286 7.852 40.089 1.00 40.73 339 ALA A N 1
ATOM 2600 C CA . ALA A 1 359 ? -10.889 9.171 40.248 1.00 41.52 339 ALA A CA 1
ATOM 2601 C C . ALA A 1 359 ? -10.658 9.542 41.702 1.00 41.20 339 ALA A C 1
ATOM 2602 O O . ALA A 1 359 ? -10.274 8.698 42.504 1.00 41.62 339 ALA A O 1
ATOM 2604 N N . HIS A 1 360 ? -10.896 10.796 42.049 1.00 42.87 340 HIS A N 1
ATOM 2605 C CA . HIS A 1 360 ? -10.689 11.233 43.420 1.00 44.29 340 HIS A CA 1
ATOM 2606 C C . HIS A 1 360 ? -11.957 11.869 43.966 1.00 44.75 340 HIS A C 1
ATOM 2607 O O . HIS A 1 360 ? -12.350 12.960 43.550 1.00 46.21 340 HIS A O 1
ATOM 2614 N N . LEU A 1 361 ? -12.602 11.176 44.899 1.00 43.87 341 LEU A N 1
ATOM 2615 C CA . LEU A 1 361 ? -13.843 11.673 45.476 1.00 43.43 341 LEU A CA 1
ATOM 2616 C C . LEU A 1 361 ? -13.924 11.459 46.980 1.00 42.68 341 LEU A C 1
ATOM 2617 O O . LEU A 1 361 ? -13.229 10.615 47.542 1.00 42.19 341 LEU A O 1
ATOM 2622 N N . PRO A 1 362 ? -14.777 12.238 47.657 1.00 43.20 342 PRO A N 1
ATOM 2623 C CA . PRO A 1 362 ? -14.918 12.081 49.107 1.00 44.63 342 PRO A CA 1
ATOM 2624 C C . PRO A 1 362 ? -15.635 10.761 49.346 1.00 45.67 342 PRO A C 1
ATOM 2625 O O . PRO A 1 362 ? -16.238 10.207 48.418 1.00 46.88 342 PRO A O 1
ATOM 2629 N N . GLU A 1 363 ? -15.570 10.237 50.564 1.00 45.56 343 GLU A N 1
ATOM 2630 C CA . GLU A 1 363 ? -16.254 8.982 50.819 1.00 45.50 343 GLU A CA 1
ATOM 2631 C C . GLU A 1 363 ? -17.737 9.259 50.665 1.00 43.15 343 GLU A C 1
ATOM 2632 O O . GLU A 1 363 ? -18.255 10.230 51.217 1.00 44.51 343 GLU A O 1
ATOM 2638 N N . LEU A 1 364 ? -18.414 8.422 49.889 1.00 41.20 344 LEU A N 1
ATOM 2639 C CA . LEU A 1 364 ? -19.843 8.592 49.657 1.00 38.95 344 LEU A CA 1
ATOM 2640 C C . LEU A 1 364 ? -20.566 7.417 50.270 1.00 36.96 344 LEU A C 1
ATOM 2641 O O . LEU A 1 364 ? -19.960 6.391 50.571 1.00 36.01 344 LEU A O 1
ATOM 2646 N N . GLU A 1 365 ? -21.868 7.571 50.452 1.00 36.28 345 GLU A N 1
ATOM 2647 C CA . GLU A 1 365 ? -22.677 6.511 51.020 1.00 35.59 345 GLU A CA 1
ATOM 2648 C C . GLU A 1 365 ? -23.886 6.224 50.140 1.00 32.93 345 GLU A C 1
ATOM 2649 O O . GLU A 1 365 ? -24.259 7.035 49.290 1.00 31.31 345 GLU A O 1
ATOM 2655 N N . PRO A 1 366 ? -24.506 5.051 50.328 1.00 31.86 346 PRO A N 1
ATOM 2656 C CA . PRO A 1 366 ? -25.680 4.653 49.549 1.00 30.43 346 PRO A CA 1
ATOM 2657 C C . PRO A 1 366 ? -26.709 5.769 49.514 1.00 28.69 346 PRO A C 1
ATOM 2658 O O . PRO A 1 366 ? -27.158 6.247 50.555 1.00 29.90 346 PRO A O 1
ATOM 2662 N N . GLY A 1 367 ? -27.069 6.193 48.312 1.00 27.38 347 GLY A N 1
ATOM 2663 C CA . GLY A 1 367 ? -28.038 7.258 48.178 1.00 28.89 347 GLY A CA 1
ATOM 2664 C C . GLY A 1 367 ? -27.443 8.562 47.684 1.00 29.18 347 GLY A C 1
ATOM 2665 O O . GLY A 1 367 ? -28.163 9.393 47.136 1.00 30.11 347 GLY A O 1
ATOM 2666 N N . ASP A 1 368 ? -26.141 8.760 47.872 1.00 29.98 348 ASP A N 1
ATOM 2667 C CA . ASP A 1 368 ? -25.522 10.000 47.413 1.00 32.08 348 ASP A CA 1
ATOM 2668 C C . ASP A 1 368 ? -25.632 10.100 45.895 1.00 32.91 348 ASP A C 1
ATOM 2669 O O . ASP A 1 368 ? -25.544 9.095 45.185 1.00 34.59 348 ASP A O 1
ATOM 2674 N N . LYS A 1 369 ? -25.823 11.318 45.405 1.00 32.27 349 LYS A N 1
ATOM 2675 C CA . LYS A 1 369 ? -25.963 11.548 43.978 1.00 31.36 349 LYS A CA 1
ATOM 2676 C C . LYS A 1 369 ? -24.741 12.215 43.347 1.00 30.48 349 LYS A C 1
ATOM 2677 O O . LYS A 1 369 ? -24.111 13.087 43.947 1.00 29.92 349 LYS A O 1
ATOM 2683 N N . ILE A 1 370 ? -24.404 11.783 42.136 1.00 27.68 350 ILE A N 1
ATOM 2684 C CA . ILE A 1 370 ? -23.288 12.357 41.402 1.00 26.33 350 ILE A CA 1
ATOM 2685 C C . ILE A 1 370 ? -23.733 12.567 39.958 1.00 25.59 350 ILE A C 1
ATOM 2686 O O . ILE A 1 370 ? -24.697 11.957 39.498 1.00 24.75 350 ILE A O 1
ATOM 2691 N N . ALA A 1 371 ? -23.037 13.442 39.249 1.00 25.45 351 ALA A N 1
ATOM 2692 C CA . ALA A 1 371 ? -23.364 13.705 37.858 1.00 23.97 351 ALA A CA 1
ATOM 2693 C C . ALA A 1 371 ? -22.127 13.522 36.998 1.00 22.98 351 ALA A C 1
ATOM 2694 O O . ALA A 1 371 ? -21.056 14.013 37.335 1.00 23.58 351 ALA A O 1
ATOM 2696 N N . ILE A 1 372 ? -22.275 12.778 35.906 1.00 23.97 352 ILE A N 1
ATOM 2697 C CA . ILE A 1 372 ? -21.185 12.560 34.965 1.00 24.73 352 ILE A CA 1
ATOM 2698 C C . ILE A 1 372 ? -21.411 13.671 33.964 1.00 24.03 352 ILE A C 1
ATOM 2699 O O . ILE A 1 372 ? -22.478 13.751 33.358 1.00 24.66 352 ILE A O 1
ATOM 2704 N N . GLU A 1 373 ? -20.406 14.523 33.795 1.00 24.25 353 GLU A N 1
ATOM 2705 C CA . GLU A 1 373 ? -20.506 15.695 32.923 1.00 23.21 353 GLU A CA 1
ATOM 2706 C C . GLU A 1 373 ? -20.318 15.564 31.407 1.00 22.03 353 GLU A C 1
ATOM 2707 O O . GLU A 1 373 ? -19.716 14.614 30.909 1.00 20.00 353 GLU A O 1
ATOM 2713 N N . LYS A 1 374 ? -20.854 16.551 30.691 1.00 21.89 354 LYS A N 1
ATOM 2714 C CA . LYS A 1 374 ? -20.762 16.639 29.232 1.00 22.34 354 LYS A CA 1
ATOM 2715 C C . LYS A 1 374 ? -21.115 15.353 28.496 1.00 21.27 354 LYS A C 1
ATOM 2716 O O . LYS A 1 374 ? -20.392 14.930 27.586 1.00 20.48 354 LYS A O 1
ATOM 2722 N N . VAL A 1 375 ? -22.236 14.751 28.883 1.00 20.15 355 VAL A N 1
ATOM 2723 C CA . VAL A 1 375 ? -22.713 13.510 28.284 1.00 17.67 355 VAL A CA 1
ATOM 2724 C C . VAL A 1 375 ? -23.917 13.748 27.375 1.00 17.32 355 VAL A C 1
ATOM 2725 O O . VAL A 1 375 ? -24.663 12.813 27.070 1.00 15.53 355 VAL A O 1
ATOM 2729 N N . GLY A 1 376 ? -24.100 14.998 26.948 1.00 16.60 356 GLY A N 1
ATOM 2730 C CA . GLY A 1 376 ? -25.217 15.336 26.081 1.00 13.63 356 GLY A CA 1
ATOM 2731 C C . GLY A 1 376 ? -25.033 14.899 24.637 1.00 13.62 356 GLY A C 1
ATOM 2732 O O . GLY A 1 376 ? -25.987 14.844 23.861 1.00 11.17 356 GLY A O 1
ATOM 2733 N N . ALA A 1 377 ? -23.802 14.571 24.267 1.00 14.19 357 ALA A N 1
ATOM 2734 C CA . ALA A 1 377 ? -23.529 14.143 22.903 1.00 13.95 357 ALA A CA 1
ATOM 2735 C C . ALA A 1 377 ? -23.042 12.713 22.901 1.00 15.13 357 ALA A C 1
ATOM 2736 O O . ALA A 1 377 ? -22.175 12.346 23.692 1.00 16.18 357 ALA A O 1
ATOM 2738 N N . TYR A 1 378 ? -23.607 11.904 22.010 1.00 14.72 358 TYR A N 1
ATOM 2739 C CA . TYR A 1 378 ? -23.224 10.506 21.892 1.00 14.97 358 TYR A CA 1
ATOM 2740 C C . TYR A 1 378 ? -23.335 9.818 23.234 1.00 14.13 358 TYR A C 1
ATOM 2741 O O . TYR A 1 378 ? -22.581 8.899 23.549 1.00 16.56 358 TYR A O 1
ATOM 2750 N N . GLY A 1 379 ? -24.291 10.286 24.026 1.00 14.76 359 GLY A N 1
ATOM 2751 C CA . GLY A 1 379 ? -24.543 9.694 25.324 1.00 13.79 359 GLY A CA 1
ATOM 2752 C C . GLY A 1 379 ? -25.692 8.723 25.147 1.00 15.30 359 GLY A C 1
ATOM 2753 O O . GLY A 1 379 ? -25.487 7.565 24.791 1.00 17.44 359 GLY A O 1
ATOM 2754 N N . SER A 1 380 ? -26.914 9.191 25.353 1.00 14.68 360 SER A N 1
ATOM 2755 C CA . SER A 1 380 ? -28.066 8.317 25.206 1.00 16.93 360 SER A CA 1
ATOM 2756 C C . SER A 1 380 ? -28.323 7.844 23.769 1.00 16.62 360 SER A C 1
ATOM 2757 O O . SER A 1 380 ? -29.073 6.899 23.559 1.00 17.24 360 SER A O 1
ATOM 2760 N N . SER A 1 381 ? -27.712 8.484 22.777 1.00 18.35 361 SER A N 1
ATOM 2761 C CA . SER A 1 381 ? -27.932 8.069 21.391 1.00 17.55 361 SER A CA 1
ATOM 2762 C C . SER A 1 381 ? -27.213 6.764 21.039 1.00 16.00 361 SER A C 1
ATOM 2763 O O . SER A 1 381 ? -27.530 6.134 20.037 1.00 16.67 361 SER A O 1
ATOM 2766 N N . MET A 1 382 ? -26.249 6.357 21.859 1.00 16.46 362 MET A N 1
ATOM 2767 C CA . MET A 1 382 ? -25.523 5.101 21.628 1.00 15.06 362 MET A CA 1
ATOM 2768 C C . MET A 1 382 ? -25.878 4.093 22.719 1.00 15.16 362 MET A C 1
ATOM 2769 O O . MET A 1 382 ? -25.310 2.993 22.768 1.00 14.75 362 MET A O 1
ATOM 2774 N N . ALA A 1 383 ? -26.809 4.482 23.591 1.00 12.79 363 ALA A N 1
ATOM 2775 C CA . ALA A 1 383 ? -27.240 3.643 24.704 1.00 13.64 363 ALA A CA 1
ATOM 2776 C C . ALA A 1 383 ? -27.986 2.393 24.241 1.00 13.61 363 ALA A C 1
ATOM 2777 O O . ALA A 1 383 ? -28.677 2.416 23.226 1.00 13.35 363 ALA A O 1
ATOM 2779 N N . SER A 1 384 ? -27.840 1.309 25.001 1.00 13.71 364 SER A N 1
ATOM 2780 C CA . SER A 1 384 ? -28.491 0.038 24.685 1.00 14.48 364 SER A CA 1
ATOM 2781 C C . SER A 1 384 ? -29.231 -0.485 25.910 1.00 15.78 364 SER A C 1
ATOM 2782 O O . SER A 1 384 ? -29.259 0.175 26.949 1.00 17.20 364 SER A O 1
ATOM 2785 N N . GLN A 1 385 ? -29.807 -1.680 25.780 1.00 15.75 365 GLN A N 1
ATOM 2786 C CA . GLN A 1 385 ? -30.540 -2.324 26.866 1.00 16.14 365 GLN A CA 1
ATOM 2787 C C . GLN A 1 385 ? -29.760 -3.527 27.402 1.00 15.39 365 GLN A C 1
ATOM 2788 O O . GLN A 1 385 ? -30.315 -4.411 28.058 1.00 12.46 365 GLN A O 1
ATOM 2794 N N . TYR A 1 386 ? -28.467 -3.551 27.107 1.00 14.04 366 TYR A N 1
ATOM 2795 C CA . TYR A 1 386 ? -27.591 -4.623 27.553 1.00 14.07 366 TYR A CA 1
ATOM 2796 C C . TYR A 1 386 ? -27.817 -4.957 29.044 1.00 13.35 366 TYR A C 1
ATOM 2797 O O . TYR A 1 386 ? -27.995 -4.060 29.872 1.00 9.56 366 TYR A O 1
ATOM 2806 N N . ASN A 1 387 ? -27.801 -6.253 29.365 1.00 12.72 367 ASN A N 1
ATOM 2807 C CA . ASN A 1 387 ? -28.035 -6.742 30.726 1.00 12.74 367 ASN A CA 1
ATOM 2808 C C . ASN A 1 387 ? -29.523 -6.548 31.038 1.00 13.22 367 ASN A C 1
ATOM 2809 O O . ASN A 1 387 ? -29.940 -6.587 32.196 1.00 14.30 367 ASN A O 1
ATOM 2814 N N . SER A 1 388 ? -30.324 -6.351 29.995 1.00 12.91 368 SER A N 1
ATOM 2815 C CA . SER A 1 388 ? -31.758 -6.130 30.170 1.00 13.05 368 SER A CA 1
ATOM 2816 C C . SER A 1 388 ? -32.025 -4.974 31.134 1.00 13.55 368 SER A C 1
ATOM 2817 O O . SER A 1 388 ? -32.697 -5.143 32.150 1.00 12.84 368 SER A O 1
ATOM 2820 N N . ARG A 1 389 ? -31.476 -3.807 30.806 1.00 14.15 369 ARG A N 1
ATOM 2821 C CA . ARG A 1 389 ? -31.655 -2.597 31.600 1.00 14.63 369 ARG A CA 1
ATOM 2822 C C . ARG A 1 389 ? -32.421 -1.634 30.689 1.00 14.87 369 ARG A C 1
ATOM 2823 O O . ARG A 1 389 ? -31.957 -1.290 29.607 1.00 16.17 369 ARG A O 1
ATOM 2831 N N . PRO A 1 390 ? -33.614 -1.192 31.111 1.00 15.51 370 PRO A N 1
ATOM 2832 C CA . PRO A 1 390 ? -34.398 -0.272 30.275 1.00 14.83 370 PRO A CA 1
ATOM 2833 C C . PRO A 1 390 ? -33.695 1.071 30.018 1.00 15.09 370 PRO A C 1
ATOM 2834 O O . PRO A 1 390 ? -32.914 1.540 30.852 1.00 15.12 370 PRO A O 1
ATOM 2838 N N . LYS A 1 391 ? -33.969 1.679 28.866 1.00 14.67 371 LYS A N 1
ATOM 2839 C CA . LYS A 1 391 ? -33.381 2.974 28.535 1.00 16.65 371 LYS A CA 1
ATOM 2840 C C . LYS A 1 391 ? -33.837 3.996 29.559 1.00 14.66 371 LYS A C 1
ATOM 2841 O O . LYS A 1 391 ? -34.983 3.987 29.983 1.00 15.48 371 LYS A O 1
ATOM 2847 N N . LEU A 1 392 ? -32.936 4.890 29.935 1.00 14.10 372 LEU A N 1
ATOM 2848 C CA . LEU A 1 392 ? -33.215 5.903 30.941 1.00 13.48 372 LEU A CA 1
ATOM 2849 C C . LEU A 1 392 ? -34.241 6.999 30.624 1.00 14.24 372 LEU A C 1
ATOM 2850 O O . LEU A 1 392 ? -34.622 7.240 29.468 1.00 14.67 372 LEU A O 1
ATOM 2855 N N . LEU A 1 393 ? -34.664 7.655 31.699 1.00 14.79 373 LEU A N 1
ATOM 2856 C CA . LEU A 1 393 ? -35.594 8.777 31.688 1.00 14.67 373 LEU A CA 1
ATOM 2857 C C . LEU A 1 393 ? -34.754 9.999 31.310 1.00 16.60 373 LEU A C 1
ATOM 2858 O O . LEU A 1 393 ? -33.643 10.176 31.808 1.00 17.08 373 LEU A O 1
ATOM 2863 N N . GLU A 1 394 ? -35.273 10.838 30.430 1.00 16.61 374 GLU A N 1
ATOM 2864 C CA . GLU A 1 394 ? -34.540 12.025 30.036 1.00 18.72 374 GLU A CA 1
ATOM 2865 C C . GLU A 1 394 ? -35.352 13.252 30.412 1.00 19.09 374 GLU A C 1
ATOM 2866 O O . GLU A 1 394 ? -36.505 13.381 30.018 1.00 16.80 374 GLU A O 1
ATOM 2872 N N . LEU A 1 395 ? -34.734 14.140 31.190 1.00 21.06 375 LEU A N 1
ATOM 2873 C CA . LEU A 1 395 ? -35.382 15.362 31.658 1.00 23.69 375 LEU A CA 1
ATOM 2874 C C . LEU A 1 395 ? -34.729 16.616 31.098 1.00 24.44 375 LEU A C 1
ATOM 2875 O O . LEU A 1 395 ? -33.526 16.639 30.844 1.00 23.41 375 LEU A O 1
ATOM 2880 N N . ALA A 1 396 ? -35.524 17.665 30.926 1.00 25.79 376 ALA A N 1
ATOM 2881 C CA . ALA A 1 396 ? -35.001 18.923 30.411 1.00 29.76 376 ALA A CA 1
ATOM 2882 C C . ALA A 1 396 ? -35.326 20.072 31.351 1.00 31.84 376 ALA A C 1
ATOM 2883 O O . ALA A 1 396 ? -36.334 20.051 32.054 1.00 32.77 376 ALA A O 1
ATOM 2885 N N . LEU A 1 397 ? -34.454 21.071 31.363 1.00 35.31 377 LEU A N 1
ATOM 2886 C CA . LEU A 1 397 ? -34.645 22.250 32.196 1.00 38.60 377 LEU A CA 1
ATOM 2887 C C . LEU A 1 397 ? -34.824 23.426 31.241 1.00 40.53 377 LEU A C 1
ATOM 2888 O O . LEU A 1 397 ? -33.975 23.652 30.377 1.00 40.81 377 LEU A O 1
ATOM 2893 N N . GLU A 1 398 ? -35.927 24.160 31.381 1.00 42.88 378 GLU A N 1
ATOM 2894 C CA . GLU A 1 398 ? -36.189 25.314 30.524 1.00 45.63 378 GLU A CA 1
ATOM 2895 C C . GLU A 1 398 ? -36.465 26.597 31.318 1.00 47.41 378 GLU A C 1
ATOM 2896 O O . GLU A 1 398 ? -36.942 27.592 30.766 1.00 47.69 378 GLU A O 1
ATOM 2902 N N . ASP A 1 399 ? -36.155 26.564 32.612 1.00 48.73 379 ASP A N 1
ATOM 2903 C CA . ASP A 1 399 ? -36.351 27.714 33.489 1.00 49.87 379 ASP A CA 1
ATOM 2904 C C . ASP A 1 399 ? -37.736 28.316 33.301 1.00 49.90 379 ASP A C 1
ATOM 2905 O O . ASP A 1 399 ? -38.269 28.945 34.215 1.00 50.52 379 ASP A O 1
ATOM 2910 N N . LYS A 1 401 ? -38.037 25.377 35.110 1.00 40.36 381 LYS A N 1
ATOM 2911 C CA . LYS A 1 401 ? -38.999 24.353 34.705 1.00 41.35 381 LYS A CA 1
ATOM 2912 C C . LYS A 1 401 ? -38.325 23.009 34.418 1.00 40.36 381 LYS A C 1
ATOM 2913 O O . LYS A 1 401 ? -37.369 22.939 33.646 1.00 41.63 381 LYS A O 1
ATOM 2919 N N . ILE A 1 402 ? -38.823 21.947 35.044 1.00 37.93 382 ILE A N 1
ATOM 2920 C CA . ILE A 1 402 ? -38.281 20.609 34.833 1.00 35.56 382 ILE A CA 1
ATOM 2921 C C . ILE A 1 402 ? -39.366 19.744 34.228 1.00 34.62 382 ILE A C 1
ATOM 2922 O O . ILE A 1 402 ? -40.383 19.498 34.863 1.00 36.45 382 ILE A O 1
ATOM 2927 N N . ARG A 1 403 ? -39.151 19.284 33.000 1.00 33.56 383 ARG A N 1
ATOM 2928 C CA . ARG A 1 403 ? -40.127 18.435 32.334 1.00 31.54 383 ARG A CA 1
ATOM 2929 C C . ARG A 1 403 ? -39.451 17.227 31.676 1.00 30.22 383 ARG A C 1
ATOM 2930 O O . ARG A 1 403 ? -38.278 17.282 31.298 1.00 30.41 383 ARG A O 1
ATOM 2938 N N . VAL A 1 404 ? -40.202 16.137 31.556 1.00 28.00 384 VAL A N 1
ATOM 2939 C CA . VAL A 1 404 ? -39.707 14.907 30.949 1.00 26.12 384 VAL A CA 1
ATOM 2940 C C . VAL A 1 404 ? -39.709 15.012 29.430 1.00 26.06 384 VAL A C 1
ATOM 2941 O O . VAL A 1 404 ? -40.721 15.390 28.830 1.00 25.87 384 VAL A O 1
ATOM 2945 N N . ILE A 1 405 ? -38.570 14.700 28.810 1.00 24.68 385 ILE A N 1
ATOM 2946 C CA . ILE A 1 405 ? -38.476 14.740 27.355 1.00 23.33 385 ILE A CA 1
ATOM 2947 C C . ILE A 1 405 ? -38.352 13.332 26.766 1.00 21.60 385 ILE A C 1
ATOM 2948 O O . ILE A 1 405 ? -38.343 13.155 25.554 1.00 22.62 385 ILE A O 1
ATOM 2953 N N . ARG A 1 406 ? -38.254 12.336 27.640 1.00 20.27 386 ARG A N 1
ATOM 2954 C CA . ARG A 1 406 ? -38.242 10.924 27.239 1.00 20.86 386 ARG A CA 1
ATOM 2955 C C . ARG A 1 406 ? -38.603 10.086 28.456 1.00 19.00 386 ARG A C 1
ATOM 2956 O O . ARG A 1 406 ? -37.854 10.016 29.428 1.00 19.82 386 ARG A O 1
ATOM 2964 N N . LYS A 1 407 ? -39.759 9.451 28.408 1.00 18.66 387 LYS A N 1
ATOM 2965 C CA . LYS A 1 407 ? -40.176 8.640 29.532 1.00 19.34 387 LYS A CA 1
ATOM 2966 C C . LYS A 1 407 ? -39.248 7.442 29.671 1.00 16.95 387 LYS A C 1
ATOM 2967 O O . LYS A 1 407 ? -38.713 6.948 28.683 1.00 14.43 387 LYS A O 1
ATOM 2973 N N . ARG A 1 408 ? -39.038 6.985 30.900 1.00 17.88 388 ARG A N 1
ATOM 2974 C CA . ARG A 1 408 ? -38.182 5.827 31.109 1.00 17.58 388 ARG A CA 1
ATOM 2975 C C . ARG A 1 408 ? -38.879 4.592 30.553 1.00 18.48 388 ARG A C 1
ATOM 2976 O O . ARG A 1 408 ? -40.104 4.496 30.558 1.00 18.73 388 ARG A O 1
ATOM 2984 N N . GLU A 1 409 ? -38.088 3.645 30.070 1.00 19.61 389 GLU A N 1
ATOM 2985 C CA . GLU A 1 409 ? -38.627 2.418 29.504 1.00 19.24 389 GLU A CA 1
ATOM 2986 C C . GLU A 1 409 ? -39.095 1.442 30.592 1.00 20.53 389 GLU A C 1
ATOM 2987 O O . GLU A 1 409 ? -38.430 1.267 31.620 1.00 19.64 389 GLU A O 1
ATOM 2993 N N . ALA A 1 410 ? -40.245 0.811 30.374 1.00 19.70 390 ALA A N 1
ATOM 2994 C CA . ALA A 1 410 ? -40.748 -0.169 31.332 1.00 18.54 390 ALA A CA 1
ATOM 2995 C C . ALA A 1 410 ? -40.018 -1.484 31.059 1.00 18.95 390 ALA A C 1
ATOM 2996 O O . ALA A 1 410 ? -39.541 -1.719 29.947 1.00 16.54 390 ALA A O 1
ATOM 2998 N N . LEU A 1 411 ? -39.925 -2.331 32.079 1.00 20.18 391 LEU A N 1
ATOM 2999 C CA . LEU A 1 411 ? -39.258 -3.620 31.953 1.00 19.82 391 LEU A CA 1
ATOM 3000 C C . LEU A 1 411 ? -39.859 -4.409 30.796 1.00 20.49 391 LEU A C 1
ATOM 3001 O O . LEU A 1 411 ? -39.147 -5.089 30.056 1.00 21.04 391 LEU A O 1
ATOM 3006 N N . GLU A 1 412 ? -41.173 -4.299 30.627 1.00 20.59 392 GLU A N 1
ATOM 3007 C CA . GLU A 1 412 ? -41.853 -5.023 29.564 1.00 22.19 392 GLU A CA 1
ATOM 3008 C C . GLU A 1 412 ? -41.508 -4.546 28.154 1.00 20.57 392 GLU A C 1
ATOM 3009 O O . GLU A 1 412 ? -41.692 -5.286 27.190 1.00 20.85 392 GLU A O 1
ATOM 3015 N N . ASP A 1 413 ? -41.022 -3.316 28.022 1.00 18.89 393 ASP A N 1
ATOM 3016 C CA . ASP A 1 413 ? -40.664 -2.809 26.702 1.00 19.57 393 ASP A CA 1
ATOM 3017 C C . ASP A 1 413 ? -39.423 -3.527 26.176 1.00 18.72 393 ASP A C 1
ATOM 3018 O O . ASP A 1 413 ? -39.161 -3.531 24.979 1.00 19.24 393 ASP A O 1
ATOM 3023 N N . LEU A 1 414 ? -38.662 -4.144 27.071 1.00 18.14 394 LEU A N 1
ATOM 3024 C CA . LEU A 1 414 ? -37.455 -4.859 26.666 1.00 17.67 394 LEU A CA 1
ATOM 3025 C C . LEU A 1 414 ? -37.748 -6.050 25.764 1.00 16.63 394 LEU A C 1
ATOM 3026 O O . LEU A 1 414 ? -37.011 -6.316 24.823 1.00 16.97 394 LEU A O 1
ATOM 3031 N N . TRP A 1 415 ? -38.830 -6.764 26.052 1.00 16.99 395 TRP A N 1
ATOM 3032 C CA . TRP A 1 415 ? -39.164 -7.969 25.297 1.00 17.57 395 TRP A CA 1
ATOM 3033 C C . TRP A 1 415 ? -40.508 -7.942 24.585 1.00 18.75 395 TRP A C 1
ATOM 3034 O O . TRP A 1 415 ? -41.009 -8.985 24.161 1.00 19.80 395 TRP A O 1
ATOM 3045 N N . ARG A 1 416 ? -41.080 -6.753 24.452 1.00 18.98 396 ARG A N 1
ATOM 3046 C CA . ARG A 1 416 ? -42.372 -6.568 23.803 1.00 21.95 396 ARG A CA 1
ATOM 3047 C C . ARG A 1 416 ? -42.460 -7.235 22.428 1.00 20.41 396 ARG A C 1
ATOM 3048 O O . ARG A 1 416 ? -43.444 -7.900 22.119 1.00 21.40 396 ARG A O 1
ATOM 3056 N N . LEU A 1 417 ? -41.428 -7.056 21.611 1.00 19.98 397 LEU A N 1
ATOM 3057 C CA . LEU A 1 417 ? -41.404 -7.614 20.258 1.00 19.55 397 LEU A CA 1
ATOM 3058 C C . LEU A 1 417 ? -40.915 -9.055 20.170 1.00 20.27 397 LEU A C 1
ATOM 3059 O O . LEU A 1 417 ? -40.644 -9.563 19.079 1.00 20.14 397 LEU A O 1
ATOM 3064 N N . GLU A 1 418 ? -40.812 -9.716 21.317 1.00 21.31 398 GLU A N 1
ATOM 3065 C CA . GLU A 1 418 ? -40.363 -11.105 21.367 1.00 21.11 398 GLU A CA 1
ATOM 3066 C C . GLU A 1 418 ? -41.478 -12.001 21.881 1.00 22.37 398 GLU A C 1
ATOM 3067 O O . GLU A 1 418 ? -41.365 -13.225 21.833 1.00 23.49 398 GLU A O 1
ATOM 3073 N N . GLU A 1 419 ? -42.544 -11.380 22.378 1.00 22.81 399 GLU A N 1
ATOM 3074 C CA . GLU A 1 419 ? -43.679 -12.101 22.937 1.00 25.52 399 GLU A CA 1
ATOM 3075 C C . GLU A 1 419 ? -44.417 -13.030 21.982 1.00 26.51 399 GLU A C 1
ATOM 3076 O O . GLU A 1 419 ? -44.726 -14.166 22.337 1.00 26.29 399 GLU A O 1
ATOM 3082 N N . GLU A 1 420 ? -44.705 -12.562 20.778 1.00 28.06 400 GLU A N 1
ATOM 3083 C CA . GLU A 1 420 ? -45.407 -13.408 19.827 1.00 32.16 400 GLU A CA 1
ATOM 3084 C C . GLU A 1 420 ? -44.607 -14.660 19.465 1.00 32.69 400 GLU A C 1
ATOM 3085 O O . GLU A 1 420 ? -45.179 -15.734 19.271 1.00 33.42 400 GLU A O 1
ATOM 3091 N N . GLY A 1 421 ? -43.286 -14.528 19.392 1.00 33.71 401 GLY A N 1
ATOM 3092 C CA . GLY A 1 421 ? -42.447 -15.668 19.049 1.00 33.85 401 GLY A CA 1
ATOM 3093 C C . GLY A 1 421 ? -42.406 -16.727 20.137 1.00 34.78 401 GLY A C 1
ATOM 3094 O O . GLY A 1 421 ? -42.077 -17.890 19.877 1.00 34.33 401 GLY A O 1
ATOM 3095 N N . LEU A 1 422 ? -42.741 -16.322 21.359 1.00 34.24 402 LEU A N 1
ATOM 3096 C CA . LEU A 1 422 ? -42.746 -17.225 22.500 1.00 32.77 402 LEU A CA 1
ATOM 3097 C C . LEU A 1 422 ? -43.967 -18.133 22.413 1.00 33.48 402 LEU A C 1
ATOM 3098 O O . LEU A 1 422 ? -43.794 -19.331 22.718 1.00 35.28 402 LEU A O 1
#

CATH classification: 2.40.37.10 (+1 more: 3.20.20.10)

GO terms:
  GO:0008836 diaminopimelate decarboxylase activity (F, EXP)

Sequence (394 aa):
NYEELFQTHKTPFYLYDFDKIKQAFLNYKEAFKGRKSLICYALKANSNLSILSLLAHLESGADCVSIGEIQRALKAGIKPYRIVFSGVGKSAFEIEQALKLNILFLNVESFMELKTIETIAQSLGIKARISIRINPNIDAKTHPYISTGLKENKFGVGEKEALEMFLWAKKSAFLEPVSVHFHIGSQLLDLEPIIEASQKVAKIAKSLIALGIDLRFFDVGGGIGVSYENEETIKLYDYAQGILNALQGLDLTIICEPGRSIVAESGELITQVLYEKKNKRFVIVDAGMNDFLRPSLYHAKHAIRVITPSEISPCDVVGPVCESSDTFLKDAHLPELEPGDKIAIEKVGAYGSSMASQYNSRPKLLELALEDKIRVIRKREALEDLWRLEEEGL

Organism: Helicobacter pylori (NCBI:txid210)

Secondary structure (DSSP, 8-state):
-HHHHHHH-PSSEEEEEHHHHHHHHHHHHHTT-SS-EEEEEEGGG---HHHHHHHHHTT-EEEESSHHHHHHHHHTT--GGGEEE--TT--HHHHHHHHHTT-SEEEE-SHHHHHHHHHHHHHHT--EEEEEEB-------S-GGGB--STTSSSSB-HHHHHHHHHHHHH-SSEEEEEEE---BSSB--HHHHHHHHHHHHHHHHHHHHTT----EEE----B---TTSPPPPPHHHHHHHHHHHTTT---EEEE---HHHHTTTEEEEEEEEEEE----EEEES--TTT--HHHHH-----EEE-S----EEEEEE-SSSSTT-EEEEEEEE----TT-EEEE-S-SSSSGGG---TTT-PPPEEEEE---EEEEEPPPPGGGGTGGGTTT-

Solvent-accessible surface area: 18470 Å² total

InterPro domains:
  IPR000183 Ornithine/DAP/Arg decarboxylase [PR01179] (43-61)
  IPR000183 Ornithine/DAP/Arg decarboxylase [PR01179] (63-75)
  IPR000183 Ornithine/DAP/Arg decarboxylase [PR01179] (176-189)
  IPR000183 Ornithine/DAP/Arg decarboxylase [PR01179] (256-275)
  IPR000183 Ornithine/DAP/Arg decarboxylase [PR01179] (356-369)
  IPR002986 Diaminopimelate decarboxylase, LysA [MF_02120] (1-399)
  IPR002986 Diaminopimelate decarboxylase, LysA [PR01181] (61-78)
  IPR002986 Diaminopimelate decarboxylase, LysA [PR01181] (150-159)
  IPR002986 Diaminopimelate decarboxylase, LysA [PR01181] (284-302)
  IPR002986 Diaminopimelate decarboxylase, LysA [PR01181] (366-388)
  IPR002986 Diaminopimelate decarboxylase, LysA [TIGR01048] (2-398)
  IPR002986 Diaminopimelate decarboxylase, LysA [cd06828] (11-377)
  IPR009006 Alanine racemase/group IV decarboxylase, C-terminal [G3DSA:2.40.37.10] (12-371)
  IPR009006 Alanine racemase/group IV decarboxylase, C-terminal [SSF50621] (241-398)
  IPR022643 Orn/DAP/Arg decarboxylase 2, C-terminal [PF00278] (15-356)
  IPR022644 Orn/DAP/Arg decarboxylase 2, N-terminal [PF02784] (21-266)
  IPR022653 Orn/DAP/Arg decarboxylase 2, pyridoxal-phosphate binding site [PS00878] (43-61)
  IPR029066 PLP-binding barrel [G3DSA:3.20.20.10] (20-261)
  IPR029066 PLP-binding barrel [SSF51419] (13-268)